Protein AF-0000000079569689 (afdb_homodimer)

Organism: NCBI:txid1891644

Secondary structure (DSSP, 8-state):
--HHHHHHHHHHHHHHHHHHHTT--HHHHHHHHHHHHHHHSTT--EEEEEEEETTEEEEEEESSHHHHHHHHHHHHHT-SHHHHHHHH-SEEEES-TTTT-SSHHHHHHHHHH----EEEEEEEEEETTEEEEEEEEESSTT---HHHHHHHHHHHHHHHHHHHHHHHHHHHHHHHHHHHHHHHHHHHHHHHHHHH---HHHHHHHHHHHHHHHT--HHHHHHHHHHHHHHHHH-/--HHHHHHHHHHHHHHHHHHHTT--HHHHHHHHHHHHHHHSTT--EEEEEEEETTEEEEEEESSHHHHHHHHHHHHHT-SHHHHHHHH-S-EEES-TTTT-SSHHHHHHHHHH----EEEEEEEEEETTEEEEEEEEESSTT---HHHHHHHHHHHHHHHHHHHHHHHHHHHHHHHHHHHHHHHHHHHHHHHHHHH---HHHHHHHHHHHHHHHT--HHHHHHHHHHHHHHHHH-

Solvent-accessible surface area (backbone atoms only — not comparable to full-atom values): 22863 Å² total; per-residue (Å²): 143,50,80,66,53,51,48,50,47,18,50,50,46,40,51,51,41,49,40,57,69,66,65,48,59,66,64,61,51,44,43,47,52,28,51,46,47,33,73,64,18,56,52,34,68,28,14,24,34,39,36,36,47,91,92,40,77,47,73,75,27,57,64,38,70,65,31,47,49,50,53,51,47,27,64,72,72,68,40,42,35,35,61,42,6,55,72,66,58,53,80,27,72,36,50,30,39,89,77,67,31,86,39,54,77,47,33,54,54,41,56,73,74,45,69,54,24,16,41,33,5,32,43,23,58,38,49,98,72,32,40,20,14,42,35,38,29,9,59,44,63,62,35,65,45,75,65,20,51,30,42,45,39,40,52,35,27,49,49,17,34,50,42,28,27,54,50,29,47,52,50,34,55,52,41,56,54,42,32,58,38,30,24,36,35,15,22,25,34,16,34,39,22,60,74,69,67,39,52,72,66,54,26,47,50,50,47,49,49,50,13,61,76,65,73,44,55,53,44,57,52,17,44,49,50,45,50,54,50,53,51,57,68,74,94,140,51,79,66,53,51,48,51,47,20,51,50,46,38,52,51,41,49,40,57,69,67,63,49,59,66,65,61,51,44,43,48,52,28,50,47,47,32,72,63,18,55,51,34,70,29,14,23,34,39,36,37,47,91,92,40,78,46,75,75,27,56,63,38,70,66,32,45,50,50,53,52,47,27,64,72,73,68,40,40,36,35,60,42,6,54,72,66,58,53,78,27,72,35,50,30,37,89,78,67,33,86,38,54,78,45,34,56,53,42,56,73,74,44,69,55,24,15,41,32,6,32,43,24,58,39,49,97,74,33,39,21,13,42,34,38,29,9,59,44,64,62,35,64,44,76,66,21,50,31,41,45,39,41,53,35,27,47,50,15,35,51,41,28,27,52,49,28,48,53,49,34,55,51,41,56,54,42,33,58,38,31,24,36,35,15,21,26,34,16,30,38,22,61,73,68,67,38,52,73,67,56,27,46,48,49,48,48,49,50,14,61,75,66,72,45,55,53,46,58,50,17,45,50,50,45,51,52,50,54,51,58,67,76,95

Radius of gyration: 28.04 Å; Cα contacts (8 Å, |Δi|>4): 877; chains: 2; bounding box: 70×81×57 Å

InterPro domains:
  IPR003018 GAF domain [PF13185] (26-163)
  IPR005561 ANTAR domain [PF03861] (175-226)
  IPR005561 ANTAR domain [PS50921] (165-226)
  IPR005561 ANTAR domain [SM01012] (171-226)
  IPR011006 CheY-like superfamily [SSF52172] (155-226)
  IPR012074 GAF-ANTAR transcription anti-termination regulator, putative [PIRSF036625] (8-229)
  IPR029016 GAF-like domain superfamily [G3DSA:3.30.450.40] (3-174)
  IPR036388 Winged helix-like DNA-binding domain superfamily [G3DSA:1.10.10.10] (175-232)

pLDDT: mean 89.81, std 10.0, range [35.75, 98.75]

Nearest PDB structures (foldseek):
  8bor-assembly2_D  TM=6.725E-01  e=3.401E-05  Deinococcus radiodurans R1 = ATCC 13939 = DSM 20539
  5i5l-assembly1_A-2  TM=7.130E-01  e=7.392E-05  Agrobacterium fabrum str. C58
  8bor-assembly1_B  TM=6.581E-01  e=6.963E-05  Deinococcus radiodurans R1 = ATCC 13939 = DSM 20539
  9euy-assembly1_B  TM=5.609E-01  e=4.867E-05  Pseudomonas aeruginosa
  8uqi-assembly1_B  TM=5.911E-01  e=4.829E-03  Stigmatella aurantiaca

Sequence (470 aa):
MSETSEQNRSEILEQLAKEIYADGEPQSIYDSIVRHAVRLVDGCDHASIMLKASGRYMTIAATSDVALLIDTLERQVGEGPCVDAIEDEGVQSDPDINKHATWPGLAKLVREQTDVRGMMGIRLLVDNRKIGALNLFANEADAFSEDSIDQAAIIASFASMAMMTLSARDQATTMERGLDSNRQIGKAIGLLMAAHKFSEDEAFDLLKRTSQNLNMKLAHVARKVVEGQQDQFQSMSETSEQNRSEILEQLAKEIYADGEPQSIYDSIVRHAVRLVDGCDHASIMLKASGRYMTIAATSDVALLIDTLERQVGEGPCVDAIEDEGVQSDPDINKHATWPGLAKLVREQTDVRGMMGIRLLVDNRKIGALNLFANEADAFSEDSIDQAAIIASFASMAMMTLSARDQATTMERGLDSNRQIGKAIGLLMAAHKFSEDEAFDLLKRTSQNLNMKLAHVARKVVEGQQDQFQS

Structure (mmCIF, N/CA/C/O backbone):
data_AF-0000000079569689-model_v1
#
loop_
_entity.id
_entity.type
_entity.pdbx_description
1 polymer 'ANTAR domain-containing protein'
#
loop_
_atom_site.group_PDB
_atom_site.id
_atom_site.type_symbol
_atom_site.label_atom_id
_atom_site.label_alt_id
_atom_site.label_comp_id
_atom_site.label_asym_id
_atom_site.label_entity_id
_atom_site.label_seq_id
_atom_site.pdbx_PDB_ins_code
_atom_site.Cartn_x
_atom_site.Cartn_y
_atom_site.Cartn_z
_atom_site.occupancy
_atom_site.B_iso_or_equiv
_atom_site.auth_seq_id
_atom_site.auth_comp_id
_atom_site.auth_asym_id
_atom_site.auth_atom_id
_atom_site.pdbx_PDB_model_num
ATOM 1 N N . MET A 1 1 ? -2.205 -26.078 -15.727 1 35.75 1 MET A N 1
ATOM 2 C CA . MET A 1 1 ? -2.732 -24.906 -15.031 1 35.75 1 MET A CA 1
ATOM 3 C C . MET A 1 1 ? -1.651 -23.844 -14.852 1 35.75 1 MET A C 1
ATOM 5 O O . MET A 1 1 ? -0.835 -23.922 -13.938 1 35.75 1 MET A O 1
ATOM 9 N N . SER A 1 2 ? -1.067 -23.312 -15.992 1 45.53 2 SER A N 1
ATOM 10 C CA . SER A 1 2 ? 0.076 -23.125 -16.875 1 45.53 2 SER A CA 1
ATOM 11 C C . SER A 1 2 ? 0.795 -21.812 -16.578 1 45.53 2 SER A C 1
ATOM 13 O O . SER A 1 2 ? 0.242 -20.938 -15.922 1 45.53 2 SER A O 1
ATOM 15 N N . GLU A 1 3 ? 2.098 -21.797 -16.938 1 49 3 GLU A N 1
ATOM 16 C CA . GLU A 1 3 ? 3.068 -20.719 -17.125 1 49 3 GLU A CA 1
ATOM 17 C C . GLU A 1 3 ? 2.375 -19.391 -17.438 1 49 3 GLU A C 1
ATOM 19 O O . GLU A 1 3 ? 2.779 -18.344 -16.938 1 49 3 GLU A O 1
ATOM 24 N N . THR A 1 4 ? 1.188 -19.531 -18.141 1 50.28 4 THR A N 1
ATOM 25 C CA . THR A 1 4 ? 0.415 -18.391 -18.609 1 50.28 4 THR A CA 1
ATOM 26 C C . THR A 1 4 ? -0.295 -17.703 -17.453 1 50.28 4 THR A C 1
ATOM 28 O O . THR A 1 4 ? -0.404 -16.469 -17.438 1 50.28 4 THR A O 1
ATOM 31 N N . SER A 1 5 ? -0.396 -18.594 -16.359 1 65.31 5 SER A N 1
ATOM 32 C CA . SER A 1 5 ? -1.23 -18.078 -15.266 1 65.31 5 SER A CA 1
ATOM 33 C C . SER A 1 5 ? -0.43 -17.203 -14.32 1 65.31 5 SER A C 1
ATOM 35 O O . SER A 1 5 ? -0.895 -16.125 -13.922 1 65.31 5 SER A O 1
ATOM 37 N N . GLU A 1 6 ? 0.816 -17.578 -14.273 1 68.69 6 GLU A N 1
ATOM 38 C CA . GLU A 1 6 ? 1.646 -16.781 -13.367 1 68.69 6 GLU A CA 1
ATOM 39 C C . GLU A 1 6 ? 2.02 -15.438 -13.984 1 68.69 6 GLU A C 1
ATOM 41 O O . GLU A 1 6 ? 2.053 -14.422 -13.297 1 68.69 6 GLU A O 1
ATOM 46 N N . GLN A 1 7 ? 2.256 -15.508 -15.305 1 71 7 GLN A N 1
ATOM 47 C CA . GLN A 1 7 ? 2.594 -14.281 -16.016 1 71 7 GLN A CA 1
ATOM 48 C C . GLN A 1 7 ? 1.442 -13.281 -15.977 1 71 7 GLN A C 1
ATOM 50 O O . GLN A 1 7 ? 1.662 -12.086 -15.781 1 71 7 GLN A O 1
ATOM 55 N N . ASN A 1 8 ? 0.363 -13.859 -16.078 1 77.88 8 ASN A N 1
ATOM 56 C CA . ASN A 1 8 ? -0.813 -13 -16.031 1 77.88 8 ASN A CA 1
ATOM 57 C C . ASN A 1 8 ? -0.984 -12.352 -14.664 1 77.88 8 ASN A C 1
ATOM 59 O O . ASN A 1 8 ? -1.303 -11.164 -14.57 1 77.88 8 ASN A O 1
ATOM 63 N N . ARG A 1 9 ? -0.578 -13.109 -13.711 1 80.75 9 ARG A N 1
ATOM 64 C CA . ARG A 1 9 ? -0.759 -12.617 -12.352 1 80.75 9 ARG A CA 1
ATOM 65 C C . ARG A 1 9 ? 0.208 -11.469 -12.055 1 80.75 9 ARG A C 1
ATOM 67 O O . ARG A 1 9 ? -0.187 -10.445 -11.5 1 80.75 9 ARG A O 1
ATOM 74 N N . SER A 1 10 ? 1.437 -11.672 -12.43 1 86.06 10 SER A N 1
ATOM 75 C CA . SER A 1 10 ? 2.445 -10.648 -12.172 1 86.06 10 SER A CA 1
ATOM 76 C C . SER A 1 10 ? 2.133 -9.359 -12.922 1 86.06 10 SER A C 1
ATOM 78 O O . SER A 1 10 ? 2.248 -8.266 -12.359 1 86.06 10 SER A O 1
ATOM 80 N N . GLU A 1 11 ? 1.621 -9.492 -14.094 1 86.06 11 GLU A N 1
ATOM 81 C CA . GLU A 1 11 ? 1.292 -8.32 -14.906 1 86.06 11 GLU A CA 1
ATOM 82 C C . GLU A 1 11 ? 0.134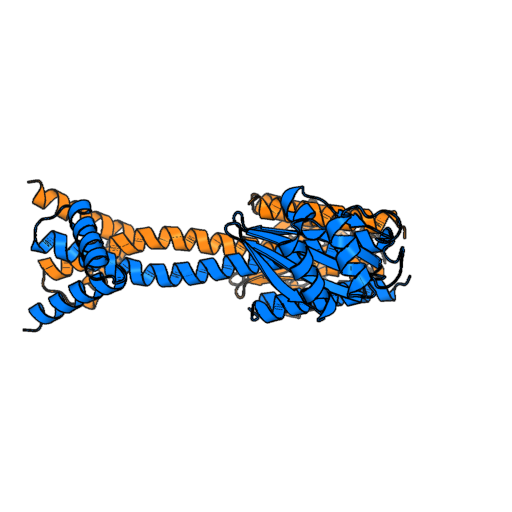 -7.535 -14.297 1 86.06 11 GLU A C 1
ATOM 84 O O . GLU A 1 11 ? 0.155 -6.305 -14.281 1 86.06 11 GLU A O 1
ATOM 89 N N . ILE A 1 12 ? -0.759 -8.211 -13.836 1 84.06 12 ILE A N 1
ATOM 90 C CA . ILE A 1 12 ? -1.949 -7.59 -13.266 1 84.06 12 ILE A CA 1
ATOM 91 C C . ILE A 1 12 ? -1.579 -6.844 -11.984 1 84.06 12 ILE A C 1
ATOM 93 O O . ILE A 1 12 ? -1.983 -5.695 -11.789 1 84.06 12 ILE A O 1
ATOM 97 N N . LEU A 1 13 ? -0.829 -7.504 -11.188 1 86.5 13 LEU A N 1
ATOM 98 C CA . LEU A 1 13 ? -0.442 -6.871 -9.93 1 86.5 13 LEU A CA 1
ATOM 99 C C . LEU A 1 13 ? 0.428 -5.645 -10.18 1 86.5 13 LEU A C 1
ATOM 101 O O . LEU A 1 13 ? 0.281 -4.625 -9.508 1 86.5 13 LEU A O 1
ATOM 105 N N . GLU A 1 14 ? 1.25 -5.762 -11.164 1 86.75 14 GLU A N 1
ATOM 106 C CA . GLU A 1 14 ? 2.076 -4.621 -11.555 1 86.75 14 GLU A CA 1
ATOM 107 C C . GLU A 1 14 ? 1.217 -3.451 -12.023 1 86.75 14 GLU A C 1
ATOM 109 O O . GLU A 1 14 ? 1.472 -2.301 -11.664 1 86.75 14 GLU A O 1
ATOM 114 N N . GLN A 1 15 ? 0.242 -3.787 -12.789 1 86.12 15 GLN A N 1
ATOM 115 C CA . GLN A 1 15 ? -0.64 -2.752 -13.32 1 86.12 15 GLN A CA 1
ATOM 116 C C . GLN A 1 15 ? -1.428 -2.076 -12.203 1 86.12 15 GLN A C 1
ATOM 118 O O . GLN A 1 15 ? -1.595 -0.854 -12.203 1 86.12 15 GLN A O 1
ATOM 123 N N . LEU A 1 16 ? -1.854 -2.803 -11.312 1 83.81 16 LEU A N 1
ATOM 124 C CA . LEU A 1 16 ? -2.609 -2.262 -10.188 1 83.81 16 LEU A CA 1
ATOM 125 C C . LEU A 1 16 ? -1.731 -1.358 -9.328 1 83.81 16 LEU A C 1
ATOM 127 O O . LEU A 1 16 ? -2.16 -0.276 -8.914 1 83.81 16 LEU A O 1
ATOM 131 N N . ALA A 1 17 ? -0.534 -1.782 -9.062 1 87.44 17 ALA A N 1
ATOM 132 C CA . ALA A 1 17 ? 0.414 -0.968 -8.312 1 87.44 17 ALA A CA 1
ATOM 133 C C . ALA A 1 17 ? 0.665 0.368 -9 1 87.44 17 ALA A C 1
ATOM 135 O O . ALA A 1 17 ? 0.715 1.413 -8.352 1 87.44 17 ALA A O 1
ATOM 136 N N . LYS A 1 18 ? 0.73 0.272 -10.297 1 87.19 18 LYS A N 1
ATOM 137 C CA . LYS A 1 18 ? 0.968 1.483 -11.078 1 87.19 18 LYS A CA 1
ATOM 138 C C . LYS A 1 18 ? -0.217 2.439 -10.984 1 87.19 18 LYS A C 1
ATOM 140 O O . LYS A 1 18 ? -0.035 3.658 -10.938 1 87.19 18 LYS A O 1
ATOM 145 N N . GLU A 1 19 ? -1.365 1.937 -10.953 1 85.81 19 GLU A N 1
ATOM 146 C CA . GLU A 1 19 ? -2.559 2.768 -10.828 1 85.81 19 GLU A CA 1
ATOM 147 C C . GLU A 1 19 ? -2.607 3.463 -9.469 1 85.81 19 GLU A C 1
ATOM 149 O O . GLU A 1 19 ? -2.963 4.641 -9.383 1 85.81 19 GLU A O 1
ATOM 154 N N . ILE A 1 20 ? -2.244 2.766 -8.523 1 83.56 20 ILE A N 1
ATOM 155 C CA . ILE A 1 20 ? -2.242 3.312 -7.168 1 83.56 20 ILE A CA 1
ATOM 156 C C . ILE A 1 20 ? -1.154 4.375 -7.043 1 83.56 20 ILE A C 1
ATOM 158 O O . ILE A 1 20 ? -1.383 5.441 -6.465 1 83.56 20 ILE A O 1
ATOM 162 N N . TYR A 1 21 ? -0.049 4.078 -7.641 1 80.44 21 TYR A N 1
ATOM 163 C CA . TYR A 1 21 ? 1.075 5.008 -7.633 1 80.44 21 TYR A CA 1
ATOM 164 C C . TYR A 1 21 ? 0.703 6.32 -8.32 1 80.44 21 TYR A C 1
ATOM 166 O O . TYR A 1 21 ? 1.081 7.398 -7.855 1 80.44 21 TYR A O 1
ATOM 174 N N . ALA A 1 22 ? -0.097 6.18 -9.297 1 81.62 22 ALA A N 1
ATOM 175 C CA . ALA A 1 22 ? -0.479 7.348 -10.086 1 81.62 22 ALA A CA 1
ATOM 176 C C . ALA A 1 22 ? -1.655 8.078 -9.445 1 81.62 22 ALA A C 1
ATOM 178 O O . ALA A 1 22 ? -2.273 8.945 -10.07 1 81.62 22 ALA A O 1
ATOM 179 N N . ASP A 1 23 ? -1.914 7.719 -8.219 1 78.88 23 ASP A N 1
ATOM 180 C CA . ASP A 1 23 ? -2.994 8.359 -7.473 1 78.88 23 ASP A CA 1
ATOM 181 C C . ASP A 1 23 ? -4.324 8.227 -8.211 1 78.88 23 ASP A C 1
ATOM 183 O O . ASP A 1 23 ? -5.062 9.211 -8.344 1 78.88 23 ASP A O 1
ATOM 187 N N . GLY A 1 24 ? -4.516 7.133 -8.617 1 79.44 24 GLY A N 1
ATOM 188 C CA . GLY A 1 24 ? -5.785 6.852 -9.266 1 79.44 24 GLY A CA 1
ATOM 189 C C . GLY A 1 24 ? -6.98 7.027 -8.352 1 79.44 24 GLY A C 1
ATOM 190 O O . GLY A 1 24 ? -6.836 7.023 -7.125 1 79.44 24 GLY A O 1
ATOM 191 N N . GLU A 1 25 ? -8.125 7.289 -8.938 1 88.31 25 GLU A N 1
ATOM 192 C CA . GLU A 1 25 ? -9.375 7.395 -8.188 1 88.31 25 GLU A CA 1
ATOM 193 C C . GLU A 1 25 ? -9.648 6.121 -7.395 1 88.31 25 GLU A C 1
ATOM 195 O O . GLU A 1 25 ? -9.625 5.02 -7.949 1 88.31 25 GLU A O 1
ATOM 200 N N . PRO A 1 26 ? -9.883 6.203 -6.137 1 90.5 26 PRO A N 1
ATOM 201 C CA . PRO A 1 26 ? -10.07 5.027 -5.285 1 90.5 26 PRO A CA 1
ATOM 202 C C . PRO A 1 26 ? -11.102 4.051 -5.844 1 90.5 26 PRO A C 1
ATOM 204 O O . PRO A 1 26 ? -10.859 2.842 -5.879 1 90.5 26 PRO A O 1
ATOM 207 N N . GLN A 1 27 ? -12.211 4.625 -6.352 1 93.56 27 GLN A N 1
ATOM 208 C CA . GLN A 1 27 ? -13.266 3.754 -6.863 1 93.56 27 GLN A CA 1
ATOM 209 C C . GLN A 1 27 ? -12.766 2.92 -8.039 1 93.56 27 GLN A C 1
ATOM 211 O O . GLN A 1 27 ? -13.109 1.74 -8.156 1 93.56 27 GLN A O 1
ATOM 216 N N . SER A 1 28 ? -12 3.512 -8.883 1 93.69 28 SER A N 1
ATOM 217 C CA . SER A 1 28 ? -11.445 2.799 -10.023 1 93.69 28 SER A CA 1
ATOM 218 C C . SER A 1 28 ? -10.523 1.666 -9.578 1 93.69 28 SER A C 1
ATOM 220 O O . SER A 1 28 ? -10.484 0.606 -10.203 1 93.69 28 SER A O 1
ATOM 222 N N . ILE A 1 29 ? -9.812 1.864 -8.547 1 92.81 29 ILE A N 1
ATOM 223 C CA . ILE A 1 29 ? -8.891 0.868 -8.008 1 92.81 29 ILE A CA 1
ATOM 224 C C . ILE A 1 29 ? -9.68 -0.298 -7.414 1 92.81 29 ILE A C 1
ATOM 226 O O . ILE A 1 29 ? -9.367 -1.463 -7.672 1 92.81 29 ILE A O 1
ATOM 230 N N . TYR A 1 30 ? -10.742 -0.003 -6.676 1 95.12 30 TYR A N 1
ATOM 231 C CA . TYR A 1 30 ? -11.578 -1.053 -6.109 1 95.12 30 TYR A CA 1
ATOM 232 C C . TYR A 1 30 ? -12.188 -1.918 -7.207 1 95.12 30 TYR A C 1
ATOM 234 O O . TYR A 1 30 ? -12.18 -3.148 -7.113 1 95.12 30 TYR A O 1
ATOM 242 N N . ASP A 1 31 ? -12.648 -1.22 -8.211 1 96.38 31 ASP A N 1
ATOM 243 C CA . ASP A 1 31 ? -13.242 -1.925 -9.344 1 96.38 31 ASP A CA 1
ATOM 244 C C . ASP A 1 31 ? -12.219 -2.822 -10.031 1 96.38 31 ASP A C 1
ATOM 246 O O . ASP A 1 31 ? -12.539 -3.936 -10.453 1 96.38 31 ASP A O 1
ATOM 250 N N . SER A 1 32 ? -11.039 -2.289 -10.156 1 94.25 32 SER A N 1
ATOM 251 C CA . SER A 1 32 ? -9.977 -3.057 -10.797 1 94.25 32 SER A CA 1
ATOM 252 C C . SER A 1 32 ? -9.625 -4.301 -9.992 1 94.25 32 SER A C 1
ATOM 254 O O . SER A 1 32 ? -9.406 -5.375 -10.555 1 94.25 32 SER A O 1
ATOM 256 N N . ILE A 1 33 ? -9.602 -4.211 -8.703 1 95 33 ILE A N 1
ATOM 257 C CA . ILE A 1 33 ? -9.25 -5.328 -7.824 1 95 33 ILE A CA 1
ATOM 258 C C . ILE A 1 33 ? -10.242 -6.473 -8.031 1 95 33 ILE A C 1
ATOM 260 O O . ILE A 1 33 ? -9.836 -7.621 -8.234 1 95 33 ILE A O 1
ATOM 264 N N . VAL A 1 34 ? -11.547 -6.199 -8.023 1 97.62 34 VAL A N 1
ATOM 265 C CA . VAL A 1 34 ? -12.539 -7.266 -8.117 1 97.62 34 VAL A CA 1
ATOM 266 C C . VAL A 1 34 ? -12.547 -7.844 -9.531 1 97.62 34 VAL A C 1
ATOM 268 O O . VAL A 1 34 ? -12.719 -9.047 -9.719 1 97.62 34 VAL A O 1
ATOM 271 N N . ARG A 1 35 ? -12.344 -7.023 -10.547 1 96.44 35 ARG A N 1
ATOM 272 C CA . ARG A 1 35 ? -12.266 -7.523 -11.914 1 96.44 35 ARG A CA 1
ATOM 273 C C . ARG A 1 35 ? -11.094 -8.484 -12.078 1 96.44 35 ARG A C 1
ATOM 275 O O . ARG A 1 35 ? -11.234 -9.539 -12.695 1 96.44 35 ARG A O 1
ATOM 282 N N . HIS A 1 36 ? -10.016 -8.148 -11.516 1 93.5 36 HIS A N 1
ATOM 283 C CA . HIS A 1 36 ? -8.836 -9 -11.617 1 93.5 36 HIS A CA 1
ATOM 284 C C . HIS A 1 36 ? -8.984 -10.258 -10.773 1 93.5 36 HIS A C 1
ATOM 286 O O . HIS A 1 36 ? -8.492 -11.328 -11.141 1 93.5 36 HIS A O 1
ATOM 292 N N . ALA A 1 37 ? -9.672 -10.125 -9.609 1 95.75 37 ALA A N 1
ATOM 293 C CA . ALA A 1 37 ? -9.938 -11.312 -8.805 1 95.75 37 ALA A CA 1
ATOM 294 C C . ALA A 1 37 ? -10.664 -12.375 -9.625 1 95.75 37 ALA A C 1
ATOM 296 O O . ALA A 1 37 ? -10.297 -13.555 -9.594 1 95.75 37 ALA A O 1
ATOM 297 N N . VAL A 1 38 ? -11.609 -11.984 -10.453 1 96.69 38 VAL A N 1
ATOM 298 C CA . VAL A 1 38 ? -12.375 -12.914 -11.273 1 96.69 38 VAL A CA 1
ATOM 299 C C . VAL A 1 38 ? -11.469 -13.539 -12.336 1 96.69 38 VAL A C 1
ATOM 301 O O . VAL A 1 38 ? -11.594 -14.727 -12.648 1 96.69 38 VAL A O 1
ATOM 304 N N . ARG A 1 39 ? -10.602 -12.805 -12.789 1 92.31 39 ARG A N 1
ATOM 305 C CA . ARG A 1 39 ? -9.727 -13.266 -13.867 1 92.31 39 ARG A CA 1
ATOM 306 C C . ARG A 1 39 ? -8.633 -14.18 -13.336 1 92.31 39 ARG A C 1
ATOM 308 O O . ARG A 1 39 ? -8.227 -15.133 -14.008 1 92.31 39 ARG A O 1
ATOM 315 N N . LEU A 1 40 ? -8.234 -13.992 -12.148 1 90.81 40 LEU A N 1
ATOM 316 C CA . LEU A 1 40 ? -7 -14.617 -11.688 1 90.81 40 LEU A CA 1
ATOM 317 C C . LEU A 1 40 ? -7.301 -15.797 -10.766 1 90.81 40 LEU A C 1
ATOM 319 O O . LEU A 1 40 ? -6.441 -16.656 -10.547 1 90.81 40 LEU A O 1
ATOM 323 N N . VAL A 1 41 ? -8.406 -15.781 -10.156 1 94.5 41 VAL A N 1
ATOM 324 C CA . VAL A 1 41 ? -8.758 -16.891 -9.273 1 94.5 41 VAL A CA 1
ATOM 325 C C . VAL A 1 41 ? -9.547 -17.938 -10.055 1 94.5 41 VAL A C 1
ATOM 327 O O . VAL A 1 41 ? -10.672 -17.688 -10.492 1 94.5 41 VAL A O 1
ATOM 330 N N . ASP A 1 42 ? -8.945 -19.094 -10.133 1 94.75 42 ASP A N 1
ATOM 331 C CA . ASP A 1 42 ? -9.586 -20.172 -10.883 1 94.75 42 ASP A CA 1
ATOM 332 C C . ASP A 1 42 ? -10.945 -20.516 -10.281 1 94.75 42 ASP A C 1
ATOM 334 O O . ASP A 1 42 ? -11.062 -20.719 -9.07 1 94.75 42 ASP A O 1
ATOM 338 N N . GLY A 1 43 ? -11.938 -20.547 -11.148 1 96.88 43 GLY A N 1
ATOM 339 C CA . GLY A 1 43 ? -13.258 -20.984 -10.727 1 96.88 43 GLY A CA 1
ATOM 340 C C . GLY A 1 43 ? -14.148 -19.828 -10.297 1 96.88 43 GLY A C 1
ATOM 341 O O . GLY A 1 43 ? -15.344 -20.016 -10.062 1 96.88 43 GLY A O 1
ATOM 342 N N . CYS A 1 44 ? -13.594 -18.656 -10.219 1 97.75 44 CYS A N 1
ATOM 343 C CA . CYS A 1 44 ? -14.344 -17.5 -9.742 1 97.75 44 CYS A CA 1
ATOM 344 C C . CYS A 1 44 ? -15.18 -16.891 -10.867 1 97.75 44 CYS A C 1
ATOM 346 O O . CYS A 1 44 ? -14.648 -16.547 -11.922 1 97.75 44 CYS A O 1
ATOM 348 N N . ASP A 1 45 ? -16.453 -16.703 -10.617 1 98.56 45 ASP A N 1
ATOM 349 C CA . ASP A 1 45 ? -17.344 -16.125 -11.617 1 98.56 45 ASP A CA 1
ATOM 350 C C . ASP A 1 45 ? -17.734 -14.688 -11.25 1 98.56 45 ASP A C 1
ATOM 352 O O . ASP A 1 45 ? -18 -13.867 -12.125 1 98.56 45 ASP A O 1
ATOM 356 N N . HIS A 1 46 ? -17.844 -14.383 -9.984 1 98.62 46 HIS A N 1
ATOM 357 C CA . HIS A 1 46 ? -18.25 -13.078 -9.469 1 98.62 46 HIS A CA 1
ATOM 358 C C . HIS A 1 46 ? -17.422 -12.688 -8.25 1 98.62 46 HIS A C 1
ATOM 360 O O . HIS A 1 46 ? -16.969 -13.562 -7.5 1 98.62 46 HIS A O 1
ATOM 366 N N . ALA A 1 47 ? -17.219 -11.391 -8.055 1 98.75 47 ALA A N 1
ATOM 367 C CA . ALA A 1 47 ? -16.453 -10.914 -6.91 1 98.75 47 ALA A CA 1
ATOM 368 C C . ALA A 1 47 ? -16.969 -9.57 -6.426 1 98.75 47 ALA A C 1
ATOM 370 O O . ALA A 1 47 ? -17.547 -8.805 -7.199 1 98.75 47 ALA A O 1
ATOM 371 N N . SER A 1 48 ? -16.828 -9.297 -5.223 1 98.62 48 SER A N 1
ATOM 372 C CA . SER A 1 48 ? -17.156 -8 -4.629 1 98.62 48 SER A CA 1
ATOM 373 C C . SER A 1 48 ? -16.234 -7.691 -3.449 1 98.62 48 SER A C 1
ATOM 375 O O . SER A 1 48 ? -15.516 -8.562 -2.969 1 98.62 48 SER A O 1
ATOM 377 N N . ILE A 1 49 ? -16.156 -6.504 -3.064 1 97.81 49 ILE A N 1
ATOM 378 C CA . ILE A 1 49 ? -15.508 -6.066 -1.831 1 97.81 49 ILE A CA 1
ATOM 379 C C . ILE A 1 49 ? -16.547 -5.469 -0.888 1 97.81 49 ILE A C 1
ATOM 381 O O . ILE A 1 49 ? -17.25 -4.52 -1.248 1 97.81 49 ILE A O 1
ATOM 385 N N . MET A 1 50 ? -16.672 -6 0.276 1 96.62 50 MET A N 1
ATOM 386 C CA . MET A 1 50 ? -17.531 -5.48 1.339 1 96.62 50 MET A CA 1
ATOM 387 C C . MET A 1 50 ? -16.703 -4.875 2.463 1 96.62 50 MET A C 1
ATOM 389 O O . MET A 1 50 ? -15.727 -5.477 2.916 1 96.62 50 MET A O 1
ATOM 393 N N . LEU A 1 51 ? -17.031 -3.693 2.846 1 94 51 LEU A N 1
ATOM 394 C CA . LEU A 1 51 ? -16.344 -2.969 3.9 1 94 51 LEU A CA 1
ATOM 395 C C . LEU A 1 51 ? -17.203 -2.852 5.148 1 94 51 LEU A C 1
ATOM 397 O O . LEU A 1 51 ? -18.438 -2.746 5.051 1 94 51 LEU A O 1
ATOM 401 N N . LYS A 1 52 ? -16.562 -2.965 6.281 1 92.94 52 LYS A N 1
ATOM 402 C CA . LYS A 1 52 ? -17.203 -2.631 7.543 1 92.94 52 LYS A CA 1
ATOM 403 C C . LYS A 1 52 ? -16.578 -1.393 8.172 1 92.94 52 LYS A C 1
ATOM 405 O O . LYS A 1 52 ? -15.375 -1.375 8.453 1 92.94 52 LYS A O 1
ATOM 410 N N . ALA A 1 53 ? -17.297 -0.371 8.25 1 87.5 53 ALA A N 1
ATOM 411 C CA . ALA A 1 53 ? -16.859 0.877 8.867 1 87.5 53 ALA A CA 1
ATOM 412 C C . ALA A 1 53 ? -17.891 1.385 9.875 1 87.5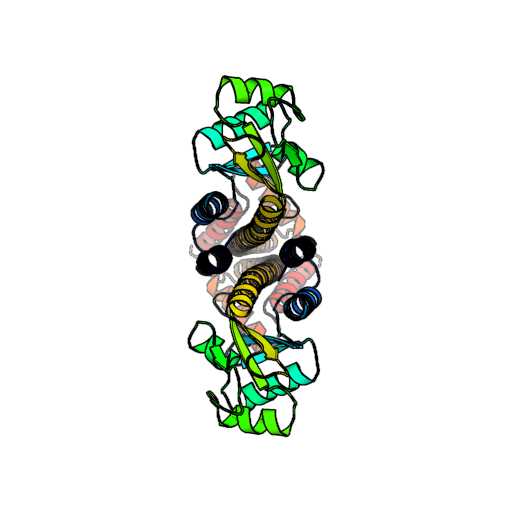 53 ALA A C 1
ATOM 414 O O . ALA A 1 53 ? -19.078 1.491 9.555 1 87.5 53 ALA A O 1
ATOM 415 N N . SER A 1 54 ? -17.438 1.713 11.055 1 86.31 54 SER A N 1
ATOM 416 C CA . SER A 1 54 ? -18.297 2.219 12.117 1 86.31 54 SER A CA 1
ATOM 417 C C . SER A 1 54 ? -19.547 1.343 12.289 1 86.31 54 SER A C 1
ATOM 419 O O . SER A 1 54 ? -20.656 1.849 12.352 1 86.31 54 SER A O 1
ATOM 421 N N . GLY A 1 55 ? -19.391 0.072 12.234 1 84.69 55 GLY A N 1
ATOM 422 C CA . GLY A 1 55 ? -20.438 -0.896 12.5 1 84.69 55 GLY A CA 1
ATOM 423 C C . GLY A 1 55 ? -21.359 -1.118 11.312 1 84.69 55 GLY A C 1
ATOM 424 O O . GLY A 1 55 ? -22.312 -1.898 11.391 1 84.69 55 GLY A O 1
ATOM 425 N N . ARG A 1 56 ? -21.125 -0.446 10.273 1 90.69 56 ARG A N 1
ATOM 426 C CA . ARG A 1 56 ? -21.953 -0.581 9.086 1 90.69 56 ARG A CA 1
ATOM 427 C C . ARG A 1 56 ? -21.203 -1.281 7.961 1 90.69 56 ARG A C 1
ATOM 429 O O . ARG A 1 56 ? -20.031 -1.016 7.738 1 90.69 56 ARG A O 1
ATOM 436 N N . TYR A 1 57 ? -21.969 -2.203 7.215 1 92.62 57 TYR A N 1
ATOM 437 C CA . TYR A 1 57 ? -21.438 -2.896 6.055 1 92.62 57 TYR A CA 1
ATOM 438 C C . TYR A 1 57 ? -21.812 -2.184 4.762 1 92.62 57 TYR A C 1
ATOM 440 O O . TYR A 1 57 ? -22.953 -1.708 4.621 1 92.62 57 TYR A O 1
ATOM 448 N N . MET A 1 58 ? -20.953 -2.088 3.904 1 94 58 MET A N 1
ATOM 449 C CA . MET A 1 58 ? -21.234 -1.529 2.586 1 94 58 MET A CA 1
ATOM 450 C C . MET A 1 58 ? -20.422 -2.242 1.505 1 94 58 MET A C 1
ATOM 452 O O . MET A 1 58 ? -19.281 -2.625 1.732 1 94 58 MET A O 1
ATOM 456 N N . THR A 1 59 ? -21.016 -2.393 0.386 1 96.69 59 THR A N 1
ATOM 457 C CA . THR A 1 59 ? -20.312 -2.898 -0.787 1 96.69 59 THR A CA 1
ATOM 458 C C . THR A 1 59 ? -19.688 -1.752 -1.577 1 96.69 59 THR A C 1
ATOM 460 O O . THR A 1 59 ? -20.391 -0.866 -2.062 1 96.69 59 THR A O 1
ATOM 463 N N . ILE A 1 60 ? -18.391 -1.854 -1.774 1 95.69 60 ILE A N 1
ATOM 464 C CA . ILE A 1 60 ? -17.766 -0.696 -2.4 1 95.69 60 ILE A CA 1
ATOM 465 C C . ILE A 1 60 ? -17.375 -1.035 -3.836 1 95.69 60 ILE A C 1
ATOM 467 O O . ILE A 1 60 ? -17.047 -0.145 -4.625 1 95.69 60 ILE A O 1
ATOM 471 N N . ALA A 1 61 ? -17.391 -2.262 -4.227 1 97.75 61 ALA A N 1
ATOM 472 C CA . ALA A 1 61 ? -17.109 -2.711 -5.586 1 97.75 61 ALA A CA 1
ATOM 473 C C . ALA A 1 61 ? -17.75 -4.074 -5.855 1 97.75 61 ALA A C 1
ATOM 475 O O . ALA A 1 61 ? -17.797 -4.926 -4.961 1 97.75 61 ALA A O 1
ATOM 476 N N . ALA A 1 62 ? -18.203 -4.297 -7.016 1 98.44 62 ALA A N 1
ATOM 477 C CA . ALA A 1 62 ? -18.781 -5.57 -7.445 1 98.44 62 ALA A CA 1
ATOM 478 C C . ALA A 1 62 ? -18.625 -5.754 -8.953 1 98.44 62 ALA A C 1
ATOM 480 O O . ALA A 1 62 ? -18.734 -4.793 -9.719 1 98.44 62 ALA A O 1
ATOM 481 N N . THR A 1 63 ? -18.422 -6.988 -9.32 1 98.38 63 THR A N 1
ATOM 482 C CA . THR A 1 63 ? -18.203 -7.254 -10.734 1 98.38 63 THR A CA 1
ATOM 483 C C . THR A 1 63 ? -19.531 -7.508 -11.445 1 98.38 63 THR A C 1
ATOM 485 O O . THR A 1 63 ? -19.594 -7.488 -12.68 1 98.38 63 THR A O 1
ATOM 488 N N . SER A 1 64 ? -20.578 -7.805 -10.727 1 98.06 64 SER A N 1
ATOM 489 C CA . SER A 1 64 ? -21.859 -8.211 -11.305 1 98.06 64 SER A CA 1
ATOM 490 C C . SER A 1 64 ? -23.016 -7.918 -10.359 1 98.06 64 SER A C 1
ATOM 492 O O . SER A 1 64 ? -22.797 -7.691 -9.164 1 98.06 64 SER A O 1
ATOM 494 N N . ASP A 1 65 ? -24.172 -7.973 -10.922 1 97.88 65 ASP A N 1
ATOM 495 C CA . ASP A 1 65 ? -25.375 -7.836 -10.109 1 97.88 65 ASP A CA 1
ATOM 496 C C . ASP A 1 65 ? -25.531 -9.008 -9.148 1 97.88 65 ASP A C 1
ATOM 498 O O . ASP A 1 65 ? -26.062 -8.852 -8.055 1 97.88 65 ASP A O 1
ATOM 502 N N . VAL A 1 66 ? -25.062 -10.094 -9.539 1 98.44 66 VAL A N 1
ATOM 503 C CA . VAL A 1 66 ? -25.125 -11.289 -8.703 1 98.44 66 VAL A CA 1
ATOM 504 C C . VAL A 1 66 ? -24.297 -11.078 -7.438 1 98.44 66 VAL A C 1
ATOM 506 O O . VAL A 1 66 ? -24.766 -11.352 -6.332 1 98.44 66 VAL A O 1
ATOM 509 N N . ALA A 1 67 ? -23.078 -10.586 -7.602 1 98.44 67 ALA A N 1
ATOM 510 C CA . ALA A 1 67 ? -22.219 -10.312 -6.457 1 98.44 67 ALA A CA 1
ATOM 511 C C . ALA A 1 67 ? -22.844 -9.281 -5.527 1 98.44 67 ALA A C 1
ATOM 513 O O . ALA A 1 67 ? -22.828 -9.445 -4.305 1 98.44 67 ALA A O 1
ATOM 514 N N . LEU A 1 68 ? -23.422 -8.258 -6.148 1 98 68 LEU A N 1
ATOM 515 C CA . LEU A 1 68 ? -24.094 -7.215 -5.371 1 98 68 LEU A CA 1
ATOM 516 C C . LEU A 1 68 ? -25.266 -7.789 -4.586 1 98 68 LEU A C 1
ATOM 518 O O . LEU A 1 68 ? -25.453 -7.453 -3.418 1 98 68 LEU A O 1
ATOM 522 N N . LEU A 1 69 ? -26.016 -8.562 -5.234 1 98.44 69 LEU A N 1
ATOM 523 C CA . LEU A 1 69 ? -27.172 -9.18 -4.609 1 98.44 69 LEU A CA 1
ATOM 524 C C . LEU A 1 69 ? -26.75 -10.055 -3.43 1 98.44 69 LEU A C 1
ATOM 526 O O . LEU A 1 69 ? -27.328 -9.945 -2.344 1 98.44 69 LEU A O 1
ATOM 530 N N . ILE A 1 70 ? -25.75 -10.82 -3.578 1 98.31 70 ILE A N 1
ATOM 531 C CA . ILE A 1 70 ? -25.328 -11.734 -2.518 1 98.31 70 ILE A CA 1
ATOM 532 C C . ILE A 1 70 ? -24.781 -10.93 -1.338 1 98.31 70 ILE A C 1
ATOM 534 O O . ILE A 1 70 ? -25.031 -11.266 -0.179 1 98.31 70 ILE A O 1
ATOM 538 N N . ASP A 1 71 ? -24 -9.875 -1.624 1 97.5 71 ASP A N 1
ATOM 539 C CA . ASP A 1 71 ? -23.562 -8.984 -0.556 1 97.5 71 ASP A CA 1
ATOM 540 C C . ASP A 1 71 ? -24.75 -8.461 0.252 1 97.5 71 ASP A C 1
ATOM 542 O O . ASP A 1 71 ? -24.703 -8.43 1.483 1 97.5 71 ASP A O 1
ATOM 546 N N . THR A 1 72 ? -25.75 -8.047 -0.483 1 97.25 72 THR A N 1
ATOM 547 C CA . THR A 1 72 ? -26.953 -7.516 0.155 1 97.25 72 THR A CA 1
ATOM 548 C C . THR A 1 72 ? -27.625 -8.578 1.025 1 97.25 72 THR A C 1
ATOM 550 O O . THR A 1 72 ? -28 -8.305 2.162 1 97.25 72 THR A O 1
ATOM 553 N N . LEU A 1 73 ? -27.703 -9.758 0.552 1 97.75 73 LEU A N 1
ATOM 554 C CA . LEU A 1 73 ? -28.312 -10.859 1.294 1 97.75 73 LEU A CA 1
ATOM 555 C C . LEU A 1 73 ? -27.484 -11.188 2.537 1 97.75 73 LEU A C 1
ATOM 557 O O . LEU A 1 73 ? -28.047 -11.438 3.607 1 97.75 73 LEU A O 1
ATOM 561 N N . GLU A 1 74 ? -26.109 -11.211 2.418 1 96.62 74 GLU A N 1
ATOM 562 C CA . GLU A 1 74 ? -25.234 -11.43 3.564 1 96.62 74 GLU A CA 1
ATOM 563 C C . GLU A 1 74 ? -25.5 -10.414 4.668 1 96.62 74 GLU A C 1
ATOM 565 O O . GLU A 1 74 ? -25.594 -10.773 5.844 1 96.62 74 GLU A O 1
ATOM 570 N N . ARG A 1 75 ? -25.656 -9.188 4.27 1 94.38 75 ARG A N 1
ATOM 571 C CA . ARG A 1 75 ? -25.891 -8.117 5.227 1 94.38 75 ARG A CA 1
ATOM 572 C C . ARG A 1 75 ? -27.25 -8.258 5.895 1 94.38 75 ARG A C 1
ATOM 574 O O . ARG A 1 75 ? -27.391 -8.031 7.102 1 94.38 75 ARG A O 1
ATOM 581 N N . GLN A 1 76 ? -28.188 -8.594 5.133 1 94.19 76 GLN A N 1
ATOM 582 C CA . GLN A 1 76 ? -29.547 -8.719 5.625 1 94.19 76 GLN A CA 1
ATOM 583 C C . GLN A 1 76 ? -29.672 -9.859 6.633 1 94.19 76 GLN A C 1
ATOM 585 O O . GLN A 1 76 ? -30.297 -9.703 7.684 1 94.19 76 GLN A O 1
ATOM 590 N N . VAL A 1 77 ? -29.047 -10.984 6.359 1 95.25 77 VAL A N 1
ATOM 591 C CA . VAL A 1 77 ? -29.203 -12.164 7.199 1 95.25 77 VAL A CA 1
ATOM 592 C C . VAL A 1 77 ? -28.141 -12.164 8.297 1 95.25 77 VAL A C 1
ATOM 594 O O . VAL A 1 77 ? -28.266 -12.883 9.297 1 95.25 77 VAL A O 1
ATOM 597 N N . GLY A 1 78 ? -27.031 -11.508 8.055 1 92.44 78 GLY A N 1
ATOM 598 C CA . GLY A 1 78 ? -26 -11.344 9.07 1 92.44 78 GLY A CA 1
ATOM 599 C C . GLY A 1 78 ? -25.031 -12.508 9.117 1 92.44 78 GLY A C 1
ATOM 600 O O . GLY A 1 78 ? -24.375 -12.734 10.141 1 92.44 78 GLY A O 1
ATOM 601 N N . GLU A 1 79 ? -25.031 -13.234 8.109 1 93.31 79 GLU A N 1
ATOM 602 C CA . GLU A 1 79 ? -24.078 -14.344 8.008 1 93.31 79 GLU A CA 1
ATOM 603 C C . GLU A 1 79 ? -23.578 -14.508 6.578 1 93.31 79 GLU A C 1
ATOM 605 O O . GLU A 1 79 ? -24.188 -14.008 5.637 1 93.31 79 GLU A O 1
ATOM 610 N N . GLY A 1 80 ? -22.469 -15.281 6.48 1 95.69 80 GLY A N 1
ATOM 611 C CA . GLY A 1 80 ? -21.844 -15.531 5.188 1 95.69 80 GLY A CA 1
ATOM 612 C C . GLY A 1 80 ? -20.328 -15.461 5.223 1 95.69 80 GLY A C 1
ATOM 613 O O . GLY A 1 80 ? -19.75 -15.164 6.262 1 95.69 80 GLY A O 1
ATOM 614 N N . PRO A 1 81 ? -19.797 -15.789 4.109 1 94.5 81 PRO A N 1
ATOM 615 C CA . PRO A 1 81 ? -18.344 -15.883 4.078 1 94.5 81 PRO A CA 1
ATOM 616 C C . PRO A 1 81 ? -17.656 -14.562 4.418 1 94.5 81 PRO A C 1
ATOM 618 O O . PRO A 1 81 ? -16.703 -14.539 5.203 1 94.5 81 PRO A O 1
ATOM 621 N N . CYS A 1 82 ? -18.141 -13.469 3.896 1 91.94 82 CYS A N 1
ATOM 622 C CA . CYS A 1 82 ? -17.438 -12.203 4.094 1 91.94 82 CYS A CA 1
ATOM 623 C C . CYS A 1 82 ? -17.734 -11.617 5.469 1 91.94 82 CYS A C 1
ATOM 625 O O . CYS A 1 82 ? -16.859 -11.055 6.121 1 91.94 82 CYS A O 1
ATOM 627 N N . VAL A 1 83 ? -19.016 -11.688 5.895 1 92.44 83 VAL A N 1
ATOM 628 C CA . VAL A 1 83 ? -19.359 -11.242 7.242 1 92.44 83 VAL A CA 1
ATOM 629 C C . VAL A 1 83 ? -18.5 -11.992 8.266 1 92.44 83 VAL A C 1
ATOM 631 O O . VAL A 1 83 ? -17.906 -11.383 9.156 1 92.44 83 VAL A O 1
ATOM 634 N N . ASP A 1 84 ? -18.375 -13.258 8.047 1 93.25 84 ASP A N 1
ATOM 635 C CA . ASP A 1 84 ? -17.594 -14.078 8.969 1 93.25 84 ASP A CA 1
ATOM 636 C C . ASP A 1 84 ? -16.094 -13.773 8.852 1 93.25 84 ASP A C 1
ATOM 638 O O . ASP A 1 84 ? -15.375 -13.781 9.852 1 93.25 84 ASP A O 1
ATOM 642 N N . ALA A 1 85 ? -15.641 -13.555 7.633 1 92.62 85 ALA A N 1
ATOM 643 C CA . ALA A 1 85 ? -14.234 -13.211 7.434 1 92.62 85 ALA A CA 1
ATOM 644 C C . ALA A 1 85 ? -13.883 -11.906 8.141 1 92.62 85 ALA A C 1
ATOM 646 O O . ALA A 1 85 ? -12.781 -11.773 8.688 1 92.62 85 ALA A O 1
ATOM 647 N N . ILE A 1 86 ? -14.75 -10.977 8.07 1 90.38 86 ILE A N 1
ATOM 648 C CA . ILE A 1 86 ? -14.539 -9.68 8.711 1 90.38 86 ILE A CA 1
ATOM 649 C C . ILE A 1 86 ? -14.516 -9.852 10.227 1 90.38 86 ILE A C 1
ATOM 651 O O . ILE A 1 86 ? -13.664 -9.273 10.906 1 90.38 86 ILE A O 1
ATOM 655 N N . GLU A 1 87 ? -15.367 -10.758 10.75 1 85.56 87 GLU A N 1
ATOM 656 C CA . GLU A 1 87 ? -15.539 -10.898 12.188 1 85.56 87 GLU A CA 1
ATOM 657 C C . GLU A 1 87 ? -14.508 -11.867 12.773 1 85.56 87 GLU A C 1
ATOM 659 O O . GLU A 1 87 ? -14.016 -11.656 13.883 1 85.56 87 GLU A O 1
ATOM 664 N N . ASP A 1 88 ? -14.234 -13.039 12.18 1 79.44 88 ASP A N 1
ATOM 665 C CA . ASP A 1 88 ? -13.469 -14.133 12.773 1 79.44 88 ASP A CA 1
ATOM 666 C C . ASP A 1 88 ? -12.109 -14.281 12.094 1 79.44 88 ASP A C 1
ATOM 668 O O . ASP A 1 88 ? -11.266 -15.047 12.547 1 79.44 88 ASP A O 1
ATOM 672 N N . GLU A 1 89 ? -11.617 -13.602 11.359 1 74.31 89 GLU A N 1
ATOM 673 C CA . GLU A 1 89 ? -10.367 -13.688 10.609 1 74.31 89 GLU A CA 1
ATOM 674 C C . GLU A 1 89 ? -10.273 -14.992 9.828 1 74.31 89 GLU A C 1
ATOM 676 O O . GLU A 1 89 ? -10.977 -15.953 10.141 1 74.31 89 GLU A O 1
ATOM 681 N N . GLY A 1 90 ? -9.539 -15.055 8.758 1 78.56 90 GLY A N 1
ATOM 682 C CA . GLY A 1 90 ? -9.266 -16.234 7.961 1 78.56 90 GLY A CA 1
ATOM 683 C C . GLY A 1 90 ? -10.141 -16.328 6.727 1 78.56 90 GLY A C 1
ATOM 684 O O . GLY A 1 90 ? -11.031 -15.508 6.52 1 78.56 90 GLY A O 1
ATOM 685 N N . VAL A 1 91 ? -9.875 -17.375 5.977 1 90.56 91 VAL A N 1
ATOM 686 C CA . VAL A 1 91 ? -10.633 -17.672 4.766 1 90.56 91 VAL A CA 1
ATOM 687 C C . VAL A 1 91 ? -11.898 -18.438 5.129 1 90.56 91 VAL A C 1
ATOM 689 O O . VAL A 1 91 ? -11.844 -19.422 5.875 1 90.56 91 VAL A O 1
ATOM 692 N N . GLN A 1 92 ? -13.023 -17.953 4.723 1 94.75 92 GLN A N 1
ATOM 693 C CA . GLN A 1 92 ? -14.32 -18.609 4.871 1 94.75 92 GLN A CA 1
ATOM 694 C C . GLN A 1 92 ? -14.836 -19.109 3.531 1 94.75 92 GLN A C 1
ATOM 696 O O . GLN A 1 92 ? -14.883 -18.375 2.553 1 94.75 92 GLN A O 1
ATOM 701 N N . SER A 1 93 ? -15.203 -20.406 3.506 1 95.44 93 SER A N 1
ATOM 702 C CA . SER A 1 93 ? -15.625 -20.906 2.199 1 95.44 93 SER A CA 1
ATOM 703 C C . SER A 1 93 ? -16.703 -21.969 2.336 1 95.44 93 SER A C 1
ATOM 705 O O . SER A 1 93 ? -16.844 -22.594 3.395 1 95.44 93 SER A O 1
ATOM 707 N N . ASP A 1 94 ? -17.5 -22.109 1.465 1 96.81 94 ASP A N 1
ATOM 708 C CA . ASP A 1 94 ? -18.453 -23.188 1.204 1 96.81 94 ASP A CA 1
ATOM 709 C C . ASP A 1 94 ? -18.375 -23.641 -0.252 1 96.81 94 ASP A C 1
ATOM 711 O O . ASP A 1 94 ? -18.812 -22.922 -1.154 1 96.81 94 ASP A O 1
ATOM 715 N N . PRO A 1 95 ? -17.812 -24.844 -0.496 1 96.38 95 PRO A N 1
ATOM 716 C CA . PRO A 1 95 ? -17.578 -25.281 -1.872 1 96.38 95 PRO A CA 1
ATOM 717 C C . PRO A 1 95 ? -18.875 -25.625 -2.609 1 96.38 95 PRO A C 1
ATOM 719 O O . PRO A 1 95 ? -18.906 -25.641 -3.842 1 96.38 95 PRO A O 1
ATOM 722 N N . ASP A 1 96 ? -19.875 -25.938 -1.852 1 97.81 96 ASP A N 1
ATOM 723 C CA . ASP A 1 96 ? -21.172 -26.25 -2.416 1 97.81 96 ASP A CA 1
ATOM 724 C C . ASP A 1 96 ? -22.297 -25.969 -1.413 1 97.81 96 ASP A C 1
ATOM 726 O O . ASP A 1 96 ? -22.625 -26.812 -0.583 1 97.81 96 ASP A O 1
ATOM 730 N N . ILE A 1 97 ? -22.953 -24.828 -1.686 1 96.44 97 ILE A N 1
ATOM 731 C CA . ILE A 1 97 ? -23.922 -24.359 -0.704 1 96.44 97 ILE A CA 1
ATOM 732 C C . ILE A 1 97 ? -25.141 -25.297 -0.691 1 96.44 97 ILE A C 1
ATOM 734 O O . ILE A 1 97 ? -25.953 -25.234 0.224 1 96.44 97 ILE A O 1
ATOM 738 N N . ASN A 1 98 ? -25.312 -26.141 -1.635 1 94.81 98 ASN A N 1
ATOM 739 C CA . ASN A 1 98 ? -26.422 -27.094 -1.661 1 94.81 98 ASN A CA 1
ATOM 740 C C . ASN A 1 98 ? -26.125 -28.312 -0.799 1 94.81 98 ASN A C 1
ATOM 742 O O . ASN A 1 98 ? -27.047 -29.047 -0.425 1 94.81 98 ASN A O 1
ATOM 746 N N . LYS A 1 99 ? -24.844 -28.516 -0.528 1 93.31 99 LYS A N 1
ATOM 747 C CA . LYS A 1 99 ? -24.453 -29.703 0.211 1 93.31 99 LYS A CA 1
ATOM 748 C C . LYS A 1 99 ? -24.094 -29.375 1.655 1 93.31 99 LYS A C 1
ATOM 750 O O . LYS A 1 99 ? -24.453 -30.109 2.578 1 93.31 99 LYS A O 1
ATOM 755 N N . HIS A 1 100 ? -23.344 -28.328 1.984 1 85.56 100 HIS A N 1
ATOM 756 C CA . HIS A 1 100 ? -22.766 -28.047 3.289 1 85.56 100 HIS A CA 1
ATOM 757 C C . HIS A 1 100 ? -23.578 -27.016 4.055 1 85.56 100 HIS A C 1
ATOM 759 O O . HIS A 1 100 ? -23.797 -27.156 5.262 1 85.56 100 HIS A O 1
ATOM 765 N N . ALA A 1 101 ? -24.031 -26.047 3.383 1 84.69 101 ALA A N 1
ATOM 766 C CA . ALA A 1 101 ? -24.812 -24.922 3.922 1 84.69 101 ALA A CA 1
ATOM 767 C C . ALA A 1 101 ? -24.172 -24.375 5.195 1 84.69 101 ALA A C 1
ATOM 769 O O . ALA A 1 101 ? -24.828 -24.266 6.23 1 84.69 101 ALA A O 1
ATOM 770 N N . THR A 1 102 ? -22.922 -24.078 5.152 1 93.31 102 THR A N 1
ATOM 771 C CA . THR A 1 102 ? -22.188 -23.469 6.254 1 93.31 102 THR A CA 1
ATOM 772 C C . THR A 1 102 ? -22.953 -22.281 6.836 1 93.31 102 THR A C 1
ATOM 774 O O . THR A 1 102 ? -22.891 -22.031 8.039 1 93.31 102 THR A O 1
ATOM 777 N N . TRP A 1 103 ? -23.625 -21.609 5.93 1 96.56 103 TRP A N 1
ATOM 778 C CA . TRP A 1 103 ? -24.531 -20.516 6.262 1 96.56 103 TRP A CA 1
ATOM 779 C C . TRP A 1 103 ? -25.938 -20.797 5.727 1 96.56 103 TRP A C 1
ATOM 781 O O . TRP A 1 103 ? -26.328 -20.25 4.684 1 96.56 103 TRP A O 1
ATOM 791 N N . PRO A 1 104 ? -26.75 -21.516 6.484 1 95.88 104 PRO A N 1
ATOM 792 C CA . PRO A 1 104 ? -28 -22.047 5.957 1 95.88 104 PRO A CA 1
ATOM 793 C C . PRO A 1 104 ? -28.969 -20.938 5.539 1 95.88 104 PRO A C 1
ATOM 795 O O . PRO A 1 104 ? -29.672 -21.078 4.531 1 95.88 104 PRO A O 1
ATOM 798 N N . GLY A 1 105 ? -29.094 -19.844 6.355 1 96.06 105 GLY A N 1
ATOM 799 C CA . GLY A 1 105 ? -29.969 -18.75 5.988 1 96.06 105 GLY A CA 1
ATOM 800 C C . GLY A 1 105 ? -29.594 -18.078 4.684 1 96.06 105 GLY A C 1
ATOM 801 O O . GLY A 1 105 ? -30.453 -17.797 3.842 1 96.06 105 GLY A O 1
ATOM 802 N N . LEU A 1 106 ? -28.359 -17.891 4.465 1 97.44 106 LEU A N 1
ATOM 803 C CA . LEU A 1 106 ? -27.875 -17.281 3.236 1 97.44 106 LEU A CA 1
ATOM 804 C C . LEU A 1 106 ? -28 -18.25 2.062 1 97.44 106 LEU A C 1
ATOM 806 O O . LEU A 1 106 ? -28.406 -17.844 0.971 1 97.44 106 LEU A O 1
ATOM 810 N N . ALA A 1 107 ? -27.609 -19.469 2.314 1 97.38 107 ALA A N 1
ATOM 811 C CA . ALA A 1 107 ? -27.609 -20.484 1.263 1 97.38 107 ALA A CA 1
ATOM 812 C C . ALA A 1 107 ? -29 -20.609 0.642 1 97.38 107 ALA A C 1
ATOM 814 O O . ALA A 1 107 ? -29.141 -20.734 -0.579 1 97.38 107 ALA A O 1
ATOM 815 N N . LYS A 1 108 ? -29.969 -20.641 1.443 1 96.88 108 LYS A N 1
ATOM 816 C CA . LYS A 1 108 ? -31.344 -20.766 0.959 1 96.88 108 LYS A CA 1
ATOM 817 C C . LYS A 1 108 ? -31.688 -19.641 -0.01 1 96.88 108 LYS A C 1
ATOM 819 O O . LYS A 1 108 ? -32.188 -19.891 -1.113 1 96.88 108 LYS A O 1
ATOM 824 N N . LEU A 1 109 ? -31.391 -18.422 0.378 1 97.44 109 LEU A N 1
ATOM 825 C CA . LEU A 1 109 ? -31.719 -17.25 -0.427 1 97.44 109 LEU A CA 1
ATOM 826 C C . LEU A 1 109 ? -30.906 -17.219 -1.715 1 97.44 109 LEU A C 1
ATOM 828 O O . LEU A 1 109 ? -31.422 -16.891 -2.781 1 97.44 109 LEU A O 1
ATOM 832 N N . VAL A 1 110 ? -29.641 -17.578 -1.655 1 97.88 110 VAL A N 1
ATOM 833 C CA . VAL A 1 110 ? -28.75 -17.562 -2.812 1 97.88 110 VAL A CA 1
ATOM 834 C C . VAL A 1 110 ? -29.203 -18.594 -3.83 1 97.88 110 VAL A C 1
ATOM 836 O O . VAL A 1 110 ? -29.25 -18.328 -5.031 1 97.88 110 VAL A O 1
ATOM 839 N N . ARG A 1 111 ? -29.625 -19.734 -3.373 1 96.19 111 ARG A N 1
ATOM 840 C CA . ARG A 1 111 ? -30.094 -20.797 -4.25 1 96.19 111 ARG A CA 1
ATOM 841 C C . ARG A 1 111 ? -31.359 -20.375 -5 1 96.19 111 ARG A C 1
ATOM 843 O O . ARG A 1 111 ? -31.547 -20.75 -6.156 1 96.19 111 ARG A O 1
ATOM 850 N N . GLU A 1 112 ? -32.094 -19.688 -4.328 1 97.12 112 GLU A N 1
ATOM 851 C CA . GLU A 1 112 ? -33.375 -19.266 -4.891 1 97.12 112 GLU A CA 1
ATOM 852 C C . GLU A 1 112 ? -33.219 -18.156 -5.914 1 97.12 112 GLU A C 1
ATOM 854 O O . GLU A 1 112 ? -34 -18.047 -6.859 1 97.12 112 GLU A O 1
ATOM 859 N N . GLN A 1 113 ? -32.188 -17.406 -5.715 1 97.94 113 GLN A N 1
ATOM 860 C CA . GLN A 1 113 ? -32.156 -16.141 -6.449 1 97.94 113 GLN A CA 1
ATOM 861 C C . GLN A 1 113 ? -31 -16.094 -7.434 1 97.94 113 GLN A C 1
ATOM 863 O O . GLN A 1 113 ? -30.922 -15.195 -8.266 1 97.94 113 GLN A O 1
ATOM 868 N N . THR A 1 114 ? -30.094 -17.047 -7.312 1 98.06 114 THR A N 1
ATOM 869 C CA . THR A 1 114 ? -28.922 -17.031 -8.18 1 98.06 114 THR A CA 1
ATOM 870 C C . THR A 1 114 ? -28.516 -18.453 -8.57 1 98.06 114 THR A C 1
ATOM 872 O O . THR A 1 114 ? -29.078 -19.422 -8.086 1 98.06 114 THR A O 1
ATOM 875 N N . ASP A 1 115 ? -27.453 -18.516 -9.43 1 97.25 115 ASP A N 1
ATOM 876 C CA . ASP A 1 115 ? -26.922 -19.812 -9.836 1 97.25 115 ASP A CA 1
ATOM 877 C C . ASP A 1 115 ? -25.641 -20.141 -9.07 1 97.25 115 ASP A C 1
ATOM 879 O O . ASP A 1 115 ? -24.984 -21.141 -9.367 1 97.25 115 ASP A O 1
ATOM 883 N N . VAL A 1 116 ? -25.281 -19.391 -8.125 1 98.25 116 VAL A N 1
ATOM 884 C CA . VAL A 1 116 ? -24.031 -19.547 -7.406 1 98.25 116 VAL A CA 1
ATOM 885 C C . VAL A 1 116 ? -24.094 -20.781 -6.516 1 98.25 116 VAL A C 1
ATOM 887 O O . VAL A 1 116 ? -25.078 -21.016 -5.828 1 98.25 116 VAL A O 1
ATOM 890 N N . ARG A 1 117 ? -23.016 -21.531 -6.516 1 97.94 117 ARG A N 1
ATOM 891 C CA . ARG A 1 117 ? -22.953 -22.766 -5.73 1 97.94 117 ARG A CA 1
ATOM 892 C C . ARG A 1 117 ? -21.781 -22.719 -4.75 1 97.94 117 ARG A C 1
ATOM 894 O O . ARG A 1 117 ? -21.812 -23.359 -3.701 1 97.94 117 ARG A O 1
ATOM 901 N N . GLY A 1 118 ? -20.688 -22.109 -5.105 1 97.56 118 GLY A N 1
ATOM 902 C CA . GLY A 1 118 ? -19.531 -21.953 -4.246 1 97.56 118 GLY A CA 1
ATOM 903 C C . GLY A 1 118 ? -19.281 -20.531 -3.816 1 97.56 118 GLY A C 1
ATOM 904 O O . GLY A 1 118 ? -19.5 -19.594 -4.598 1 97.56 118 GLY A O 1
ATOM 905 N N . MET A 1 119 ? -18.875 -20.344 -2.604 1 97.62 119 MET A N 1
ATOM 906 C CA . MET A 1 119 ? -18.594 -19 -2.074 1 97.62 119 MET A CA 1
ATOM 907 C C . MET A 1 119 ? -17.328 -19 -1.231 1 97.62 119 MET A C 1
ATOM 909 O O . MET A 1 119 ? -17.031 -20 -0.557 1 97.62 119 MET A O 1
ATOM 913 N N . MET A 1 120 ? -16.656 -17.906 -1.241 1 97.25 120 MET A N 1
ATOM 914 C CA . MET A 1 120 ? -15.438 -17.719 -0.445 1 97.25 120 MET A CA 1
ATOM 915 C C . MET A 1 120 ? -15.273 -16.266 -0.025 1 97.25 120 MET A C 1
ATOM 917 O O . MET A 1 120 ? -15.539 -15.352 -0.812 1 97.25 120 MET A O 1
ATOM 921 N N . GLY A 1 121 ? -15 -16.047 1.182 1 96.94 121 GLY A N 1
ATOM 922 C CA . GLY A 1 121 ? -14.688 -14.734 1.729 1 96.94 121 GLY A CA 1
ATOM 923 C C . GLY A 1 121 ? -13.305 -14.664 2.355 1 96.94 121 GLY A C 1
ATOM 924 O O . GLY A 1 121 ? -12.898 -15.578 3.076 1 96.94 121 GLY A O 1
ATOM 925 N N . ILE A 1 122 ? -12.602 -13.625 2.027 1 95.88 122 ILE A N 1
ATOM 926 C CA . ILE A 1 122 ? -11.266 -13.422 2.576 1 95.88 122 ILE A CA 1
ATOM 927 C C . ILE A 1 122 ? -11.172 -12.023 3.195 1 95.88 122 ILE A C 1
ATOM 929 O O . ILE A 1 122 ? -11.531 -11.031 2.561 1 95.88 122 ILE A O 1
ATOM 933 N N . ARG A 1 123 ? -10.617 -12.016 4.379 1 94.31 123 ARG A N 1
ATOM 934 C CA . ARG A 1 123 ? -10.531 -10.75 5.098 1 94.31 123 ARG A CA 1
ATOM 935 C C . ARG A 1 123 ? -9.547 -9.805 4.426 1 94.31 123 ARG A C 1
ATOM 937 O O . ARG A 1 123 ? -8.477 -10.227 3.973 1 94.31 123 ARG A O 1
ATOM 944 N N . LEU A 1 124 ? -9.906 -8.586 4.301 1 93.94 124 LEU A N 1
ATOM 945 C CA . LEU A 1 124 ? -9.031 -7.496 3.879 1 93.94 124 LEU A CA 1
ATOM 946 C C . LEU A 1 124 ? -8.711 -6.574 5.047 1 93.94 124 LEU A C 1
ATOM 948 O O . LEU A 1 124 ? -9.602 -6.16 5.785 1 93.94 124 LEU A O 1
ATOM 952 N N . LEU A 1 125 ? -7.469 -6.297 5.188 1 88.94 125 LEU A N 1
ATOM 953 C CA . LEU A 1 125 ? -7.035 -5.324 6.184 1 88.94 125 LEU A CA 1
ATOM 954 C C . LEU A 1 125 ? -6.969 -3.922 5.59 1 88.94 125 LEU A C 1
ATOM 956 O O . LEU A 1 125 ? -6.27 -3.697 4.602 1 88.94 125 LEU A O 1
ATOM 960 N N . VAL A 1 126 ? -7.645 -2.932 6.043 1 84.94 126 VAL A N 1
ATOM 961 C CA . VAL A 1 126 ? -7.742 -1.59 5.48 1 84.94 126 VAL A CA 1
ATOM 962 C C . VAL A 1 126 ? -7.055 -0.588 6.402 1 84.94 126 VAL A C 1
ATOM 964 O O . VAL A 1 126 ? -6.094 0.078 6.004 1 84.94 126 VAL A O 1
ATOM 967 N N . ASP A 1 127 ? -7.5 -0.245 7.453 1 77.44 127 ASP A N 1
ATOM 968 C CA . ASP A 1 127 ? -6.91 0.557 8.523 1 77.44 127 ASP A CA 1
ATOM 969 C C . ASP A 1 127 ? -7.477 0.166 9.883 1 77.44 127 ASP A C 1
ATOM 971 O O . ASP A 1 127 ? -8.312 -0.732 9.977 1 77.44 127 ASP A O 1
ATOM 975 N N . ASN A 1 128 ? -6.844 0.646 10.82 1 70.12 128 ASN A N 1
ATOM 976 C CA . ASN A 1 128 ? -7.168 0.25 12.188 1 70.12 128 ASN A CA 1
ATOM 977 C C . ASN A 1 128 ? -8.656 0.406 12.484 1 70.12 128 ASN A C 1
ATOM 979 O O . ASN A 1 128 ? -9.195 -0.28 13.352 1 70.12 128 ASN A O 1
ATOM 983 N N . ARG A 1 129 ? -9.352 1.107 11.734 1 70.88 129 ARG A N 1
ATOM 984 C CA . ARG A 1 129 ? -10.75 1.376 12.023 1 70.88 129 ARG A CA 1
ATOM 985 C C . ARG A 1 129 ? -11.664 0.695 11.008 1 70.88 129 ARG A C 1
ATOM 987 O O . ARG A 1 129 ? -12.875 0.611 11.211 1 70.88 129 ARG A O 1
ATOM 994 N N . LYS A 1 130 ? -11.102 0.27 9.953 1 79.25 130 LYS A N 1
ATOM 995 C CA . LYS A 1 130 ? -11.891 -0.336 8.883 1 79.25 130 LYS A CA 1
ATOM 996 C C . LYS A 1 130 ? -11.344 -1.711 8.508 1 79.25 130 LYS A C 1
ATOM 998 O O . LYS A 1 130 ? -10.125 -1.91 8.461 1 79.25 130 LYS A O 1
ATOM 1003 N N . ILE A 1 131 ? -12.336 -2.635 8.391 1 87.88 131 ILE A N 1
ATOM 1004 C CA . ILE A 1 131 ? -12.008 -3.973 7.906 1 87.88 131 ILE A CA 1
ATOM 1005 C C . ILE A 1 131 ? -12.938 -4.34 6.75 1 87.88 131 ILE A C 1
ATOM 1007 O O . ILE A 1 131 ? -14.07 -3.855 6.68 1 87.88 131 ILE A O 1
ATOM 1011 N N . GLY A 1 132 ? -12.445 -5.023 5.801 1 94.19 132 GLY A N 1
ATOM 1012 C CA . GLY A 1 132 ? -13.25 -5.473 4.68 1 94.19 132 GLY A CA 1
ATOM 1013 C C . GLY A 1 132 ? -13.07 -6.945 4.367 1 94.19 132 GLY A C 1
ATOM 1014 O O . GLY A 1 132 ? -12.375 -7.66 5.098 1 94.19 132 GLY A O 1
ATOM 1015 N N . ALA A 1 133 ? -13.703 -7.34 3.336 1 96.5 133 ALA A N 1
ATOM 1016 C CA . ALA A 1 133 ? -13.555 -8.703 2.834 1 96.5 133 ALA A CA 1
ATOM 1017 C C . ALA A 1 133 ? -13.727 -8.75 1.319 1 96.5 133 ALA A C 1
ATOM 1019 O O . ALA A 1 133 ? -14.531 -8.008 0.756 1 96.5 133 ALA A O 1
ATOM 1020 N N . LEU A 1 134 ? -12.93 -9.594 0.706 1 97.38 134 LEU A N 1
ATOM 1021 C CA . LEU A 1 134 ? -13.086 -9.969 -0.696 1 97.38 134 LEU A CA 1
ATOM 1022 C C . LEU A 1 134 ? -14 -11.18 -0.838 1 97.38 134 LEU A C 1
ATOM 1024 O O . LEU A 1 134 ? -13.719 -12.242 -0.288 1 97.38 134 LEU A O 1
ATOM 1028 N N . ASN A 1 135 ? -15.094 -11 -1.543 1 97.69 135 ASN A N 1
ATOM 1029 C CA . ASN A 1 135 ? -16.047 -12.078 -1.807 1 97.69 135 ASN A CA 1
ATOM 1030 C C . ASN A 1 135 ? -15.836 -12.68 -3.191 1 97.69 135 ASN A C 1
ATOM 1032 O O . ASN A 1 135 ? -15.828 -11.969 -4.191 1 97.69 135 ASN A O 1
ATOM 1036 N N . LEU A 1 136 ? -15.758 -13.977 -3.211 1 98.5 136 LEU A N 1
ATOM 1037 C CA . LEU A 1 136 ? -15.641 -14.703 -4.469 1 98.5 136 LEU A CA 1
ATOM 1038 C C . LEU A 1 136 ? -16.75 -15.742 -4.605 1 98.5 136 LEU A C 1
ATOM 1040 O O . LEU A 1 136 ? -17.016 -16.5 -3.666 1 98.5 136 LEU A O 1
ATOM 1044 N N . PHE A 1 137 ? -17.375 -15.727 -5.773 1 98.56 137 PHE A N 1
ATOM 1045 C CA . PHE A 1 137 ? -18.5 -16.625 -5.996 1 98.56 137 PHE A CA 1
ATOM 1046 C C . PHE A 1 137 ? -18.297 -17.453 -7.254 1 98.56 137 PHE A C 1
ATOM 1048 O O . PHE A 1 137 ? -17.812 -16.953 -8.266 1 98.56 137 PHE A O 1
ATOM 1055 N N . ALA A 1 138 ? -18.703 -18.688 -7.145 1 98.62 138 ALA A N 1
ATOM 1056 C CA . ALA A 1 138 ? -18.625 -19.625 -8.273 1 98.62 138 ALA A CA 1
ATOM 1057 C C . ALA A 1 138 ? -19.984 -20.188 -8.609 1 98.62 138 ALA A C 1
ATOM 1059 O O . ALA A 1 138 ? -20.75 -20.578 -7.715 1 98.62 138 ALA A O 1
ATOM 1060 N N . ASN A 1 139 ? -20.297 -20.219 -9.883 1 98.25 139 ASN A N 1
ATOM 1061 C CA . ASN A 1 139 ? -21.547 -20.812 -10.336 1 98.25 139 ASN A CA 1
ATOM 1062 C C . ASN A 1 139 ? -21.516 -22.344 -10.273 1 98.25 139 ASN A C 1
ATOM 1064 O O . ASN A 1 139 ? -22.547 -22.984 -10.18 1 98.25 139 ASN A O 1
ATOM 1068 N N . GLU A 1 140 ? -20.344 -22.891 -10.289 1 97.81 140 GLU A N 1
ATOM 1069 C CA . GLU A 1 140 ? -20.188 -24.328 -10.25 1 97.81 140 GLU A CA 1
ATOM 1070 C C . GLU A 1 140 ? -19.781 -24.812 -8.859 1 97.81 140 GLU A C 1
ATOM 1072 O O . GLU A 1 140 ? -19 -24.141 -8.18 1 97.81 140 GLU A O 1
ATOM 1077 N N . ALA A 1 141 ? -20.266 -26 -8.5 1 96.88 141 ALA A N 1
ATOM 1078 C CA . ALA A 1 141 ? -19.859 -26.625 -7.242 1 96.88 141 ALA A CA 1
ATOM 1079 C C . ALA A 1 141 ? -18.391 -27.062 -7.285 1 96.88 141 ALA A C 1
ATOM 1081 O O . ALA A 1 141 ? -17.906 -27.531 -8.32 1 96.88 141 ALA A O 1
ATOM 1082 N N . ASP A 1 142 ? -17.719 -26.859 -6.152 1 97.06 142 ASP A N 1
ATOM 1083 C CA . ASP A 1 142 ? -16.344 -27.312 -5.969 1 97.06 142 ASP A CA 1
ATOM 1084 C C . ASP A 1 142 ? -15.406 -26.672 -6.992 1 97.06 142 ASP A C 1
ATOM 1086 O O . ASP A 1 142 ? -14.477 -27.312 -7.48 1 97.06 142 ASP A O 1
ATOM 1090 N N . ALA A 1 143 ? -15.781 -25.453 -7.328 1 96.94 143 ALA A N 1
ATOM 1091 C CA . ALA A 1 143 ? -15 -24.734 -8.336 1 96.94 143 ALA A CA 1
ATOM 1092 C C . ALA A 1 143 ? -13.695 -24.219 -7.746 1 96.94 143 ALA A C 1
ATOM 1094 O O . ALA A 1 143 ? -12.719 -24.016 -8.477 1 96.94 143 ALA A O 1
ATOM 1095 N N . PHE A 1 144 ? -13.664 -23.969 -6.445 1 95.44 144 PHE A N 1
ATOM 1096 C CA . PHE A 1 144 ? -12.469 -23.422 -5.809 1 95.44 144 PHE A CA 1
ATOM 1097 C C . PHE A 1 144 ? -11.578 -24.547 -5.285 1 95.44 144 PHE A C 1
ATOM 1099 O O . PHE A 1 144 ? -11.922 -25.219 -4.312 1 95.44 144 PHE A O 1
ATOM 1106 N N . SER A 1 145 ? -10.477 -24.672 -5.965 1 93.69 145 SER A N 1
ATOM 1107 C CA . SER A 1 145 ? -9.453 -25.625 -5.543 1 93.69 145 SER A CA 1
ATOM 1108 C C . SER A 1 145 ? -8.523 -25.016 -4.504 1 93.69 145 SER A C 1
ATOM 1110 O O . SER A 1 145 ? -8.688 -23.844 -4.117 1 93.69 145 SER A O 1
ATOM 1112 N N . GLU A 1 146 ? -7.613 -25.844 -4.008 1 90.69 146 GLU A N 1
ATOM 1113 C CA . GLU A 1 146 ? -6.582 -25.312 -3.113 1 90.69 146 GLU A CA 1
ATOM 1114 C C . GLU A 1 146 ? -5.77 -24.219 -3.789 1 90.69 146 GLU A C 1
ATOM 1116 O O . GLU A 1 146 ? -5.379 -23.234 -3.145 1 90.69 146 GLU A O 1
ATOM 1121 N N . ASP A 1 147 ? -5.578 -24.406 -5.047 1 88.69 147 ASP A N 1
ATOM 1122 C CA . ASP A 1 147 ? -4.863 -23.391 -5.809 1 88.69 147 ASP A CA 1
ATOM 1123 C C . ASP A 1 147 ? -5.664 -22.094 -5.871 1 88.69 147 ASP A C 1
ATOM 1125 O O . ASP A 1 147 ? -5.094 -21 -5.797 1 88.69 147 ASP A O 1
ATOM 1129 N N . SER A 1 148 ? -6.957 -22.25 -5.996 1 93.19 148 SER A N 1
ATOM 1130 C CA . SER A 1 148 ? -7.836 -21.078 -6.027 1 93.19 148 SER A CA 1
ATOM 1131 C C . SER A 1 148 ? -7.738 -20.281 -4.734 1 93.19 148 SER A C 1
ATOM 1133 O O . SER A 1 148 ? -7.734 -19.047 -4.762 1 93.19 148 SER A O 1
ATOM 1135 N N . ILE A 1 149 ? -7.625 -21.016 -3.717 1 92 149 ILE A N 1
ATOM 1136 C CA . ILE A 1 149 ? -7.562 -20.391 -2.402 1 92 149 ILE A CA 1
ATOM 1137 C C . ILE A 1 149 ? -6.262 -19.594 -2.27 1 92 149 ILE A C 1
ATOM 1139 O O . ILE A 1 149 ? -6.262 -18.469 -1.789 1 92 149 ILE A O 1
ATOM 1143 N N . ASP A 1 150 ? -5.211 -20.188 -2.674 1 88.75 150 ASP A N 1
ATOM 1144 C CA . ASP A 1 150 ? -3.92 -19.516 -2.633 1 88.75 150 ASP A CA 1
ATOM 1145 C C . ASP A 1 150 ? -3.922 -18.281 -3.521 1 88.75 150 ASP A C 1
ATOM 1147 O O . ASP A 1 150 ? -3.375 -17.234 -3.146 1 88.75 150 ASP A O 1
ATOM 1151 N N . GLN A 1 151 ? -4.48 -18.422 -4.688 1 90.06 151 GLN A N 1
ATOM 1152 C CA . GLN A 1 151 ? -4.602 -17.297 -5.598 1 90.06 151 GLN A CA 1
ATOM 1153 C C . GLN A 1 151 ? -5.391 -16.156 -4.953 1 90.06 151 GLN A C 1
ATOM 1155 O O . GLN A 1 151 ? -4.977 -14.992 -5.016 1 90.06 151 GLN A O 1
ATOM 1160 N N . ALA A 1 152 ? -6.477 -16.484 -4.336 1 93.69 152 ALA A N 1
ATOM 1161 C CA . ALA A 1 152 ? -7.344 -15.508 -3.689 1 93.69 152 ALA A CA 1
ATOM 1162 C C . ALA A 1 152 ? -6.625 -14.812 -2.539 1 93.69 152 ALA A C 1
ATOM 1164 O O . ALA A 1 152 ? -6.793 -13.609 -2.332 1 93.69 152 ALA A O 1
ATOM 1165 N N . ALA A 1 153 ? -5.832 -15.57 -1.879 1 91.19 153 ALA A N 1
ATOM 1166 C CA . ALA A 1 153 ? -5.082 -15.016 -0.753 1 91.19 153 ALA A CA 1
ATOM 1167 C C . ALA A 1 153 ? -4.062 -13.984 -1.225 1 91.19 153 ALA A C 1
ATOM 1169 O O . ALA A 1 153 ? -3.859 -12.961 -0.57 1 91.19 153 ALA A O 1
ATOM 1170 N N . ILE A 1 154 ? -3.438 -14.242 -2.303 1 89.06 154 ILE A N 1
ATOM 1171 C CA . ILE A 1 154 ? -2.469 -13.312 -2.869 1 89.06 154 ILE A CA 1
ATOM 1172 C C . ILE A 1 154 ? -3.17 -12.016 -3.256 1 89.06 154 ILE A C 1
ATOM 1174 O O . ILE A 1 154 ? -2.719 -10.922 -2.889 1 89.06 154 ILE A O 1
ATOM 1178 N N . ILE A 1 155 ? -4.281 -12.125 -3.926 1 91.5 155 ILE A N 1
ATOM 1179 C CA . ILE A 1 155 ? -5.027 -10.953 -4.367 1 91.5 155 ILE A CA 1
ATOM 1180 C C . ILE A 1 155 ? -5.535 -10.172 -3.156 1 91.5 155 ILE A C 1
ATOM 1182 O O . ILE A 1 155 ? -5.492 -8.938 -3.143 1 91.5 155 ILE A O 1
ATOM 1186 N N . ALA A 1 156 ? -5.992 -10.906 -2.201 1 93.69 156 ALA A N 1
ATOM 1187 C CA . ALA A 1 156 ? -6.504 -10.266 -0.991 1 93.69 156 ALA A CA 1
ATOM 1188 C C . ALA A 1 156 ? -5.402 -9.492 -0.272 1 93.69 156 ALA A C 1
ATOM 1190 O O . ALA A 1 156 ? -5.641 -8.391 0.234 1 93.69 156 ALA A O 1
ATOM 1191 N N . SER A 1 157 ? -4.211 -10.086 -0.187 1 90.75 157 SER A N 1
ATOM 1192 C CA . SER A 1 157 ? -3.086 -9.406 0.447 1 90.75 157 SER A CA 1
ATOM 1193 C C . SER A 1 157 ? -2.717 -8.133 -0.301 1 90.75 157 SER A C 1
ATOM 1195 O O . SER A 1 157 ? -2.48 -7.094 0.316 1 90.75 157 SER A O 1
ATOM 1197 N N . PHE A 1 158 ? -2.717 -8.242 -1.513 1 89 158 PHE A N 1
ATOM 1198 C CA . PHE A 1 158 ? -2.439 -7.074 -2.338 1 89 158 PHE A CA 1
ATOM 1199 C C . PHE A 1 158 ? -3.527 -6.023 -2.164 1 89 158 PHE A C 1
ATOM 1201 O O . PHE A 1 158 ? -3.232 -4.836 -2.01 1 89 158 PHE A O 1
ATOM 1208 N N . ALA A 1 159 ? -4.785 -6.418 -2.26 1 93.12 159 ALA A N 1
ATOM 1209 C CA . ALA A 1 159 ? -5.922 -5.516 -2.078 1 93.12 159 ALA A CA 1
ATOM 1210 C C . ALA A 1 159 ? -5.859 -4.824 -0.721 1 93.12 159 ALA A C 1
ATOM 1212 O O . ALA A 1 159 ? -6.148 -3.629 -0.613 1 93.12 159 ALA A O 1
ATOM 1213 N N . SER A 1 160 ? -5.5 -5.582 0.305 1 92.75 160 SER A N 1
ATOM 1214 C CA . SER A 1 160 ? -5.34 -5.004 1.636 1 92.75 160 SER A CA 1
ATOM 1215 C C . SER A 1 160 ? -4.32 -3.869 1.629 1 92.75 160 SER A C 1
ATOM 1217 O O . SER A 1 160 ? -4.594 -2.779 2.137 1 92.75 160 SER A O 1
ATOM 1219 N N . MET A 1 161 ? -3.24 -4.094 0.987 1 88.94 161 MET A N 1
ATOM 1220 C CA . MET A 1 161 ? -2.191 -3.08 0.904 1 88.94 161 MET A CA 1
ATOM 1221 C C . MET A 1 161 ? -2.672 -1.863 0.12 1 88.94 161 MET A C 1
ATOM 1223 O O . MET A 1 161 ? -2.414 -0.725 0.513 1 88.94 161 MET A O 1
ATOM 1227 N N . ALA A 1 162 ? -3.293 -2.15 -0.966 1 89.69 162 ALA A N 1
ATOM 1228 C CA . ALA A 1 162 ? -3.838 -1.072 -1.788 1 89.69 162 ALA A CA 1
ATOM 1229 C C . ALA A 1 162 ? -4.797 -0.2 -0.982 1 89.69 162 ALA A C 1
ATOM 1231 O O . ALA A 1 162 ? -4.715 1.03 -1.029 1 89.69 162 ALA A O 1
ATOM 1232 N N . MET A 1 163 ? -5.617 -0.785 -0.269 1 90.75 163 MET A N 1
ATOM 1233 C CA . MET A 1 163 ? -6.641 -0.07 0.492 1 90.75 163 MET A CA 1
ATOM 1234 C C . MET A 1 163 ? -6.016 0.707 1.646 1 90.75 163 MET A C 1
ATOM 1236 O O . MET A 1 163 ? -6.469 1.801 1.981 1 90.75 163 MET A O 1
ATOM 1240 N N . MET A 1 164 ? -4.984 0.138 2.232 1 88.31 164 MET A N 1
ATOM 1241 C CA . MET A 1 164 ? -4.25 0.854 3.273 1 88.31 164 MET A CA 1
ATOM 1242 C C . MET A 1 164 ? -3.6 2.113 2.709 1 88.31 164 MET A C 1
ATOM 1244 O O . MET A 1 164 ? -3.602 3.162 3.357 1 88.31 164 MET A O 1
ATOM 1248 N N . THR A 1 165 ? -3.061 1.999 1.563 1 85.44 165 THR A N 1
ATOM 1249 C CA . THR A 1 165 ? -2.412 3.123 0.897 1 85.44 165 THR A CA 1
ATOM 1250 C C . THR A 1 165 ? -3.422 4.227 0.59 1 85.44 165 THR A C 1
ATOM 1252 O O . THR A 1 165 ? -3.164 5.402 0.852 1 85.44 165 THR A O 1
ATOM 1255 N N . LEU A 1 166 ? -4.551 3.793 0.047 1 85.81 166 LEU A N 1
ATOM 1256 C CA . LEU A 1 166 ? -5.602 4.746 -0.298 1 85.81 166 LEU A CA 1
ATOM 1257 C C . LEU A 1 166 ? -6.121 5.457 0.948 1 85.81 166 LEU A C 1
ATOM 1259 O O . LEU A 1 166 ? -6.355 6.668 0.927 1 85.81 166 LEU A O 1
ATOM 1263 N N . SER A 1 167 ? -6.277 4.715 1.979 1 85.38 167 SER A N 1
ATOM 1264 C CA . SER A 1 167 ? -6.742 5.277 3.242 1 85.38 167 SER A CA 1
ATOM 1265 C C . SER A 1 167 ? -5.738 6.277 3.805 1 85.38 167 SER A C 1
ATOM 1267 O O . SER A 1 167 ? -6.121 7.344 4.289 1 85.38 167 SER A O 1
ATOM 1269 N N . ALA A 1 168 ? -4.52 5.945 3.756 1 80.75 168 ALA A N 1
ATOM 1270 C CA . ALA A 1 168 ? -3.465 6.82 4.262 1 80.75 168 ALA A CA 1
ATOM 1271 C C . ALA A 1 168 ? -3.412 8.125 3.469 1 80.75 168 ALA A C 1
ATOM 1273 O O . ALA A 1 168 ? -3.213 9.203 4.043 1 80.75 168 ALA A O 1
ATOM 1274 N N . ARG A 1 169 ? -3.562 8.016 2.26 1 79.5 169 ARG A N 1
ATOM 1275 C CA . ARG A 1 169 ? -3.553 9.195 1.403 1 79.5 169 ARG A CA 1
ATOM 1276 C C . ARG A 1 169 ? -4.742 10.109 1.709 1 79.5 169 ARG A C 1
ATOM 1278 O O . ARG A 1 169 ? -4.609 11.336 1.705 1 79.5 169 ARG A O 1
ATOM 1285 N N . ASP A 1 170 ? -5.852 9.484 1.877 1 80.81 170 ASP A N 1
ATOM 1286 C CA . ASP A 1 170 ? -7.043 10.25 2.242 1 80.81 170 ASP A CA 1
ATOM 1287 C C . ASP A 1 170 ? -6.836 10.984 3.562 1 80.81 170 ASP A C 1
ATOM 1289 O O . ASP A 1 170 ? -7.254 12.141 3.707 1 80.81 170 ASP A O 1
ATOM 1293 N N . GLN A 1 171 ? -6.211 10.398 4.465 1 78.19 171 GLN A N 1
ATOM 1294 C CA . GLN A 1 171 ? -5.922 11.016 5.754 1 78.19 171 GLN A CA 1
ATOM 1295 C C . GLN A 1 171 ? -4.957 12.188 5.598 1 78.19 171 GLN A C 1
ATOM 1297 O O . GLN A 1 171 ? -5.121 13.219 6.242 1 78.19 171 GLN A O 1
ATOM 1302 N N . ALA A 1 172 ? -4.023 12.023 4.781 1 75.38 172 ALA A N 1
ATOM 1303 C CA . ALA A 1 172 ? -3.049 13.086 4.535 1 75.38 172 ALA A CA 1
ATOM 1304 C C . ALA A 1 172 ? -3.723 14.312 3.938 1 75.38 172 ALA A C 1
ATOM 1306 O O . ALA A 1 172 ? -3.434 15.445 4.34 1 75.38 172 ALA A O 1
ATOM 1307 N N . THR A 1 173 ? -4.602 14.078 3.057 1 76.25 173 THR A N 1
ATOM 1308 C CA . THR A 1 173 ? -5.328 15.172 2.418 1 76.25 173 THR A CA 1
ATOM 1309 C C . THR A 1 173 ? -6.207 15.898 3.43 1 76.25 173 THR A C 1
ATOM 1311 O O . THR A 1 173 ? -6.293 17.125 3.414 1 76.25 173 THR A O 1
ATOM 1314 N N . THR A 1 174 ? -6.781 15.109 4.25 1 77.62 174 THR A N 1
ATOM 1315 C CA . THR A 1 174 ? -7.637 15.68 5.285 1 77.62 174 THR A CA 1
ATOM 1316 C C . THR A 1 174 ? -6.812 16.5 6.273 1 77.62 174 THR A C 1
ATOM 1318 O O . THR A 1 174 ? -7.227 17.578 6.688 1 77.62 174 THR A O 1
ATOM 1321 N N . MET A 1 175 ? -5.719 16.047 6.527 1 77.69 175 MET A N 1
ATOM 1322 C CA . MET A 1 175 ? -4.852 16.719 7.477 1 77.69 175 MET A CA 1
ATOM 1323 C C . MET A 1 175 ? -4.297 18.016 6.883 1 77.69 175 MET A C 1
ATOM 1325 O O . MET A 1 175 ? -4.164 19.016 7.582 1 77.69 175 MET A O 1
ATOM 1329 N N . GLU A 1 176 ? -3.967 18.016 5.695 1 76.19 176 GLU A N 1
ATOM 1330 C CA . GLU A 1 176 ? -3.527 19.234 5.031 1 76.19 176 GLU A CA 1
ATOM 1331 C C . GLU A 1 176 ? -4.602 20.312 5.094 1 76.19 176 GLU A C 1
ATOM 1333 O O . GLU A 1 176 ? -4.305 21.484 5.352 1 76.19 176 GLU A O 1
ATOM 1338 N N . ARG A 1 177 ? -5.836 20.047 4.945 1 76.88 177 ARG A N 1
ATOM 1339 C CA . ARG A 1 177 ? -6.961 20.969 5.094 1 76.88 177 ARG A CA 1
ATOM 1340 C C . ARG A 1 177 ? -7.109 21.422 6.543 1 76.88 177 ARG A C 1
ATOM 1342 O O . ARG A 1 177 ? -7.449 22.578 6.805 1 76.88 177 ARG A O 1
ATOM 1349 N N . GLY A 1 178 ? -6.734 20.438 7.277 1 81.25 178 GLY A N 1
ATOM 1350 C CA . GLY A 1 178 ? -6.781 20.734 8.703 1 81.25 178 GLY A CA 1
ATOM 1351 C C . GLY A 1 178 ? -5.758 21.766 9.133 1 81.25 178 GLY A C 1
ATOM 1352 O O . GLY A 1 178 ? -6.035 22.594 10 1 81.25 178 GLY A O 1
ATOM 1353 N N . LEU A 1 179 ? -4.617 21.75 8.43 1 83.12 179 LEU A N 1
ATOM 1354 C CA . LEU A 1 179 ? -3.564 22.703 8.75 1 83.12 179 LEU A CA 1
ATOM 1355 C C . LEU A 1 179 ? -4.035 24.125 8.492 1 83.12 179 LEU A C 1
ATOM 1357 O O . LEU A 1 179 ? -3.824 25.016 9.32 1 83.12 179 LEU A O 1
ATOM 1361 N N . ASP A 1 180 ? -4.699 24.375 7.43 1 83.94 180 ASP A N 1
ATOM 1362 C CA . ASP A 1 180 ? -5.199 25.703 7.105 1 83.94 180 ASP A CA 1
ATOM 1363 C C . ASP A 1 180 ? -6.25 26.156 8.117 1 83.94 180 ASP A C 1
ATOM 1365 O O . ASP A 1 180 ? -6.223 27.297 8.578 1 83.94 180 ASP A O 1
ATOM 1369 N N . SER A 1 181 ? -7.133 25.234 8.367 1 87.5 181 SER A N 1
ATOM 1370 C CA . SER A 1 181 ? -8.18 25.516 9.344 1 87.5 181 SER A CA 1
ATOM 1371 C C . SER A 1 181 ? -7.582 25.766 10.727 1 87.5 181 SER A C 1
ATOM 1373 O O . SER A 1 181 ? -8.016 26.688 11.43 1 87.5 181 SER A O 1
ATOM 1375 N N . ASN A 1 182 ? -6.578 25.031 11 1 90.12 182 ASN A N 1
ATOM 1376 C CA . ASN A 1 182 ? -5.934 25.141 12.305 1 90.12 182 ASN A CA 1
ATOM 1377 C C . ASN A 1 182 ? -5.203 26.469 12.469 1 90.12 182 ASN A C 1
ATOM 1379 O O . ASN A 1 182 ? -5.184 27.047 13.555 1 90.12 182 ASN A O 1
ATOM 1383 N N . ARG A 1 183 ? -4.645 26.969 11.438 1 91.62 183 ARG A N 1
ATOM 1384 C CA . ARG A 1 183 ? -3.994 28.281 11.461 1 91.62 183 ARG A CA 1
ATOM 1385 C C . ARG A 1 183 ? -5.008 29.391 11.711 1 91.62 183 ARG A C 1
ATOM 1387 O O . ARG A 1 183 ? -4.746 30.312 12.484 1 91.62 183 ARG A O 1
ATOM 1394 N N . GLN A 1 184 ? -6.09 29.297 11.055 1 92.5 184 GLN A N 1
ATOM 1395 C CA . GLN A 1 184 ? -7.145 30.297 11.219 1 92.5 184 GLN A CA 1
ATOM 1396 C C . GLN A 1 184 ? -7.695 30.281 12.641 1 92.5 184 GLN A C 1
ATOM 1398 O O . GLN A 1 184 ? -7.957 31.344 13.219 1 92.5 184 GLN A O 1
ATOM 1403 N N . ILE A 1 185 ? -7.855 29.141 13.133 1 94.56 185 ILE A N 1
ATOM 1404 C CA . ILE A 1 185 ? -8.328 29 14.508 1 94.56 185 ILE A CA 1
ATOM 1405 C C . ILE A 1 185 ? -7.309 29.594 15.469 1 94.56 185 ILE A C 1
ATOM 1407 O O . ILE A 1 185 ? -7.676 30.328 16.391 1 94.56 185 ILE A O 1
ATOM 1411 N N . GLY A 1 186 ? -6.086 29.312 15.266 1 94.75 186 GLY A N 1
ATOM 1412 C CA . GLY A 1 186 ? -5.027 29.891 16.078 1 94.75 186 GLY A CA 1
ATOM 1413 C C . GLY A 1 186 ? -5.027 31.406 16.062 1 94.75 186 GLY A C 1
ATOM 1414 O O . GLY A 1 186 ? -4.926 32.031 17.109 1 94.75 186 GLY A O 1
ATOM 1415 N N . LYS A 1 187 ? -5.164 31.922 14.891 1 95.5 187 LYS A N 1
ATOM 1416 C CA . LYS A 1 187 ? -5.203 33.375 14.758 1 95.5 187 LYS A CA 1
ATOM 1417 C C . LYS A 1 187 ? -6.352 33.969 15.562 1 95.5 187 LYS A C 1
ATOM 1419 O O . LYS A 1 187 ? -6.172 34.969 16.266 1 95.5 187 LYS A O 1
ATOM 1424 N N . ALA A 1 188 ? -7.441 33.312 15.438 1 95.06 188 ALA A N 1
ATOM 1425 C CA . ALA A 1 188 ? -8.609 33.781 16.172 1 95.06 188 ALA A CA 1
ATOM 1426 C C . ALA A 1 188 ? -8.383 33.719 17.688 1 95.06 188 ALA A C 1
ATOM 1428 O O . ALA A 1 188 ? -8.742 34.625 18.406 1 95.06 188 ALA A O 1
ATOM 1429 N N . ILE A 1 189 ? -7.812 32.656 18.125 1 95.44 189 ILE A N 1
ATOM 1430 C CA . ILE A 1 189 ? -7.5 32.5 19.547 1 95.44 189 ILE A CA 1
ATOM 1431 C C . ILE A 1 189 ? -6.555 33.625 20 1 95.44 189 ILE A C 1
ATOM 1433 O O . ILE A 1 189 ? -6.801 34.25 21.016 1 95.44 189 ILE A O 1
ATOM 1437 N N . GLY A 1 190 ? -5.52 33.781 19.234 1 93.75 190 GLY A N 1
ATOM 1438 C CA . GLY A 1 190 ? -4.582 34.875 19.562 1 93.75 190 GLY A CA 1
ATOM 1439 C C . GLY A 1 190 ? -5.238 36.219 19.641 1 93.75 190 GLY A C 1
ATOM 1440 O O . GLY A 1 190 ? -4.953 37 20.562 1 93.75 190 GLY A O 1
ATOM 1441 N N . LEU A 1 191 ? -6.078 36.5 18.703 1 93.81 191 LEU A N 1
ATOM 1442 C CA . LEU A 1 191 ? -6.789 37.781 18.672 1 93.81 191 LEU A CA 1
ATOM 1443 C C . LEU A 1 191 ? -7.688 37.906 19.891 1 93.81 191 LEU A C 1
ATOM 1445 O O . LEU A 1 191 ? -7.734 39 20.5 1 93.81 191 LEU A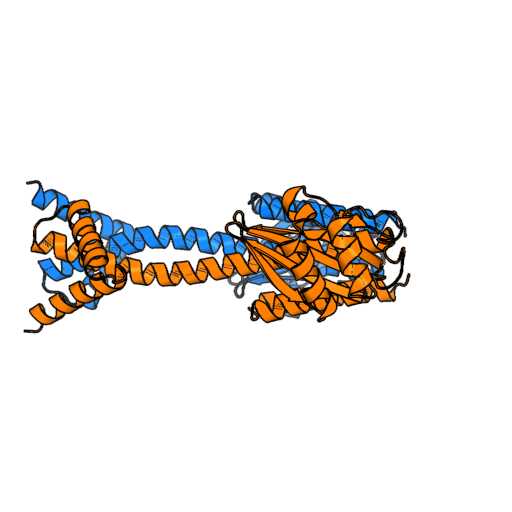 O 1
ATOM 1449 N N . LEU A 1 192 ? -8.344 36.844 20.266 1 93.12 192 LEU A N 1
ATOM 1450 C CA . LEU A 1 192 ? -9.25 36.875 21.422 1 93.12 192 LEU A CA 1
ATOM 1451 C C . LEU A 1 192 ? -8.469 37.031 22.719 1 93.12 192 LEU A C 1
ATOM 1453 O O . LEU A 1 192 ? -8.914 37.719 23.641 1 93.12 192 LEU A O 1
ATOM 1457 N N . MET A 1 193 ? -7.391 36.375 22.766 1 93.12 193 MET A N 1
ATOM 1458 C CA . MET A 1 193 ? -6.527 36.469 23.938 1 93.12 193 MET A CA 1
ATOM 1459 C C . MET A 1 193 ? -6.09 37.938 24.141 1 93.12 193 MET A C 1
ATOM 1461 O O . MET A 1 193 ? -6.121 38.438 25.266 1 93.12 193 MET A O 1
ATOM 1465 N N . ALA A 1 194 ? -5.742 38.531 23.062 1 90 194 ALA A N 1
ATOM 1466 C CA . ALA A 1 194 ? -5.25 39.906 23.141 1 90 194 ALA A CA 1
ATOM 1467 C C . ALA A 1 194 ? -6.387 40.875 23.406 1 90 194 ALA A C 1
ATOM 1469 O O . ALA A 1 194 ? -6.227 41.844 24.172 1 90 194 ALA A O 1
ATOM 1470 N N . ALA A 1 195 ? -7.461 40.625 22.828 1 87.75 195 ALA A N 1
ATOM 1471 C CA . ALA A 1 195 ? -8.57 41.594 22.891 1 87.75 195 ALA A CA 1
ATOM 1472 C C . ALA A 1 195 ? -9.266 41.531 24.25 1 87.75 195 ALA A C 1
ATOM 1474 O O . ALA A 1 195 ? -9.734 42.531 24.75 1 87.75 195 ALA A O 1
ATOM 1475 N N . HIS A 1 196 ? -9.367 40.312 24.828 1 89.19 196 HIS A N 1
ATOM 1476 C CA . HIS A 1 196 ? -10.203 40.125 26.016 1 89.19 196 HIS A CA 1
ATOM 1477 C C . HIS A 1 196 ? -9.383 39.656 27.188 1 89.19 196 HIS A C 1
ATOM 1479 O O . HIS A 1 196 ? -9.93 39.375 28.266 1 89.19 196 HIS A O 1
ATOM 1485 N N . LYS A 1 197 ? -8.117 39.438 27 1 89.31 197 LYS A N 1
ATOM 1486 C CA . LYS A 1 197 ? -7.207 38.906 28.016 1 89.31 197 LYS A CA 1
ATOM 1487 C C . LYS A 1 197 ? -7.629 37.531 28.484 1 89.31 197 LYS A C 1
ATOM 1489 O O . LYS A 1 197 ? -7.715 37.25 29.672 1 89.31 197 LYS A O 1
ATOM 1494 N N . PHE A 1 198 ? -8.031 36.75 27.594 1 90.75 198 PHE A N 1
ATOM 1495 C CA . PHE A 1 198 ? -8.414 35.344 27.812 1 90.75 198 PHE A CA 1
ATOM 1496 C C . PHE A 1 198 ? -7.188 34.438 27.859 1 90.75 198 PHE A C 1
ATOM 1498 O O . PHE A 1 198 ? -6.176 34.75 27.219 1 90.75 198 PHE A O 1
ATOM 1505 N N . SER A 1 199 ? -7.277 33.406 28.672 1 90.56 199 SER A N 1
ATOM 1506 C CA . SER A 1 199 ? -6.348 32.281 28.469 1 90.56 199 SER A CA 1
ATOM 1507 C C . SER A 1 199 ? -6.617 31.562 27.156 1 90.56 199 SER A C 1
ATOM 1509 O O . SER A 1 199 ? -7.66 31.781 26.531 1 90.56 199 SER A O 1
ATOM 1511 N N . GLU A 1 200 ? -5.707 30.828 26.766 1 91.94 200 GLU A N 1
ATOM 1512 C CA . GLU A 1 200 ? -5.879 30.031 25.547 1 91.94 200 GLU A CA 1
ATOM 1513 C C . GLU A 1 200 ? -7.133 29.172 25.625 1 91.94 200 GLU A C 1
ATOM 1515 O O . GLU A 1 200 ? -7.91 29.109 24.672 1 91.94 200 GLU A O 1
ATOM 1520 N N . ASP A 1 201 ? -7.316 28.609 26.734 1 92 201 ASP A N 1
ATOM 1521 C CA . ASP A 1 201 ? -8.453 27.703 26.922 1 92 201 ASP A CA 1
ATOM 1522 C C . ASP A 1 201 ? -9.773 28.469 26.875 1 92 201 ASP A C 1
ATOM 1524 O O . ASP A 1 201 ? -10.75 27.984 26.297 1 92 201 ASP A O 1
ATOM 1528 N N . GLU A 1 202 ? -9.797 29.625 27.469 1 93.5 202 GLU A N 1
ATOM 1529 C CA . GLU A 1 202 ? -11 30.469 27.469 1 93.5 202 GLU A CA 1
ATOM 1530 C C . GLU A 1 202 ? -11.359 30.906 26.047 1 93.5 202 GLU A C 1
ATOM 1532 O O . GLU A 1 202 ? -12.531 30.906 25.672 1 93.5 202 GLU A O 1
ATOM 1537 N N . ALA A 1 203 ? -10.344 31.281 25.375 1 94.62 203 ALA A N 1
ATOM 1538 C CA . ALA A 1 203 ? -10.539 31.719 24 1 94.62 203 ALA A CA 1
ATOM 1539 C C . ALA A 1 203 ? -11.086 30.594 23.125 1 94.62 203 ALA A C 1
ATOM 1541 O O . ALA A 1 203 ? -12.023 30.797 22.359 1 94.62 203 ALA A O 1
ATOM 1542 N N . PHE A 1 204 ? -10.539 29.484 23.266 1 94.5 204 PHE A N 1
ATOM 1543 C CA . PHE A 1 204 ? -10.969 28.328 22.484 1 94.5 204 PHE A CA 1
ATOM 1544 C C . PHE A 1 204 ? -12.398 27.938 22.844 1 94.5 204 PHE A C 1
ATOM 1546 O O . PHE A 1 204 ? -13.188 27.594 21.969 1 94.5 204 PHE A O 1
ATOM 1553 N N . ASP A 1 205 ? -12.641 27.938 24.078 1 9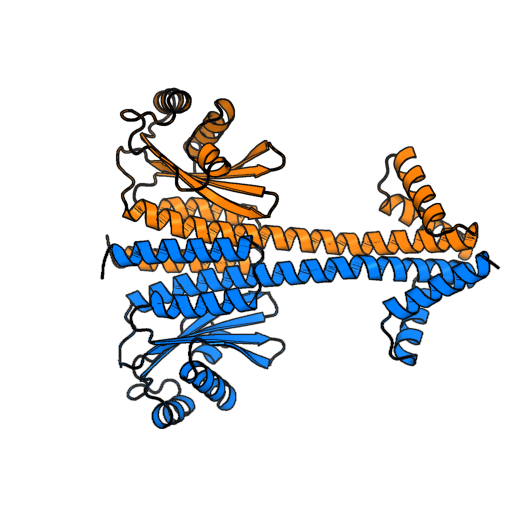4.94 205 ASP A N 1
ATOM 1554 C CA . ASP A 1 205 ? -13.969 27.594 24.547 1 94.94 205 ASP A CA 1
ATOM 1555 C C . ASP A 1 205 ? -15.023 28.531 23.969 1 94.94 205 ASP A C 1
ATOM 1557 O O . ASP A 1 205 ? -16.141 28.094 23.641 1 94.94 205 ASP A O 1
ATOM 1561 N N . LEU A 1 206 ? -14.664 29.781 23.953 1 95.12 206 LEU A N 1
ATOM 1562 C CA . LEU A 1 206 ? -15.586 30.75 23.375 1 95.12 206 LEU A CA 1
ATOM 1563 C C . LEU A 1 206 ? -15.859 30.453 21.906 1 95.12 206 LEU A C 1
ATOM 1565 O O . LEU A 1 206 ? -17 30.5 21.469 1 95.12 206 LEU A O 1
ATOM 1569 N N . LEU A 1 207 ? -14.836 30.156 21.156 1 95.19 207 LEU A N 1
ATOM 1570 C CA . LEU A 1 207 ? -14.992 29.812 19.75 1 95.19 207 LEU A CA 1
ATOM 1571 C C . LEU A 1 207 ? -15.867 28.578 19.578 1 95.19 207 LEU A C 1
ATOM 1573 O O . LEU A 1 207 ? -16.719 28.531 18.703 1 95.19 207 LEU A O 1
ATOM 1577 N N . LYS A 1 208 ? -15.633 27.609 20.391 1 95.38 208 LYS A N 1
ATOM 1578 C CA . LYS A 1 208 ? -16.375 26.359 20.328 1 95.38 208 LYS A CA 1
ATOM 1579 C C . LYS A 1 208 ? -17.859 26.594 20.625 1 95.38 208 LYS A C 1
ATOM 1581 O O . LYS A 1 208 ? -18.719 26.062 19.922 1 95.38 208 LYS A O 1
ATOM 1586 N N . ARG A 1 209 ? -18.094 27.375 21.656 1 95.5 209 ARG A N 1
ATOM 1587 C CA . ARG A 1 209 ? -19.469 27.688 22.016 1 95.5 209 ARG A CA 1
ATOM 1588 C C . ARG A 1 209 ? -20.156 28.453 20.891 1 95.5 209 ARG A C 1
ATOM 1590 O O . ARG A 1 209 ? -21.328 28.203 20.594 1 95.5 209 ARG A O 1
ATOM 1597 N N . THR A 1 210 ? -19.516 29.328 20.375 1 95 210 THR A N 1
ATOM 1598 C CA . THR A 1 210 ? -20.062 30.109 19.266 1 95 210 THR A CA 1
ATOM 1599 C C . THR A 1 210 ? -20.375 29.203 18.078 1 95 210 THR A C 1
ATOM 1601 O O . THR A 1 210 ? -21.406 29.359 17.438 1 95 210 THR A O 1
ATOM 1604 N N . SER A 1 211 ? -19.438 28.344 17.812 1 94.88 211 SER A N 1
ATOM 1605 C CA . SER A 1 211 ? -19.609 27.375 16.719 1 94.88 211 SER A CA 1
ATOM 1606 C C . SER A 1 211 ? -20.859 26.531 16.938 1 94.88 211 SER A C 1
ATOM 1608 O O . SER A 1 211 ? -21.641 26.297 16.016 1 94.88 211 SER A O 1
ATOM 1610 N N . GLN A 1 212 ? -20.953 26.094 18.094 1 94.5 212 GLN A N 1
ATOM 1611 C CA . GLN A 1 212 ? -22.094 25.25 18.438 1 94.5 212 GLN A CA 1
ATOM 1612 C C . GLN A 1 212 ? -23.406 26.047 18.359 1 94.5 212 GLN A C 1
ATOM 1614 O O . GLN A 1 212 ? -24.406 25.547 17.828 1 94.5 212 GLN A O 1
ATOM 1619 N N . ASN A 1 213 ? -23.438 27.25 18.906 1 94.5 213 ASN A N 1
ATOM 1620 C CA . ASN A 1 213 ? -24.625 28.078 18.938 1 94.5 213 ASN A CA 1
ATOM 1621 C C . ASN A 1 213 ? -25.078 28.469 17.547 1 94.5 213 ASN A C 1
ATOM 1623 O O . ASN A 1 213 ? -26.281 28.562 17.281 1 94.5 213 ASN A O 1
ATOM 1627 N N . LEU A 1 214 ? -24.141 28.594 16.672 1 94.62 214 LEU A N 1
ATOM 1628 C CA . LEU A 1 214 ? -24.453 29.047 15.32 1 94.62 214 LEU A CA 1
ATOM 1629 C C . LEU A 1 214 ? -24.531 27.875 14.352 1 94.62 214 LEU A C 1
ATOM 1631 O O . LEU A 1 214 ? -24.844 28.062 13.164 1 94.62 214 LEU A O 1
ATOM 1635 N N . ASN A 1 215 ? -24.234 26.719 14.828 1 93.38 215 ASN A N 1
ATOM 1636 C CA . ASN A 1 215 ? -24.219 25.516 14.008 1 93.38 215 ASN A CA 1
ATOM 1637 C C . ASN A 1 215 ? -23.297 25.672 12.805 1 93.38 215 ASN A C 1
ATOM 1639 O O . ASN A 1 215 ? -23.703 25.422 11.672 1 93.38 215 ASN A O 1
ATOM 1643 N N . MET A 1 216 ? -22.156 26.328 13.047 1 93.56 216 MET A N 1
ATOM 1644 C CA . MET A 1 216 ? -21.109 26.5 12.047 1 93.56 216 MET A CA 1
ATOM 1645 C C . MET A 1 216 ? -19.844 25.766 12.445 1 93.56 216 MET A C 1
ATOM 1647 O O . MET A 1 216 ? -19.594 25.547 13.633 1 93.56 216 MET A O 1
ATOM 1651 N N . LYS A 1 217 ? -19.047 25.5 11.422 1 91.62 217 LYS A N 1
ATOM 1652 C CA . LYS A 1 217 ? -17.75 24.891 11.711 1 91.62 217 LYS A CA 1
ATOM 1653 C C . LYS A 1 217 ? -16.828 25.859 12.445 1 91.62 217 LYS A C 1
ATOM 1655 O O . LYS A 1 217 ? -16.844 27.062 12.172 1 91.62 217 LYS A O 1
ATOM 1660 N N . LEU A 1 218 ? -16.078 25.359 13.336 1 92.81 218 LEU A N 1
ATOM 1661 C CA . LEU A 1 218 ? -15.164 26.141 14.164 1 92.81 218 LEU A CA 1
ATOM 1662 C C . LEU A 1 218 ? -14.258 27.016 13.297 1 92.81 218 LEU A C 1
ATOM 1664 O O . LEU A 1 218 ? -14.039 28.188 13.609 1 92.81 218 LEU A O 1
ATOM 1668 N N . ALA A 1 219 ? -13.797 26.391 12.188 1 92.88 219 ALA A N 1
ATOM 1669 C CA . ALA A 1 219 ? -12.898 27.125 11.289 1 92.88 219 ALA A CA 1
ATOM 1670 C C . ALA A 1 219 ? -13.602 28.312 10.656 1 92.88 219 ALA A C 1
ATOM 1672 O O . ALA A 1 219 ? -12.984 29.344 10.414 1 92.88 219 ALA A O 1
ATOM 1673 N N . HIS A 1 220 ? -14.812 28.172 10.398 1 93.5 220 HIS A N 1
ATOM 1674 C CA . HIS A 1 220 ? -15.594 29.25 9.82 1 93.5 220 HIS A CA 1
ATOM 1675 C C . HIS A 1 220 ? -15.766 30.391 10.82 1 93.5 220 HIS A C 1
ATOM 1677 O O . HIS A 1 220 ? -15.617 31.562 10.469 1 93.5 220 HIS A O 1
ATOM 1683 N N . VAL A 1 221 ? -16.109 30.062 12.031 1 94.81 221 VAL A N 1
ATOM 1684 C CA . VAL A 1 221 ? -16.219 31.062 13.102 1 94.81 221 VAL A CA 1
ATOM 1685 C C . VAL A 1 221 ? -14.898 31.781 13.289 1 94.81 221 VAL A C 1
ATOM 1687 O O . VAL A 1 221 ? -14.859 33 13.43 1 94.81 221 VAL A O 1
ATOM 1690 N N . ALA A 1 222 ? -13.875 31 13.266 1 95.44 222 ALA A N 1
ATOM 1691 C CA . ALA A 1 222 ? -12.539 31.578 13.422 1 95.44 222 ALA A CA 1
ATOM 1692 C C . ALA A 1 222 ? -12.234 32.562 12.312 1 95.44 222 ALA A C 1
ATOM 1694 O O . ALA A 1 222 ? -11.695 33.656 12.562 1 95.44 222 ALA A O 1
ATOM 1695 N N . ARG A 1 223 ? -12.539 32.188 11.117 1 93.75 223 ARG A N 1
ATOM 1696 C CA . ARG A 1 223 ? -12.312 33.062 9.969 1 93.75 223 ARG A CA 1
ATOM 1697 C C . ARG A 1 223 ? -13.062 34.406 10.125 1 93.75 223 ARG A C 1
ATOM 1699 O O . ARG A 1 223 ? -12.539 35.469 9.789 1 93.75 223 ARG A O 1
ATOM 1706 N N . LYS A 1 224 ? -14.203 34.281 10.609 1 93 224 LYS A N 1
ATOM 1707 C CA . LYS A 1 224 ? -15 35.5 10.82 1 93 224 LYS A CA 1
ATOM 1708 C C . LYS A 1 224 ? -14.367 36.406 11.867 1 93 224 LYS A C 1
ATOM 1710 O O . LYS A 1 224 ? -14.406 37.625 11.75 1 93 224 LYS A O 1
ATOM 1715 N N . VAL A 1 225 ? -13.891 35.844 12.844 1 92 225 VAL A N 1
ATOM 1716 C CA . VAL A 1 225 ? -13.219 36.594 13.891 1 92 225 VAL A CA 1
ATOM 1717 C C . VAL A 1 225 ? -12.008 37.312 13.312 1 92 225 VAL A C 1
ATOM 1719 O O . VAL A 1 225 ? -11.789 38.5 13.586 1 92 225 VAL A O 1
ATOM 1722 N N . VAL A 1 226 ? -11.297 36.625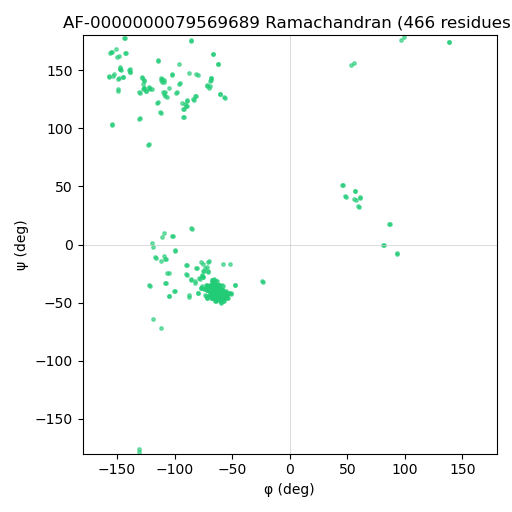 12.516 1 92.81 226 VAL A N 1
ATOM 1723 C CA . VAL A 1 226 ? -10.086 37.188 11.93 1 92.81 226 VAL A CA 1
ATOM 1724 C C . VAL A 1 226 ? -10.453 38.281 10.938 1 92.81 226 VAL A C 1
ATOM 1726 O O . VAL A 1 226 ? -9.828 39.344 10.93 1 92.81 226 VAL A O 1
ATOM 1729 N N . GLU A 1 227 ? -11.406 38 10.188 1 90.38 227 GLU A N 1
ATOM 1730 C CA . GLU A 1 227 ? -11.867 39 9.219 1 90.38 227 GLU A CA 1
ATOM 1731 C C . GLU A 1 227 ? -12.406 40.25 9.906 1 90.38 227 GLU A C 1
ATOM 1733 O O . GLU A 1 227 ? -12.203 41.344 9.43 1 90.38 227 GLU A O 1
ATOM 1738 N N . GLY A 1 228 ? -13.125 40 10.93 1 85.38 228 GLY A N 1
ATOM 1739 C CA . GLY A 1 228 ? -13.656 41.125 11.688 1 85.38 228 GLY A CA 1
ATOM 1740 C C . GLY A 1 228 ? -12.578 42.031 12.242 1 85.38 228 GLY A C 1
ATOM 1741 O O . GLY A 1 228 ? -12.742 43.25 12.273 1 85.38 228 GLY A O 1
ATOM 1742 N N . GLN A 1 229 ? -11.562 41.5 12.656 1 80.5 229 GLN A N 1
ATOM 1743 C CA . GLN A 1 229 ? -10.453 42.281 13.195 1 80.5 229 GLN A CA 1
ATOM 1744 C C . GLN A 1 229 ? -9.719 43.031 12.086 1 80.5 229 GLN A C 1
ATOM 1746 O O . GLN A 1 229 ? -9.273 44.156 12.289 1 80.5 229 GLN A O 1
ATOM 1751 N N . GLN A 1 230 ? -9.531 42.438 10.961 1 76.75 230 GLN A N 1
ATOM 1752 C CA . GLN A 1 230 ? -8.867 43.094 9.844 1 76.75 230 GLN A CA 1
ATOM 1753 C C . GLN A 1 230 ? -9.641 44.312 9.391 1 76.75 230 GLN A C 1
ATOM 1755 O O . GLN A 1 230 ? -9.039 45.344 9.016 1 76.75 230 GLN A O 1
ATOM 1760 N N . ASP A 1 231 ? -10.859 44.156 9.477 1 73.31 231 ASP A N 1
ATOM 1761 C CA . ASP A 1 231 ? -11.711 45.281 9.109 1 73.31 231 ASP A CA 1
ATOM 1762 C C . ASP A 1 231 ? -11.578 46.438 10.109 1 73.31 231 ASP A C 1
ATOM 1764 O O . ASP A 1 231 ? -11.648 47.594 9.727 1 73.31 231 ASP A O 1
ATOM 1768 N N . GLN A 1 232 ? -11.453 46.125 11.32 1 66.31 232 GLN A N 1
ATOM 1769 C CA . GLN A 1 232 ? -11.312 47.125 12.367 1 66.31 232 GLN A CA 1
ATOM 1770 C C . GLN A 1 232 ? -9.984 47.875 12.25 1 66.31 232 GLN A C 1
ATOM 1772 O O . GLN A 1 232 ? -9.898 49.062 12.555 1 66.31 232 GLN A O 1
ATOM 1777 N N . PHE A 1 233 ? -9 47.25 11.758 1 61.91 233 PHE A N 1
ATOM 1778 C CA . PHE A 1 233 ? -7.707 47.875 11.609 1 61.91 233 PHE A CA 1
ATOM 1779 C C . PHE A 1 233 ? -7.664 48.719 10.344 1 61.91 233 PHE A C 1
ATOM 1781 O O . PHE A 1 233 ? -6.891 49.688 10.25 1 61.91 233 PHE A O 1
ATOM 1788 N N . GLN A 1 234 ? -8.359 48.312 9.297 1 55.06 234 GLN A N 1
ATOM 1789 C CA . GLN A 1 234 ? -8.414 49.094 8.062 1 55.06 234 GLN A CA 1
ATOM 1790 C C . GLN A 1 234 ? -9.344 50.312 8.219 1 55.06 234 GLN A C 1
ATOM 1792 O O . GLN A 1 234 ? -9.305 51.219 7.406 1 55.06 234 GLN A O 1
ATOM 1797 N N . SER A 1 235 ? -10.18 50.312 9.227 1 49.75 235 SER A N 1
ATOM 1798 C CA . SER A 1 235 ? -10.992 51.5 9.453 1 49.75 235 SER A CA 1
ATOM 1799 C C . SER A 1 235 ? -10.305 52.438 10.422 1 49.75 235 SER A C 1
ATOM 1801 O O . SER A 1 235 ? -9.594 52.031 11.328 1 49.75 235 SER A O 1
ATOM 1803 N N . MET B 1 1 ? 7.621 -27.625 -10.039 1 36.44 1 MET B N 1
ATOM 1804 C CA . MET B 1 1 ? 7.773 -26.297 -9.445 1 36.44 1 MET B CA 1
ATOM 1805 C C . MET B 1 1 ? 6.531 -25.906 -8.656 1 36.44 1 MET B C 1
ATOM 1807 O O . MET B 1 1 ? 5.523 -25.5 -9.234 1 36.44 1 MET B O 1
ATOM 1811 N N . SER B 1 2 ? 6.199 -26.609 -7.5 1 46.41 2 SER B N 1
ATOM 1812 C CA . SER B 1 2 ? 5.191 -27.406 -6.809 1 46.41 2 SER B CA 1
ATOM 1813 C C . SER B 1 2 ? 4.215 -26.516 -6.043 1 46.41 2 SER B C 1
ATOM 1815 O O . SER B 1 2 ? 4.504 -25.359 -5.777 1 46.41 2 SER B O 1
ATOM 1817 N N . GLU B 1 3 ? 2.955 -27.016 -5.969 1 49.59 3 GLU B N 1
ATOM 1818 C CA . GLU B 1 3 ? 1.819 -26.672 -5.117 1 49.59 3 GLU B CA 1
ATOM 1819 C C . GLU B 1 3 ? 2.279 -26 -3.83 1 49.59 3 GLU B C 1
ATOM 1821 O O . GLU B 1 3 ? 1.658 -25.031 -3.377 1 49.59 3 GLU B O 1
ATOM 1826 N N . THR B 1 4 ? 3.5 -26.438 -3.367 1 50.84 4 THR B N 1
ATOM 1827 C CA . THR B 1 4 ? 4.098 -25.984 -2.115 1 50.84 4 THR B CA 1
ATOM 1828 C C . THR B 1 4 ? 4.582 -24.547 -2.238 1 50.84 4 THR B C 1
ATOM 1830 O O . THR B 1 4 ? 4.453 -23.766 -1.298 1 50.84 4 THR B O 1
ATOM 1833 N N . SER B 1 5 ? 4.734 -24.203 -3.619 1 66.44 5 SER B N 1
ATOM 1834 C CA . SER B 1 5 ? 5.383 -22.906 -3.836 1 66.44 5 SER B CA 1
ATOM 1835 C C . SER B 1 5 ? 4.371 -21.766 -3.805 1 66.44 5 SER B C 1
ATOM 1837 O O . SER B 1 5 ? 4.613 -20.734 -3.182 1 66.44 5 SER B O 1
ATOM 1839 N N . GLU B 1 6 ? 3.201 -22.172 -4.234 1 69.44 6 GLU B N 1
ATOM 1840 C CA . GLU B 1 6 ? 2.182 -21.125 -4.262 1 69.44 6 GLU B CA 1
ATOM 1841 C C . GLU B 1 6 ? 1.639 -20.844 -2.865 1 69.44 6 GLU B C 1
ATOM 1843 O O . GLU B 1 6 ? 1.383 -19.688 -2.512 1 69.44 6 GLU B O 1
ATOM 1848 N N . GLN B 1 7 ? 1.516 -21.953 -2.107 1 71.62 7 GLN B N 1
ATOM 1849 C CA . GLN B 1 7 ? 1.036 -21.812 -0.736 1 71.62 7 GLN B CA 1
ATOM 1850 C C . GLN B 1 7 ? 1.998 -20.969 0.103 1 71.62 7 GLN B C 1
ATOM 1852 O O . GLN B 1 7 ? 1.568 -20.125 0.889 1 71.62 7 GLN B O 1
ATOM 1857 N N . ASN B 1 8 ? 3.178 -21.219 -0.191 1 77.88 8 ASN B N 1
ATOM 1858 C CA . ASN B 1 8 ? 4.188 -20.469 0.544 1 77.88 8 ASN B CA 1
ATOM 1859 C C . ASN B 1 8 ? 4.137 -18.984 0.199 1 77.88 8 ASN B C 1
ATOM 1861 O O . ASN B 1 8 ? 4.238 -18.125 1.085 1 77.88 8 ASN B O 1
ATOM 1865 N N . ARG B 1 9 ? 3.791 -18.797 -1.006 1 81.44 9 ARG B N 1
ATOM 1866 C CA . ARG B 1 9 ? 3.775 -17.406 -1.456 1 81.44 9 ARG B CA 1
ATOM 1867 C C . ARG B 1 9 ? 2.609 -16.641 -0.834 1 81.44 9 ARG B C 1
ATOM 1869 O O . ARG B 1 9 ? 2.783 -15.516 -0.352 1 81.44 9 ARG B O 1
ATOM 1876 N N . SER B 1 10 ? 1.453 -17.25 -0.866 1 86 10 SER B N 1
ATOM 1877 C CA . SER B 1 10 ? 0.271 -16.594 -0.323 1 86 10 SER B CA 1
ATOM 1878 C C . SER B 1 10 ? 0.421 -16.328 1.173 1 86 10 SER B C 1
ATOM 1880 O O . SER B 1 10 ? 0.079 -15.25 1.658 1 86 10 SER B O 1
ATOM 1882 N N . GLU B 1 11 ? 1.045 -17.234 1.852 1 86.38 11 GLU B N 1
ATOM 1883 C CA . GLU B 1 11 ? 1.233 -17.094 3.293 1 86.38 11 GLU B CA 1
ATOM 1884 C C . GLU B 1 11 ? 2.191 -15.953 3.615 1 86.38 11 GLU B C 1
ATOM 1886 O O . GLU B 1 11 ? 1.961 -15.195 4.555 1 86.38 11 GLU B O 1
ATOM 1891 N N . ILE B 1 12 ? 3.148 -15.859 2.883 1 84.38 12 ILE B N 1
ATOM 1892 C CA . ILE B 1 12 ? 4.168 -14.844 3.111 1 84.38 12 ILE B CA 1
ATOM 1893 C C . ILE B 1 12 ? 3.582 -13.453 2.852 1 84.38 12 ILE B C 1
ATOM 1895 O O . ILE B 1 12 ? 3.771 -12.531 3.648 1 84.38 12 ILE B O 1
ATOM 1899 N N . LEU B 1 13 ? 2.896 -13.359 1.771 1 86.69 13 LEU B N 1
ATOM 1900 C CA . LEU B 1 13 ? 2.311 -12.062 1.44 1 86.69 13 LEU B CA 1
ATOM 1901 C C . LEU B 1 13 ? 1.267 -11.664 2.477 1 86.69 13 LEU B C 1
ATOM 1903 O O . LEU B 1 13 ? 1.181 -10.492 2.854 1 86.69 13 LEU B O 1
ATOM 1907 N N . GLU B 1 14 ? 0.553 -12.633 2.93 1 86.94 14 GLU B N 1
ATOM 1908 C CA . GLU B 1 14 ? -0.422 -12.383 3.986 1 86.94 14 GLU B CA 1
ATOM 1909 C C . GLU B 1 14 ? 0.26 -11.891 5.262 1 86.94 14 GLU B C 1
ATOM 1911 O O . GLU B 1 14 ? -0.214 -10.945 5.902 1 86.94 14 GLU B O 1
ATOM 1916 N N . GLN B 1 15 ? 1.335 -12.516 5.566 1 86.38 15 GLN B N 1
ATOM 1917 C CA . GLN B 1 15 ? 2.066 -12.148 6.773 1 86.38 15 GLN B CA 1
ATOM 1918 C C . GLN B 1 15 ? 2.639 -10.742 6.664 1 86.38 15 GLN B C 1
ATOM 1920 O O . GLN B 1 15 ? 2.598 -9.969 7.625 1 86.38 15 GLN B O 1
ATOM 1925 N N . LEU B 1 16 ? 3.113 -10.414 5.582 1 84.25 16 LEU B N 1
ATOM 1926 C CA . LEU B 1 16 ? 3.676 -9.086 5.363 1 84.25 16 LEU B CA 1
ATOM 1927 C C . LEU B 1 16 ? 2.592 -8.016 5.449 1 84.25 16 LEU B C 1
ATOM 1929 O O . LEU B 1 16 ? 2.799 -6.965 6.066 1 84.25 16 LEU B O 1
ATOM 1933 N N . ALA B 1 17 ? 1.465 -8.266 4.852 1 87.88 17 ALA B N 1
ATOM 1934 C CA . ALA B 1 17 ? 0.336 -7.344 4.926 1 87.88 17 ALA B CA 1
ATOM 1935 C C . ALA B 1 17 ? -0.085 -7.109 6.371 1 87.88 17 ALA B C 1
ATOM 1937 O O . ALA B 1 17 ? -0.363 -5.973 6.766 1 87.88 17 ALA B O 1
ATOM 1938 N N . LYS B 1 18 ? -0.039 -8.188 7.105 1 87.38 18 LYS B N 1
ATOM 1939 C CA . LYS B 1 18 ? -0.42 -8.094 8.516 1 87.38 18 LYS B CA 1
ATOM 1940 C C . LYS B 1 18 ? 0.575 -7.246 9.297 1 87.38 18 LYS B C 1
ATOM 1942 O O . LYS B 1 18 ? 0.187 -6.5 10.195 1 87.38 18 LYS B O 1
ATOM 1947 N N . GLU B 1 19 ? 1.795 -7.34 8.992 1 86.06 19 GLU B N 1
ATOM 1948 C CA . GLU B 1 19 ? 2.818 -6.543 9.656 1 86.06 19 GLU B CA 1
ATOM 1949 C C . GLU B 1 19 ? 2.643 -5.055 9.352 1 86.06 19 GLU B C 1
ATOM 1951 O O . GLU B 1 19 ? 2.783 -4.215 10.242 1 86.06 19 GLU B O 1
ATOM 1956 N N . ILE B 1 20 ? 2.332 -4.797 8.195 1 83.88 20 ILE B N 1
ATOM 1957 C CA . ILE B 1 20 ? 2.133 -3.414 7.773 1 83.88 20 ILE B CA 1
ATOM 1958 C C . ILE B 1 20 ? 0.874 -2.852 8.43 1 83.88 20 ILE B C 1
ATOM 1960 O O . ILE B 1 20 ? 0.873 -1.716 8.914 1 83.88 20 ILE B O 1
ATOM 1964 N N . TYR B 1 21 ? -0.12 -3.682 8.469 1 80.69 21 TYR B N 1
ATOM 1965 C CA . TYR B 1 21 ? -1.384 -3.299 9.086 1 80.69 21 TYR B CA 1
ATOM 1966 C C . TYR B 1 21 ? -1.19 -2.971 10.562 1 80.69 21 TYR B C 1
ATOM 1968 O O . TYR B 1 21 ? -1.784 -2.02 11.07 1 80.69 21 TYR B O 1
ATOM 1976 N N . ALA B 1 22 ? -0.303 -3.686 11.133 1 82.62 22 ALA B N 1
ATOM 1977 C CA . ALA B 1 22 ? -0.068 -3.525 12.562 1 82.62 22 ALA B CA 1
ATOM 1978 C C . ALA B 1 22 ? 0.917 -2.393 12.836 1 82.62 22 ALA B C 1
ATOM 1980 O O . ALA B 1 22 ? 1.424 -2.256 13.953 1 82.62 22 ALA B O 1
ATOM 1981 N N . ASP B 1 23 ? 1.14 -1.607 11.812 1 79.38 23 ASP B N 1
ATOM 1982 C CA . ASP B 1 23 ? 2.031 -0.458 11.93 1 79.38 23 ASP B CA 1
ATOM 1983 C C . ASP B 1 23 ? 3.42 -0.886 12.398 1 79.38 23 ASP B C 1
ATOM 1985 O O . ASP B 1 23 ? 3.992 -0.271 13.305 1 79.38 23 ASP B O 1
ATOM 1989 N N . GLY B 1 24 ? 3.824 -1.833 11.82 1 79.44 24 GLY B N 1
ATOM 1990 C CA . GLY B 1 24 ? 5.172 -2.297 12.109 1 79.44 24 GLY B CA 1
ATOM 1991 C C . GLY B 1 24 ? 6.238 -1.273 11.766 1 79.44 24 GLY B C 1
ATOM 1992 O O . GLY B 1 24 ? 5.996 -0.351 10.984 1 79.44 24 GLY B O 1
ATOM 1993 N N . GLU B 1 25 ? 7.375 -1.371 12.43 1 88.25 25 GLU B N 1
ATOM 1994 C CA . GLU B 1 25 ? 8.523 -0.518 12.148 1 88.25 25 GLU B CA 1
ATOM 1995 C C . GLU B 1 25 ? 8.945 -0.627 10.68 1 88.25 25 GLU B C 1
ATOM 1997 O O . GLU B 1 25 ? 9.148 -1.729 10.172 1 88.25 25 GLU B O 1
ATOM 2002 N N . PRO B 1 26 ? 9.047 0.45 9.984 1 90.06 26 PRO B N 1
ATOM 2003 C CA . PRO B 1 26 ? 9.359 0.429 8.555 1 90.06 26 PRO B CA 1
ATOM 2004 C C . PRO B 1 26 ? 10.586 -0.42 8.227 1 90.06 26 PRO B C 1
ATOM 2006 O O . PRO B 1 26 ? 10.555 -1.22 7.289 1 90.06 26 PRO B O 1
ATOM 2009 N N . GLN B 1 27 ? 11.617 -0.278 9.078 1 93.44 27 GLN B N 1
ATOM 2010 C CA . GLN B 1 27 ? 12.844 -1.022 8.805 1 93.44 27 GLN B CA 1
ATOM 2011 C C . GLN B 1 27 ? 12.594 -2.527 8.859 1 93.44 27 GLN B C 1
ATOM 2013 O O . GLN B 1 27 ? 13.141 -3.281 8.055 1 93.44 27 GLN B O 1
ATOM 2018 N N . SER B 1 28 ? 11.82 -2.953 9.789 1 93.69 28 SER B N 1
ATOM 2019 C CA . SER B 1 28 ? 11.492 -4.371 9.906 1 93.69 28 SER B CA 1
ATOM 2020 C C . SER B 1 28 ? 10.742 -4.867 8.68 1 93.69 28 SER B C 1
ATOM 2022 O O . SER B 1 28 ? 10.93 -6.008 8.25 1 93.69 28 SER B O 1
ATOM 2024 N N . ILE B 1 29 ? 9.922 -4.066 8.117 1 92.69 29 ILE B N 1
ATOM 2025 C CA . ILE B 1 29 ? 9.141 -4.414 6.938 1 92.69 29 ILE B CA 1
ATOM 2026 C C . ILE B 1 29 ? 10.062 -4.531 5.727 1 92.69 29 ILE B C 1
ATOM 2028 O O . ILE B 1 29 ? 9.969 -5.492 4.957 1 92.69 29 ILE B O 1
ATOM 2032 N N . TYR B 1 30 ? 10.977 -3.609 5.586 1 95 30 TYR B N 1
ATOM 2033 C CA . TYR B 1 30 ? 11.93 -3.668 4.484 1 95 30 TYR B CA 1
ATOM 2034 C C . TYR B 1 30 ? 12.758 -4.941 4.551 1 95 30 TYR B C 1
ATOM 2036 O O . TYR B 1 30 ? 12.945 -5.621 3.541 1 95 30 TYR B O 1
ATOM 2044 N N . ASP B 1 31 ? 13.188 -5.211 5.75 1 96.38 31 ASP B N 1
ATOM 2045 C CA . ASP B 1 31 ? 13.984 -6.414 5.957 1 96.38 31 ASP B CA 1
ATOM 2046 C C . ASP B 1 31 ? 13.188 -7.668 5.613 1 96.38 31 ASP B C 1
ATOM 2048 O O . ASP B 1 31 ? 13.727 -8.617 5.039 1 96.38 31 ASP B O 1
ATOM 2052 N N . SER B 1 32 ? 11.945 -7.652 6.02 1 94.25 32 SER B N 1
ATOM 2053 C CA . SER B 1 32 ? 11.086 -8.797 5.738 1 94.25 32 SER B CA 1
ATOM 2054 C C . SER B 1 32 ? 10.891 -8.984 4.238 1 94.25 32 SER B C 1
ATOM 2056 O O . SER B 1 32 ? 10.898 -10.117 3.744 1 94.25 32 SER B O 1
ATOM 2058 N N . ILE B 1 33 ? 10.734 -7.926 3.488 1 95 33 ILE B N 1
ATOM 2059 C CA . ILE B 1 33 ? 10.516 -7.984 2.049 1 95 33 ILE B CA 1
ATOM 2060 C C . ILE B 1 33 ? 11.695 -8.672 1.368 1 95 33 ILE B C 1
ATOM 2062 O O . ILE B 1 33 ? 11.508 -9.602 0.573 1 95 33 ILE B O 1
ATOM 2066 N N . VAL B 1 34 ? 12.914 -8.297 1.686 1 97.69 34 VAL B N 1
ATOM 2067 C CA . VAL B 1 34 ? 14.078 -8.852 0.999 1 97.69 34 VAL B CA 1
ATOM 2068 C C . VAL B 1 34 ? 14.289 -10.305 1.438 1 97.69 34 VAL B C 1
ATOM 2070 O O . VAL B 1 34 ? 14.68 -11.148 0.633 1 97.69 34 VAL B O 1
ATOM 2073 N N . ARG B 1 35 ? 14.055 -10.617 2.686 1 96.44 35 ARG B N 1
ATOM 2074 C CA . ARG B 1 35 ? 14.164 -11.992 3.146 1 96.44 35 ARG B CA 1
ATOM 2075 C C . ARG B 1 35 ? 13.188 -12.898 2.406 1 96.44 35 ARG B C 1
ATOM 2077 O O . ARG B 1 35 ? 13.547 -14 1.987 1 96.44 35 ARG B O 1
ATOM 2084 N N . HIS B 1 36 ? 12.016 -12.438 2.232 1 93.56 36 HIS B N 1
ATOM 2085 C CA . HIS B 1 36 ? 11.008 -13.234 1.538 1 93.56 36 HIS B CA 1
ATOM 2086 C C . HIS B 1 36 ? 11.312 -13.32 0.045 1 93.56 36 HIS B C 1
ATOM 2088 O O . HIS B 1 36 ? 11.031 -14.336 -0.59 1 93.56 36 HIS B O 1
ATOM 2094 N N . ALA B 1 37 ? 11.859 -12.227 -0.519 1 95.75 37 ALA B N 1
ATOM 2095 C CA . ALA B 1 37 ? 12.266 -12.289 -1.92 1 95.75 37 ALA B CA 1
ATOM 2096 C C . ALA B 1 37 ? 13.227 -13.453 -2.166 1 95.75 37 ALA B C 1
ATOM 2098 O O . ALA B 1 37 ? 13.062 -14.203 -3.133 1 95.75 37 ALA B O 1
ATOM 2099 N N . VAL B 1 38 ? 14.164 -13.695 -1.267 1 96.69 38 VAL B N 1
ATOM 2100 C CA . VAL B 1 38 ? 15.141 -14.773 -1.4 1 96.69 38 VAL B CA 1
ATOM 2101 C C . VAL B 1 38 ? 14.438 -16.125 -1.295 1 96.69 38 VAL B C 1
ATOM 2103 O O . VAL B 1 38 ? 14.789 -17.062 -2.004 1 96.69 38 VAL B O 1
ATOM 2106 N N . ARG B 1 39 ? 13.477 -16.172 -0.517 1 92.44 39 ARG B N 1
ATOM 2107 C CA . ARG B 1 39 ? 12.773 -17.438 -0.267 1 92.44 39 ARG B CA 1
ATOM 2108 C C . ARG B 1 39 ? 11.812 -17.75 -1.403 1 92.44 39 ARG B C 1
ATOM 2110 O O . ARG B 1 39 ? 11.625 -18.922 -1.752 1 92.44 39 ARG B O 1
ATOM 2117 N N . LEU B 1 40 ? 11.312 -16.781 -2.051 1 90.75 40 LEU B N 1
ATOM 2118 C CA . LEU B 1 40 ? 10.172 -17.016 -2.932 1 90.75 40 LEU B CA 1
ATOM 2119 C C . LEU B 1 40 ? 10.602 -16.969 -4.395 1 90.75 40 LEU B C 1
ATOM 2121 O O . LEU B 1 40 ? 9.883 -17.453 -5.27 1 90.75 40 LEU B O 1
ATOM 2125 N N . VAL B 1 41 ? 11.625 -16.312 -4.664 1 94.56 41 VAL B N 1
ATOM 2126 C CA . VAL B 1 41 ? 12.086 -16.25 -6.043 1 94.56 41 VAL B CA 1
ATOM 2127 C C . VAL B 1 41 ? 13.102 -17.359 -6.305 1 94.56 41 VAL B C 1
ATOM 2129 O O . VAL B 1 41 ? 14.195 -17.344 -5.738 1 94.56 41 VAL B O 1
ATOM 2132 N N . ASP B 1 42 ? 12.719 -18.219 -7.191 1 94.69 42 ASP B N 1
ATOM 2133 C CA . ASP B 1 42 ? 13.594 -19.359 -7.504 1 94.69 42 ASP B CA 1
ATOM 2134 C C . ASP B 1 42 ? 14.938 -18.875 -8.039 1 94.69 42 ASP B C 1
ATOM 2136 O O . ASP B 1 42 ? 14.992 -18.031 -8.945 1 94.69 42 ASP B O 1
ATOM 2140 N N . GLY B 1 43 ? 15.977 -19.406 -7.43 1 96.88 43 GLY B N 1
ATOM 2141 C CA . GLY B 1 43 ? 17.312 -19.109 -7.914 1 96.88 43 GLY B CA 1
ATOM 2142 C C . GLY B 1 43 ? 17.969 -17.938 -7.219 1 96.88 43 GLY B C 1
ATOM 2143 O O . GLY B 1 43 ? 19.156 -17.672 -7.406 1 96.88 43 GLY B O 1
ATOM 2144 N N . CYS B 1 44 ? 17.219 -17.25 -6.418 1 97.75 44 CYS B N 1
ATOM 2145 C CA . CYS B 1 44 ? 17.719 -16.047 -5.758 1 97.75 44 CYS B CA 1
ATOM 2146 C C . CYS B 1 44 ? 18.531 -16.406 -4.512 1 97.75 44 CYS B C 1
ATOM 2148 O O . CYS B 1 44 ? 18.031 -17.109 -3.629 1 97.75 44 CYS B O 1
ATOM 2150 N N . ASP B 1 45 ? 19.719 -15.891 -4.41 1 98.56 45 ASP B N 1
ATOM 2151 C CA . ASP B 1 45 ? 20.578 -16.172 -3.256 1 98.56 45 ASP B CA 1
ATOM 2152 C C . ASP B 1 45 ? 20.688 -14.938 -2.352 1 98.56 45 ASP B C 1
ATOM 2154 O O . ASP B 1 45 ? 20.875 -15.07 -1.141 1 98.56 45 ASP B O 1
ATOM 2158 N N . HIS B 1 46 ? 20.656 -13.758 -2.891 1 98.62 46 HIS B N 1
ATOM 2159 C CA . HIS B 1 46 ? 20.781 -12.492 -2.17 1 98.62 46 HIS B CA 1
ATOM 2160 C C . HIS B 1 46 ? 19.797 -11.453 -2.709 1 98.62 46 HIS B C 1
ATOM 2162 O O . HIS B 1 46 ? 19.453 -11.477 -3.891 1 98.62 46 HIS B O 1
ATOM 2168 N N . ALA B 1 47 ? 19.375 -10.547 -1.841 1 98.75 47 ALA B N 1
ATOM 2169 C CA . ALA B 1 47 ? 18.453 -9.492 -2.26 1 98.75 47 ALA B CA 1
ATOM 2170 C C . ALA B 1 47 ? 18.703 -8.203 -1.479 1 98.75 47 ALA B C 1
ATOM 2172 O O . ALA B 1 47 ? 19.203 -8.242 -0.352 1 98.75 47 ALA B O 1
ATOM 2173 N N . SER B 1 48 ? 18.406 -7.129 -2.041 1 98.62 48 SER B N 1
ATOM 2174 C CA . SER B 1 48 ? 18.469 -5.824 -1.39 1 98.62 48 SER B CA 1
ATOM 2175 C C . SER B 1 48 ? 17.422 -4.871 -1.968 1 98.62 48 SER B C 1
ATOM 2177 O O . SER B 1 48 ? 16.828 -5.152 -3.012 1 98.62 48 SER B O 1
ATOM 2179 N N . ILE B 1 49 ? 17.109 -3.857 -1.294 1 97.69 49 ILE B N 1
ATOM 2180 C CA . ILE B 1 49 ? 16.312 -2.744 -1.785 1 97.69 49 ILE B CA 1
ATOM 2181 C C . ILE B 1 49 ? 17.156 -1.474 -1.826 1 97.69 49 ILE B C 1
ATOM 2183 O O . ILE B 1 49 ? 17.703 -1.057 -0.806 1 97.69 49 ILE B O 1
ATOM 2187 N N . MET B 1 50 ? 17.266 -0.869 -2.951 1 96.38 50 MET B N 1
ATOM 2188 C CA . MET B 1 50 ? 17.938 0.413 -3.146 1 96.38 50 MET B CA 1
ATOM 2189 C C . MET B 1 50 ? 16.938 1.514 -3.457 1 96.38 50 MET B C 1
ATOM 2191 O O . MET B 1 50 ? 16.031 1.327 -4.285 1 96.38 50 MET B O 1
ATOM 2195 N N . LEU B 1 51 ? 17.047 2.6 -2.77 1 93.56 51 LEU B N 1
ATOM 2196 C CA . LEU B 1 51 ? 16.156 3.744 -2.943 1 93.56 51 LEU B CA 1
ATOM 2197 C C . LEU B 1 51 ? 16.906 4.926 -3.547 1 93.56 51 LEU B C 1
ATOM 2199 O O . LEU B 1 51 ? 18.094 5.105 -3.291 1 93.56 51 LEU B O 1
ATOM 2203 N N . LYS B 1 52 ? 16.203 5.645 -4.398 1 92.38 52 LYS B N 1
ATOM 2204 C CA . LYS B 1 52 ? 16.703 6.93 -4.875 1 92.38 52 LYS B CA 1
ATOM 2205 C C . LYS B 1 52 ? 15.844 8.078 -4.371 1 92.38 52 LYS B C 1
ATOM 2207 O O . LYS B 1 52 ? 14.641 8.125 -4.641 1 92.38 52 LYS B O 1
ATOM 2212 N N . ALA B 1 53 ? 16.391 8.891 -3.566 1 86.81 53 ALA B N 1
ATOM 2213 C CA . ALA B 1 53 ? 15.719 10.07 -3.031 1 86.81 53 ALA B CA 1
ATOM 2214 C C . ALA B 1 53 ? 16.578 11.312 -3.18 1 86.81 53 ALA B C 1
ATOM 2216 O O . ALA B 1 53 ? 17.75 11.312 -2.785 1 86.81 53 ALA B O 1
ATOM 2217 N N . SER B 1 54 ? 16.016 12.359 -3.691 1 85.81 54 SER B N 1
ATOM 2218 C CA . SER B 1 54 ? 16.719 13.625 -3.885 1 85.81 54 SER B CA 1
ATOM 2219 C C . SER B 1 54 ? 18.062 13.414 -4.574 1 85.81 54 SER B C 1
ATOM 2221 O O . SER B 1 54 ? 19.094 13.938 -4.125 1 85.81 54 SER B O 1
ATOM 2223 N N . GLY B 1 55 ? 18.125 12.578 -5.531 1 84.19 55 GLY B N 1
ATOM 2224 C CA . GLY B 1 55 ? 19.312 12.352 -6.363 1 84.19 55 GLY B CA 1
ATOM 2225 C C . GLY B 1 55 ? 20.328 11.43 -5.719 1 84.19 55 GLY B C 1
ATOM 2226 O O . GLY B 1 55 ? 21.375 11.148 -6.301 1 84.19 55 GLY B O 1
ATOM 2227 N N . ARG B 1 56 ? 20.031 10.992 -4.559 1 90.56 56 ARG B N 1
ATOM 2228 C CA . ARG B 1 56 ? 20.969 10.117 -3.855 1 90.56 56 ARG B CA 1
ATOM 2229 C C . ARG B 1 56 ? 20.422 8.703 -3.748 1 90.56 56 ARG B C 1
ATOM 2231 O O . ARG B 1 56 ? 19.219 8.516 -3.514 1 90.56 56 ARG B O 1
ATOM 2238 N N . TYR B 1 57 ? 21.359 7.668 -3.945 1 92.56 57 TYR B N 1
ATOM 2239 C CA . TYR B 1 57 ? 21.016 6.262 -3.789 1 92.56 57 TYR B CA 1
ATOM 2240 C C . TYR B 1 57 ? 21.359 5.762 -2.393 1 92.56 57 TYR B C 1
ATOM 2242 O O . TYR B 1 57 ? 22.406 6.121 -1.84 1 92.56 57 TYR B O 1
ATOM 2250 N N . MET B 1 58 ? 20.547 5.012 -1.849 1 93.94 58 MET B N 1
ATOM 2251 C CA . MET B 1 58 ? 20.828 4.383 -0.56 1 93.94 58 MET B CA 1
ATOM 2252 C C . MET B 1 58 ? 20.234 2.979 -0.501 1 93.94 58 MET B C 1
ATOM 2254 O O . MET B 1 58 ? 19.156 2.734 -1.04 1 93.94 58 MET B O 1
ATOM 2258 N N . THR B 1 59 ? 20.938 2.115 0.137 1 96.62 59 THR B N 1
ATOM 2259 C CA . THR B 1 59 ? 20.406 0.781 0.419 1 96.62 59 THR B CA 1
ATOM 2260 C C . THR B 1 59 ? 19.656 0.765 1.744 1 96.62 59 THR B C 1
ATOM 2262 O O . THR B 1 59 ? 20.234 1.042 2.799 1 96.62 59 THR B O 1
ATOM 2265 N N . ILE B 1 60 ? 18.406 0.349 1.684 1 95.44 60 ILE B N 1
ATOM 2266 C CA . ILE B 1 60 ? 17.641 0.466 2.916 1 95.44 60 ILE B CA 1
ATOM 2267 C C . ILE B 1 60 ? 17.422 -0.919 3.523 1 95.44 60 ILE B C 1
ATOM 2269 O O . ILE B 1 60 ? 17.016 -1.039 4.68 1 95.44 60 ILE B O 1
ATOM 2273 N N . ALA B 1 61 ? 17.688 -1.971 2.818 1 97.69 61 ALA B N 1
ATOM 2274 C CA . ALA B 1 61 ? 17.609 -3.344 3.307 1 97.69 61 ALA B CA 1
ATOM 2275 C C . ALA B 1 61 ? 18.484 -4.277 2.471 1 97.69 61 ALA B C 1
ATOM 2277 O O . ALA B 1 61 ? 18.609 -4.102 1.257 1 97.69 61 ALA B O 1
ATOM 2278 N N . ALA B 1 62 ? 19.062 -5.227 3.072 1 98.5 62 ALA B N 1
ATOM 2279 C CA . ALA B 1 62 ? 19.859 -6.246 2.408 1 98.5 62 ALA B CA 1
ATOM 2280 C C . ALA B 1 62 ? 19.859 -7.551 3.199 1 98.5 62 ALA B C 1
ATOM 2282 O O . ALA B 1 62 ? 19.859 -7.539 4.434 1 98.5 62 ALA B O 1
ATOM 2283 N N . THR B 1 63 ? 19.922 -8.633 2.449 1 98.38 63 THR B N 1
ATOM 2284 C CA . THR B 1 63 ? 19.859 -9.93 3.115 1 98.38 63 THR B CA 1
ATOM 2285 C C . THR B 1 63 ? 21.25 -10.414 3.48 1 98.38 63 THR B C 1
ATOM 2287 O O . THR B 1 63 ? 21.406 -11.344 4.277 1 98.38 63 THR B O 1
ATOM 2290 N N . SER B 1 64 ? 22.281 -9.867 2.9 1 98.06 64 SER B N 1
ATOM 2291 C CA . SER B 1 64 ? 23.641 -10.352 3.062 1 98.06 64 SER B CA 1
ATOM 2292 C C . SER B 1 64 ? 24.656 -9.25 2.785 1 98.06 64 SER B C 1
ATOM 2294 O O . SER B 1 64 ? 24.312 -8.219 2.197 1 98.06 64 SER B O 1
ATOM 2296 N N . ASP B 1 65 ? 25.844 -9.516 3.195 1 97.94 65 ASP B N 1
ATOM 2297 C CA . ASP B 1 65 ? 26.953 -8.609 2.896 1 97.94 65 ASP B CA 1
ATOM 2298 C C . ASP B 1 65 ? 27.234 -8.555 1.395 1 97.94 65 ASP B C 1
ATOM 2300 O O . ASP B 1 65 ? 27.641 -7.52 0.871 1 97.94 65 ASP B O 1
ATOM 2304 N N . VAL B 1 66 ? 26.969 -9.602 0.764 1 98.5 66 VAL B N 1
ATOM 2305 C CA . VAL B 1 66 ? 27.172 -9.68 -0.68 1 98.5 66 VAL B CA 1
ATOM 2306 C C . VAL B 1 66 ? 26.219 -8.703 -1.379 1 98.5 66 VAL B C 1
ATOM 2308 O O . VAL B 1 66 ? 26.641 -7.934 -2.246 1 98.5 66 VAL B O 1
ATOM 2311 N N . ALA B 1 67 ? 24.953 -8.734 -0.999 1 98.5 67 ALA B N 1
ATOM 2312 C CA . ALA B 1 67 ? 23.969 -7.82 -1.58 1 98.5 67 ALA B CA 1
ATOM 2313 C C . ALA B 1 67 ? 24.344 -6.363 -1.311 1 98.5 67 ALA B C 1
ATOM 2315 O O . ALA B 1 67 ? 24.266 -5.52 -2.203 1 98.5 67 ALA B O 1
ATOM 2316 N N . LEU B 1 68 ? 24.781 -6.121 -0.077 1 98.06 68 LEU B N 1
ATOM 2317 C CA . LEU B 1 68 ? 25.203 -4.777 0.3 1 98.06 68 LEU B CA 1
ATOM 2318 C C . LEU B 1 68 ? 26.391 -4.324 -0.536 1 98.06 68 LEU B C 1
ATOM 2320 O O . LEU B 1 68 ? 26.438 -3.178 -0.991 1 98.06 68 LEU B O 1
ATOM 2324 N N . LEU B 1 69 ? 27.312 -5.172 -0.664 1 98.5 69 LEU B N 1
ATOM 2325 C CA . LEU B 1 69 ? 28.516 -4.871 -1.438 1 98.5 69 LEU B CA 1
ATOM 2326 C C . LEU B 1 69 ? 28.156 -4.555 -2.889 1 98.5 69 LEU B C 1
ATOM 2328 O O . LEU B 1 69 ? 28.625 -3.557 -3.441 1 98.5 69 LEU B O 1
ATOM 2332 N N . ILE B 1 70 ? 27.312 -5.312 -3.482 1 98.31 70 ILE B N 1
ATOM 2333 C CA . ILE B 1 70 ? 26.984 -5.113 -4.887 1 98.31 70 ILE B CA 1
ATOM 2334 C C . ILE B 1 70 ? 26.219 -3.805 -5.055 1 98.31 70 ILE B C 1
ATOM 2336 O O . ILE B 1 70 ? 26.438 -3.068 -6.023 1 98.31 70 ILE B O 1
ATOM 2340 N N . ASP B 1 71 ? 25.297 -3.516 -4.125 1 97.56 71 ASP B N 1
ATOM 2341 C CA . ASP B 1 71 ? 24.625 -2.219 -4.145 1 97.56 71 ASP B CA 1
ATOM 2342 C C . ASP B 1 71 ? 25.641 -1.076 -4.145 1 97.56 71 ASP B C 1
ATOM 2344 O O . ASP B 1 71 ? 25.484 -0.11 -4.898 1 97.56 71 ASP B O 1
ATOM 2348 N N . THR B 1 72 ? 26.609 -1.209 -3.277 1 97.31 72 THR B N 1
ATOM 2349 C CA . THR B 1 72 ? 27.656 -0.193 -3.166 1 97.31 72 THR B CA 1
ATOM 2350 C C . THR B 1 72 ? 28.422 -0.056 -4.48 1 97.31 72 THR B C 1
ATOM 2352 O O . THR B 1 72 ? 28.672 1.058 -4.945 1 97.31 72 THR B O 1
ATOM 2355 N N . LEU B 1 73 ? 28.75 -1.129 -5.066 1 97.75 73 LEU B N 1
ATOM 2356 C CA . LEU B 1 73 ? 29.469 -1.129 -6.336 1 97.75 73 LEU B CA 1
ATOM 2357 C C . LEU B 1 73 ? 28.625 -0.503 -7.438 1 97.75 73 LEU B C 1
ATOM 2359 O O . LEU B 1 73 ? 29.125 0.267 -8.258 1 97.75 73 LEU B O 1
ATOM 2363 N N . GLU B 1 74 ? 27.281 -0.85 -7.508 1 96.69 74 GLU B N 1
ATOM 2364 C CA . GLU B 1 74 ? 26.375 -0.245 -8.477 1 96.69 74 GLU B CA 1
ATOM 2365 C C . GLU B 1 74 ? 26.375 1.276 -8.359 1 96.69 74 GLU B C 1
ATOM 2367 O O . GLU B 1 74 ? 26.438 1.981 -9.367 1 96.69 74 GLU B O 1
ATOM 2372 N N . ARG B 1 75 ? 26.359 1.755 -7.141 1 94.44 75 ARG B N 1
ATOM 2373 C CA . ARG B 1 75 ? 26.328 3.193 -6.895 1 94.44 75 ARG B CA 1
ATOM 2374 C C . ARG B 1 75 ? 27.641 3.848 -7.309 1 94.44 75 ARG B C 1
ATOM 2376 O O . ARG B 1 75 ? 27.641 4.938 -7.883 1 94.44 75 ARG B O 1
ATOM 2383 N N . GLN B 1 76 ? 28.672 3.205 -7.027 1 94.19 76 GLN B N 1
ATOM 2384 C CA . GLN B 1 76 ? 29.984 3.736 -7.316 1 94.19 76 GLN B CA 1
ATOM 2385 C C . GLN B 1 76 ? 30.219 3.84 -8.82 1 94.19 76 GLN B C 1
ATOM 2387 O O . GLN B 1 76 ? 30.734 4.852 -9.305 1 94.19 76 GLN B O 1
ATOM 2392 N N . VAL B 1 77 ? 29.828 2.844 -9.555 1 95.25 77 VAL B N 1
ATOM 2393 C CA . VAL B 1 77 ? 30.109 2.801 -10.984 1 95.25 77 VAL B CA 1
ATOM 2394 C C . VAL B 1 77 ? 28.984 3.477 -11.758 1 95.25 77 VAL B C 1
ATOM 2396 O O . VAL B 1 77 ? 29.156 3.834 -12.93 1 95.25 77 VAL B O 1
ATOM 2399 N N . GLY B 1 78 ? 27.797 3.506 -11.211 1 92.44 78 GLY B N 1
ATOM 2400 C CA . GLY B 1 78 ? 26.688 4.219 -11.805 1 92.44 78 GLY B CA 1
ATOM 2401 C C . GLY B 1 78 ? 25.922 3.387 -12.82 1 92.44 78 GLY B C 1
ATOM 2402 O O . GLY B 1 78 ? 25.234 3.93 -13.688 1 92.44 78 GLY B O 1
ATOM 2403 N N . GLU B 1 79 ? 26.125 2.152 -12.75 1 93.31 79 GLU B N 1
ATOM 2404 C CA . GLU B 1 79 ? 25.391 1.241 -13.617 1 93.31 79 GLU B CA 1
ATOM 2405 C C . GLU B 1 79 ? 25.031 -0.052 -12.891 1 93.31 79 GLU B C 1
ATOM 2407 O O . GLU B 1 79 ? 25.625 -0.371 -11.859 1 93.31 79 GLU B O 1
ATOM 2412 N N . GLY B 1 80 ? 24.078 -0.785 -13.523 1 95.69 80 GLY B N 1
ATOM 2413 C CA . GLY B 1 80 ? 23.609 -2.045 -12.953 1 95.69 80 GLY B CA 1
ATOM 2414 C C . GLY B 1 80 ? 22.109 -2.227 -13.047 1 95.69 80 GLY B C 1
ATOM 2415 O O . GLY B 1 80 ? 21.406 -1.335 -13.516 1 95.69 80 GLY B O 1
ATOM 2416 N N . PRO B 1 81 ? 21.734 -3.381 -12.648 1 94.62 81 PRO B N 1
ATOM 2417 C CA . PRO B 1 81 ? 20.312 -3.707 -12.828 1 94.62 81 PRO B CA 1
ATOM 2418 C C . PRO B 1 81 ? 19.391 -2.746 -12.078 1 94.62 81 PRO B C 1
ATOM 2420 O O . PRO B 1 81 ? 18.391 -2.283 -12.641 1 94.62 81 PRO B O 1
ATOM 2423 N N . CYS B 1 82 ? 19.719 -2.406 -10.852 1 91.88 82 CYS B N 1
ATOM 2424 C CA . CYS B 1 82 ? 18.797 -1.592 -10.062 1 91.88 82 CYS B CA 1
ATOM 2425 C C . CYS B 1 82 ? 18.891 -0.123 -10.453 1 91.88 82 CYS B C 1
ATOM 2427 O O . CYS B 1 82 ? 17.875 0.579 -10.516 1 91.88 82 CYS B O 1
ATOM 2429 N N . VAL B 1 83 ? 20.125 0.37 -10.672 1 92.56 83 VAL B N 1
ATOM 2430 C CA . VAL B 1 83 ? 20.281 1.738 -11.156 1 92.56 83 VAL 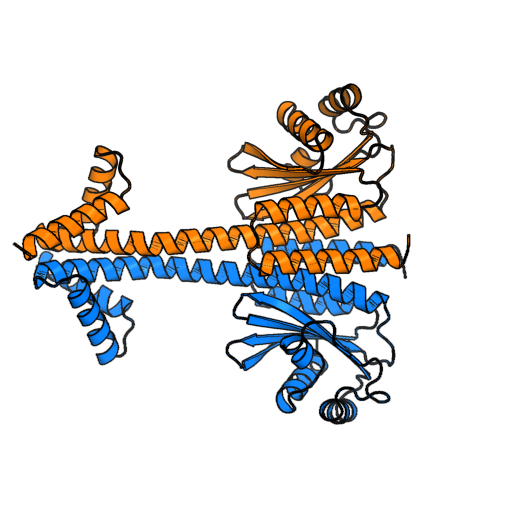B CA 1
ATOM 2431 C C . VAL B 1 83 ? 19.5 1.928 -12.453 1 92.56 83 VAL B C 1
ATOM 2433 O O . VAL B 1 83 ? 18.75 2.895 -12.594 1 92.56 83 VAL B O 1
ATOM 2436 N N . ASP B 1 84 ? 19.594 0.972 -13.297 1 93.25 84 ASP B N 1
ATOM 2437 C CA . ASP B 1 84 ? 18.906 1.053 -14.578 1 93.25 84 ASP B CA 1
ATOM 2438 C C . ASP B 1 84 ? 17.391 0.897 -14.406 1 93.25 84 ASP B C 1
ATOM 2440 O O . ASP B 1 84 ? 16.609 1.534 -15.109 1 93.25 84 ASP B O 1
ATOM 2444 N N . ALA B 1 85 ? 17 0.001 -13.5 1 92.5 85 ALA B N 1
ATOM 2445 C CA . ALA B 1 85 ? 15.578 -0.177 -13.234 1 92.5 85 ALA B CA 1
ATOM 2446 C C . ALA B 1 85 ? 14.953 1.113 -12.719 1 92.5 85 ALA B C 1
ATOM 2448 O O . ALA B 1 85 ? 13.82 1.442 -13.07 1 92.5 85 ALA B O 1
ATOM 2449 N N . ILE B 1 86 ? 15.641 1.788 -11.875 1 89.94 86 ILE B N 1
ATOM 2450 C CA . ILE B 1 86 ? 15.156 3.041 -11.305 1 89.94 86 ILE B CA 1
ATOM 2451 C C . ILE B 1 86 ? 15.062 4.105 -12.391 1 89.94 86 ILE B C 1
ATOM 2453 O O . ILE B 1 86 ? 14.078 4.84 -12.469 1 89.94 86 ILE B O 1
ATOM 2457 N N . GLU B 1 87 ? 16.031 4.09 -13.352 1 85.25 87 GLU B N 1
ATOM 2458 C CA . GLU B 1 87 ? 16.125 5.152 -14.352 1 85.25 87 GLU B CA 1
ATOM 2459 C C . GLU B 1 87 ? 15.25 4.848 -15.562 1 85.25 87 GLU B C 1
ATOM 2461 O O . GLU B 1 87 ? 14.664 5.75 -16.156 1 85.25 87 GLU B O 1
ATOM 2466 N N . ASP B 1 88 ? 15.211 3.615 -16.094 1 79.44 88 ASP B N 1
ATOM 2467 C CA . ASP B 1 88 ? 14.625 3.279 -17.391 1 79.44 88 ASP B CA 1
ATOM 2468 C C . ASP B 1 88 ? 13.352 2.451 -17.219 1 79.44 88 ASP B C 1
ATOM 2470 O O . ASP B 1 88 ? 12.625 2.211 -18.188 1 79.44 88 ASP B O 1
ATOM 2474 N N . GLU B 1 89 ? 12.805 2.191 -16.266 1 73.12 89 GLU B N 1
ATOM 2475 C CA . GLU B 1 89 ? 11.641 1.356 -15.984 1 73.12 89 GLU B CA 1
ATOM 2476 C C . GLU B 1 89 ? 11.844 -0.065 -16.5 1 73.12 89 GLU B C 1
ATOM 2478 O O . GLU B 1 89 ? 12.727 -0.311 -17.328 1 73.12 89 GLU B O 1
ATOM 2483 N N . GLY B 1 90 ? 11.18 -1.045 -15.969 1 78.44 90 GLY B N 1
ATOM 2484 C CA . GLY B 1 90 ? 11.18 -2.434 -16.406 1 78.44 90 GLY B CA 1
ATOM 2485 C C . GLY B 1 90 ? 12.148 -3.301 -15.617 1 78.44 90 GLY B C 1
ATOM 2486 O O . GLY B 1 90 ? 12.914 -2.797 -14.797 1 78.44 90 GLY B O 1
ATOM 2487 N N . VAL B 1 91 ? 12.109 -4.543 -15.938 1 90.62 91 VAL B N 1
ATOM 2488 C CA . VAL B 1 91 ? 13 -5.531 -15.328 1 90.62 91 VAL B CA 1
ATOM 2489 C C . VAL B 1 91 ? 14.352 -5.52 -16.031 1 90.62 91 VAL B C 1
ATOM 2491 O O . VAL B 1 91 ? 14.414 -5.547 -17.266 1 90.62 91 VAL B O 1
ATOM 2494 N N . GLN B 1 92 ? 15.406 -5.332 -15.305 1 94.94 92 GLN B N 1
ATOM 2495 C CA . GLN B 1 92 ? 16.781 -5.402 -15.789 1 94.94 92 GLN B CA 1
ATOM 2496 C C . GLN B 1 92 ? 17.469 -6.668 -15.297 1 94.94 92 GLN B C 1
ATOM 2498 O O . GLN B 1 92 ? 17.469 -6.961 -14.102 1 94.94 92 GLN B O 1
ATOM 2503 N N . SER B 1 93 ? 18.047 -7.426 -16.266 1 95.5 93 SER B N 1
ATOM 2504 C CA . SER B 1 93 ? 18.641 -8.672 -15.789 1 95.5 93 SER B CA 1
ATOM 2505 C C . SER B 1 93 ? 19.875 -9.039 -16.609 1 95.5 93 SER B C 1
ATOM 2507 O O . SER B 1 93 ? 20.031 -8.578 -17.734 1 95.5 93 SER B O 1
ATOM 2509 N N . ASP B 1 94 ? 20.766 -9.664 -16.078 1 96.88 94 ASP B N 1
ATOM 2510 C CA . ASP B 1 94 ? 21.891 -10.375 -16.672 1 96.88 94 ASP B CA 1
ATOM 2511 C C . ASP B 1 94 ? 22 -11.789 -16.109 1 96.88 94 ASP B C 1
ATOM 2513 O O . ASP B 1 94 ? 22.375 -11.977 -14.953 1 96.88 94 ASP B O 1
ATOM 2517 N N . PRO B 1 95 ? 21.672 -12.805 -16.938 1 96.38 95 PRO B N 1
ATOM 2518 C CA . PRO B 1 95 ? 21.625 -14.18 -16.438 1 96.38 95 PRO B CA 1
ATOM 2519 C C . PRO B 1 95 ? 23.016 -14.742 -16.125 1 96.38 95 PRO B C 1
ATOM 2521 O O . PRO B 1 95 ? 23.141 -15.703 -15.367 1 96.38 95 PRO B O 1
ATOM 2524 N N . ASP B 1 96 ? 23.984 -14.18 -16.75 1 97.88 96 ASP B N 1
ATOM 2525 C CA . ASP B 1 96 ? 25.359 -14.594 -16.531 1 97.88 96 ASP B CA 1
ATOM 2526 C C . ASP B 1 96 ? 26.328 -13.453 -16.844 1 97.88 96 ASP B C 1
ATOM 2528 O O . ASP B 1 96 ? 26.734 -13.273 -18 1 97.88 96 ASP B O 1
ATOM 2532 N N . ILE B 1 97 ? 26.812 -12.875 -15.758 1 96.44 97 ILE B N 1
ATOM 2533 C CA . ILE B 1 97 ? 27.609 -11.664 -15.922 1 96.44 97 ILE B CA 1
ATOM 2534 C C . ILE B 1 97 ? 28.953 -12.023 -16.547 1 96.44 97 ILE B C 1
ATOM 2536 O O . ILE B 1 97 ? 29.688 -11.141 -17.016 1 96.44 97 ILE B O 1
ATOM 2540 N N . ASN B 1 98 ? 29.359 -13.242 -16.578 1 94.81 98 ASN B N 1
ATOM 2541 C CA . ASN B 1 98 ? 30.609 -13.656 -17.203 1 94.81 98 ASN B CA 1
ATOM 2542 C C . ASN B 1 98 ? 30.469 -13.781 -18.719 1 94.81 98 ASN B C 1
ATOM 2544 O O . ASN B 1 98 ? 31.469 -13.766 -19.438 1 94.81 98 ASN B O 1
ATOM 2548 N N . LYS B 1 99 ? 29.219 -13.914 -19.156 1 93.5 99 LYS B N 1
ATOM 2549 C CA . LYS B 1 99 ? 28.984 -14.141 -20.578 1 93.5 99 LYS B CA 1
ATOM 2550 C C . LYS B 1 99 ? 28.469 -12.867 -21.25 1 93.5 99 LYS B C 1
ATOM 2552 O O . LYS B 1 99 ? 28.875 -12.539 -22.375 1 93.5 99 LYS B O 1
ATOM 2557 N N . HIS B 1 100 ? 27.516 -12.102 -20.703 1 86.25 100 HIS B N 1
ATOM 2558 C CA . HIS B 1 100 ? 26.797 -11.016 -21.359 1 86.25 100 HIS B CA 1
ATOM 2559 C C . HIS B 1 100 ? 27.375 -9.656 -20.969 1 86.25 100 HIS B C 1
ATOM 2561 O O . HIS B 1 100 ? 27.5 -8.766 -21.812 1 86.25 100 HIS B O 1
ATOM 2567 N N . ALA B 1 101 ? 27.719 -9.492 -19.766 1 85.12 101 ALA B N 1
ATOM 2568 C CA . ALA B 1 101 ? 28.234 -8.266 -19.188 1 85.12 101 ALA B CA 1
ATOM 2569 C C . ALA B 1 101 ? 27.422 -7.055 -19.609 1 85.12 101 ALA B C 1
ATOM 2571 O O . ALA B 1 101 ? 27.969 -6.074 -20.125 1 85.12 101 ALA B O 1
ATOM 2572 N N . THR B 1 102 ? 26.141 -7.117 -19.453 1 93.44 102 THR B N 1
ATOM 2573 C CA . THR B 1 102 ? 25.234 -6.016 -19.734 1 93.44 102 THR B CA 1
ATOM 2574 C C . THR B 1 102 ? 25.734 -4.715 -19.125 1 93.44 102 THR B C 1
ATOM 2576 O O . THR B 1 102 ? 25.547 -3.637 -19.688 1 93.44 102 THR B O 1
ATOM 2579 N N . TRP B 1 103 ? 26.344 -4.887 -17.969 1 96.62 103 TRP B N 1
ATOM 2580 C CA . TRP B 1 103 ? 27.031 -3.811 -17.266 1 96.62 103 TRP B CA 1
ATOM 2581 C C . TRP B 1 103 ? 28.484 -4.156 -17.016 1 96.62 103 TRP B C 1
ATOM 2583 O O . TRP B 1 103 ? 28.859 -4.574 -15.914 1 96.62 103 TRP B O 1
ATOM 2593 N N . PRO B 1 104 ? 29.359 -3.861 -17.984 1 95.94 104 PRO B N 1
ATOM 2594 C CA . PRO B 1 104 ? 30.734 -4.375 -17.953 1 95.94 104 PRO B CA 1
ATOM 2595 C C . PRO B 1 104 ? 31.531 -3.867 -16.75 1 95.94 104 PRO B C 1
ATOM 2597 O O . PRO B 1 104 ? 32.312 -4.617 -16.172 1 95.94 104 PRO B O 1
ATOM 2600 N N . GLY B 1 105 ? 31.391 -2.564 -16.406 1 96.12 105 GLY B N 1
ATOM 2601 C CA . GLY B 1 105 ? 32.094 -2.031 -15.25 1 96.12 105 GLY B CA 1
ATOM 2602 C C . GLY B 1 105 ? 31.688 -2.703 -13.953 1 96.12 105 GLY B C 1
ATOM 2603 O O . GLY B 1 105 ? 32.562 -3.039 -13.133 1 96.12 105 GLY B O 1
ATOM 2604 N N . LEU B 1 106 ? 30.484 -2.953 -13.766 1 97.5 106 LEU B N 1
ATOM 2605 C CA . LEU B 1 106 ? 30 -3.615 -12.562 1 97.5 106 LEU B CA 1
ATOM 2606 C C . LEU B 1 106 ? 30.359 -5.094 -12.57 1 97.5 106 LEU B C 1
ATOM 2608 O O . LEU B 1 106 ? 30.797 -5.633 -11.539 1 97.5 106 LEU B O 1
ATOM 2612 N N . ALA B 1 107 ? 30.172 -5.719 -13.711 1 97.44 107 ALA B N 1
ATOM 2613 C CA . ALA B 1 107 ? 30.422 -7.148 -13.836 1 97.44 107 ALA B CA 1
ATOM 2614 C C . ALA B 1 107 ? 31.859 -7.484 -13.43 1 97.44 107 ALA B C 1
ATOM 2616 O O . ALA B 1 107 ? 32.094 -8.484 -12.75 1 97.44 107 ALA B O 1
ATOM 2617 N N . LYS B 1 108 ? 32.75 -6.707 -13.867 1 96.94 108 LYS B N 1
ATOM 2618 C CA . LYS B 1 108 ? 34.156 -6.934 -13.539 1 96.94 108 LYS B CA 1
ATOM 2619 C C . LYS B 1 108 ? 34.375 -6.941 -12.023 1 96.94 108 LYS B C 1
ATOM 2621 O O . LYS B 1 108 ? 35 -7.863 -11.484 1 96.94 108 LYS B O 1
ATOM 2626 N N . LEU B 1 109 ? 33.844 -5.961 -11.352 1 97.5 109 LEU B N 1
ATOM 2627 C CA . LEU B 1 109 ? 34.031 -5.816 -9.914 1 97.5 109 LEU B CA 1
ATOM 2628 C C . LEU B 1 109 ? 33.312 -6.93 -9.164 1 97.5 109 LEU B C 1
ATOM 2630 O O . LEU B 1 109 ? 33.844 -7.465 -8.188 1 97.5 109 LEU B O 1
ATOM 2634 N N . VAL B 1 110 ? 32.156 -7.297 -9.57 1 97.94 110 VAL B N 1
ATOM 2635 C CA . VAL B 1 110 ? 31.359 -8.328 -8.906 1 97.94 110 VAL B CA 1
ATOM 2636 C C . VAL B 1 110 ? 32.062 -9.68 -9.039 1 97.94 110 VAL B C 1
ATOM 2638 O O . VAL B 1 110 ? 32.156 -10.438 -8.07 1 97.94 110 VAL B O 1
ATOM 2641 N N . ARG B 1 111 ? 32.625 -9.961 -10.18 1 96.19 111 ARG B N 1
ATOM 2642 C CA . ARG B 1 111 ? 33.344 -11.211 -10.406 1 96.19 111 ARG B CA 1
ATOM 2643 C C . ARG B 1 111 ? 34.562 -11.32 -9.5 1 96.19 111 ARG B C 1
ATOM 2645 O O . ARG B 1 111 ? 34.906 -12.414 -9.047 1 96.19 111 ARG B O 1
ATOM 2652 N N . GLU B 1 112 ? 35.125 -10.258 -9.32 1 97.12 112 GLU B N 1
ATOM 2653 C CA . GLU B 1 112 ? 36.344 -10.227 -8.539 1 97.12 112 GLU B CA 1
ATOM 2654 C C . GLU B 1 112 ? 36.062 -10.367 -7.043 1 97.12 112 GLU B C 1
ATOM 2656 O O . GLU B 1 112 ? 36.875 -10.906 -6.293 1 97.12 112 GLU B O 1
ATOM 2661 N N . GLN B 1 113 ? 34.906 -9.93 -6.684 1 98 113 GLN B N 1
ATOM 2662 C CA . GLN B 1 113 ? 34.75 -9.727 -5.246 1 98 113 GLN B CA 1
ATOM 2663 C C . GLN B 1 113 ? 33.656 -10.656 -4.691 1 98 113 GLN B C 1
ATOM 2665 O O . GLN B 1 113 ? 33.5 -10.758 -3.477 1 98 113 GLN B O 1
ATOM 2670 N N . THR B 1 114 ? 32.906 -11.289 -5.586 1 98.12 114 THR B N 1
ATOM 2671 C CA . THR B 1 114 ? 31.828 -12.141 -5.125 1 98.12 114 THR B CA 1
ATOM 2672 C C . THR B 1 114 ? 31.703 -13.375 -6.012 1 98.12 114 THR B C 1
ATOM 2674 O O . THR B 1 114 ? 32.406 -13.5 -7.023 1 98.12 114 THR B O 1
ATOM 2677 N N . ASP B 1 115 ? 30.734 -14.258 -5.605 1 97.31 115 ASP B N 1
ATOM 2678 C CA . ASP B 1 115 ? 30.469 -15.453 -6.395 1 97.31 115 ASP B CA 1
ATOM 2679 C C . ASP B 1 115 ? 29.219 -15.281 -7.25 1 97.31 115 ASP B C 1
ATOM 2681 O O . ASP B 1 115 ? 28.766 -16.234 -7.891 1 97.31 115 ASP B O 1
ATOM 2685 N N . VAL B 1 116 ? 28.672 -14.141 -7.297 1 98.25 116 VAL B N 1
ATOM 2686 C CA . VAL B 1 116 ? 27.391 -13.883 -7.973 1 98.25 116 VAL B CA 1
ATOM 2687 C C . VAL B 1 116 ? 27.594 -13.945 -9.484 1 98.25 116 VAL B C 1
ATOM 2689 O O . VAL B 1 116 ? 28.562 -13.391 -10.016 1 98.25 116 VAL B O 1
ATOM 2692 N N . ARG B 1 117 ? 26.688 -14.586 -10.148 1 97.94 117 ARG B N 1
ATOM 2693 C CA . ARG B 1 117 ? 26.766 -14.75 -11.602 1 97.94 117 ARG B CA 1
ATOM 2694 C C . ARG B 1 117 ? 25.531 -14.148 -12.281 1 97.94 117 ARG B C 1
ATOM 2696 O O . ARG B 1 117 ? 25.594 -13.727 -13.438 1 97.94 117 ARG B O 1
ATOM 2703 N N . GLY B 1 118 ? 24.391 -14.234 -11.695 1 97.62 118 GLY B N 1
ATOM 2704 C CA . GLY B 1 118 ? 23.156 -13.664 -12.211 1 97.62 118 GLY B CA 1
ATOM 2705 C C . GLY B 1 118 ? 22.641 -12.492 -11.391 1 97.62 118 GLY B C 1
ATOM 2706 O O . GLY B 1 118 ? 22.75 -12.492 -10.164 1 97.62 118 GLY B O 1
ATOM 2707 N N . MET B 1 119 ? 22.109 -11.508 -12.047 1 97.62 119 MET B N 1
ATOM 2708 C CA . MET B 1 119 ? 21.578 -10.328 -11.375 1 97.62 119 MET B CA 1
ATOM 2709 C C . MET B 1 119 ? 20.266 -9.898 -12.008 1 97.62 119 MET B C 1
ATOM 2711 O O . MET B 1 119 ? 20.078 -10.023 -13.227 1 97.62 119 MET B O 1
ATOM 2715 N N . MET B 1 120 ? 19.406 -9.336 -11.203 1 97.31 120 MET B N 1
ATOM 2716 C CA . MET B 1 120 ? 18.125 -8.812 -11.672 1 97.31 120 MET B CA 1
ATOM 2717 C C . MET B 1 120 ? 17.688 -7.621 -10.82 1 97.31 120 MET B C 1
ATOM 2719 O O . MET B 1 120 ? 17.859 -7.629 -9.602 1 97.31 120 MET B O 1
ATOM 2723 N N . GLY B 1 121 ? 17.266 -6.609 -11.438 1 96.94 121 GLY B N 1
ATOM 2724 C CA . GLY B 1 121 ? 16.703 -5.438 -10.797 1 96.94 121 GLY B CA 1
ATOM 2725 C C . GLY B 1 121 ? 15.281 -5.141 -11.25 1 96.94 121 GLY B C 1
ATOM 2726 O O . GLY B 1 121 ? 14.984 -5.211 -12.445 1 96.94 121 GLY B O 1
ATOM 2727 N N . ILE B 1 122 ? 14.453 -4.883 -10.305 1 95.81 122 ILE B N 1
ATOM 2728 C CA . ILE B 1 122 ? 13.062 -4.555 -10.602 1 95.81 122 ILE B CA 1
ATOM 2729 C C . ILE B 1 122 ? 12.688 -3.234 -9.922 1 95.81 122 ILE B C 1
ATOM 2731 O O . ILE B 1 122 ? 12.906 -3.061 -8.727 1 95.81 122 ILE B O 1
ATOM 2735 N N . ARG B 1 123 ? 12.031 -2.406 -10.711 1 94.12 123 ARG B N 1
ATOM 2736 C CA . ARG B 1 123 ? 11.672 -1.092 -10.195 1 94.12 123 ARG B CA 1
ATOM 2737 C C . ARG B 1 123 ? 10.586 -1.201 -9.125 1 94.12 123 ARG B C 1
ATOM 2739 O O . ARG B 1 123 ? 9.648 -1.985 -9.273 1 94.12 123 ARG B O 1
ATOM 2746 N N . LEU B 1 124 ? 10.773 -0.502 -8.07 1 93.19 124 LEU B N 1
ATOM 2747 C CA . LEU B 1 124 ? 9.758 -0.304 -7.047 1 93.19 124 LEU B CA 1
ATOM 2748 C C . LEU B 1 124 ? 9.172 1.102 -7.133 1 93.19 124 LEU B C 1
ATOM 2750 O O . LEU B 1 124 ? 9.906 2.076 -7.297 1 93.19 124 LEU B O 1
ATOM 2754 N N . LEU B 1 125 ? 7.828 1.18 -7.047 1 88.12 125 LEU B N 1
ATOM 2755 C CA . LEU B 1 125 ? 7.148 2.469 -6.973 1 88.12 125 LEU B CA 1
ATOM 2756 C C . LEU B 1 125 ? 6.902 2.873 -5.523 1 88.12 125 LEU B C 1
ATOM 2758 O O . LEU B 1 125 ? 6.25 2.146 -4.773 1 88.12 125 LEU B O 1
ATOM 2762 N N . VAL B 1 126 ? 7.316 3.951 -4.914 1 81.81 126 VAL B N 1
ATOM 2763 C CA . VAL B 1 126 ? 7.23 4.34 -3.51 1 81.81 126 VAL B CA 1
ATOM 2764 C C . VAL B 1 126 ? 6.414 5.625 -3.379 1 81.81 126 VAL B C 1
ATOM 2766 O O . VAL B 1 126 ? 5.512 5.711 -2.543 1 81.81 126 VAL B O 1
ATOM 2769 N N . ASP B 1 127 ? 6.656 6.66 -3.791 1 75.31 127 ASP B N 1
ATOM 2770 C CA . ASP B 1 127 ? 5.973 7.949 -3.859 1 75.31 127 ASP B CA 1
ATOM 2771 C C . ASP B 1 127 ? 6.484 8.781 -5.035 1 75.31 127 ASP B C 1
ATOM 2773 O O . ASP B 1 127 ? 7.406 8.359 -5.738 1 75.31 127 ASP B O 1
ATOM 2777 N N . ASN B 1 128 ? 5.711 9.695 -5.234 1 65.12 128 ASN B N 1
ATOM 2778 C CA . ASN B 1 128 ? 6 10.5 -6.414 1 65.12 128 ASN B CA 1
ATOM 2779 C C . ASN B 1 128 ? 7.402 11.102 -6.352 1 65.12 128 ASN B C 1
ATOM 2781 O O . ASN B 1 128 ? 8.023 11.359 -7.387 1 65.12 128 ASN B O 1
ATOM 2785 N N . ARG B 1 129 ? 7.926 11.086 -5.164 1 70.25 129 ARG B N 1
ATOM 2786 C CA . ARG B 1 129 ? 9.227 11.742 -5.074 1 70.25 129 ARG B CA 1
ATOM 2787 C C . ARG B 1 129 ? 10.344 10.727 -4.875 1 70.25 129 ARG B C 1
ATOM 2789 O O . ARG B 1 129 ? 11.523 11.078 -4.883 1 70.25 129 ARG B O 1
ATOM 2796 N N . LYS B 1 130 ? 10 9.531 -4.621 1 78.62 130 LYS B N 1
ATOM 2797 C CA . LYS B 1 130 ? 11.008 8.492 -4.406 1 78.62 130 LYS B CA 1
ATOM 2798 C C . LYS B 1 130 ? 10.758 7.285 -5.301 1 78.62 130 LYS B C 1
ATOM 2800 O O . LYS B 1 130 ? 9.609 6.965 -5.609 1 78.62 130 LYS B O 1
ATOM 2805 N N . ILE B 1 131 ? 11.867 6.777 -5.84 1 86.69 131 ILE B N 1
ATOM 2806 C CA . ILE B 1 131 ? 11.789 5.535 -6.598 1 86.69 131 ILE B CA 1
ATOM 2807 C C . ILE B 1 131 ? 12.836 4.547 -6.078 1 86.69 131 ILE B C 1
ATOM 2809 O O . ILE B 1 131 ? 13.883 4.949 -5.574 1 86.69 131 ILE B O 1
ATOM 2813 N N . GLY B 1 132 ? 12.516 3.307 -6.047 1 93.69 132 GLY B N 1
ATOM 2814 C CA . GLY B 1 132 ? 13.445 2.279 -5.602 1 93.69 132 GLY B CA 1
ATOM 2815 C C . GLY B 1 132 ? 13.539 1.107 -6.562 1 93.69 132 GLY B C 1
ATOM 2816 O O . GLY B 1 132 ? 12.914 1.114 -7.621 1 93.69 132 GLY B O 1
ATOM 2817 N N . ALA B 1 133 ? 14.32 0.181 -6.172 1 96.25 133 ALA B N 1
ATOM 2818 C CA . ALA B 1 133 ? 14.453 -1.065 -6.922 1 96.25 133 ALA B CA 1
ATOM 2819 C C . ALA B 1 133 ? 14.758 -2.236 -5.992 1 96.25 133 ALA B C 1
ATOM 2821 O O . ALA B 1 133 ? 15.461 -2.08 -4.992 1 96.25 133 ALA B O 1
ATOM 2822 N N . LEU B 1 134 ? 14.18 -3.373 -6.328 1 97.31 134 LEU B N 1
ATOM 2823 C CA . LEU B 1 134 ? 14.508 -4.656 -5.719 1 97.31 134 LEU B CA 1
ATOM 2824 C C . LEU B 1 134 ? 15.625 -5.352 -6.484 1 97.31 134 LEU B C 1
ATOM 2826 O O . LEU B 1 134 ? 15.484 -5.629 -7.68 1 97.31 134 LEU B O 1
ATOM 2830 N N . ASN B 1 135 ? 16.734 -5.605 -5.816 1 97.75 135 ASN B N 1
ATOM 2831 C CA . ASN B 1 135 ? 17.859 -6.312 -6.398 1 97.75 135 ASN B CA 1
ATOM 2832 C C . ASN B 1 135 ? 17.859 -7.789 -6.016 1 97.75 135 ASN B C 1
ATOM 2834 O O . ASN B 1 135 ? 17.797 -8.125 -4.832 1 97.75 135 ASN B O 1
ATOM 2838 N N . LEU B 1 136 ? 18.016 -8.609 -7.016 1 98.5 136 LEU B N 1
ATOM 2839 C CA . LEU B 1 136 ? 18.109 -10.047 -6.793 1 98.5 136 LEU B CA 1
ATOM 2840 C C . LEU B 1 136 ? 19.391 -10.602 -7.418 1 98.5 136 LEU B C 1
ATOM 2842 O O . LEU B 1 136 ? 19.703 -10.297 -8.57 1 98.5 136 LEU B O 1
ATOM 2846 N N . PHE B 1 137 ? 20.094 -11.398 -6.621 1 98.62 137 PHE B N 1
ATOM 2847 C CA . PHE B 1 137 ? 21.375 -11.93 -7.074 1 98.62 137 PHE B CA 1
ATOM 2848 C C . PHE B 1 137 ? 21.406 -13.445 -6.945 1 98.62 137 PHE B C 1
ATOM 2850 O O . PHE B 1 137 ? 20.906 -14 -5.961 1 98.62 137 PHE B O 1
ATOM 2857 N N . ALA B 1 138 ? 22 -14.047 -7.934 1 98.69 138 ALA B N 1
ATOM 2858 C CA . ALA B 1 138 ? 22.156 -15.5 -7.945 1 98.69 138 ALA B CA 1
ATOM 2859 C C . ALA B 1 138 ? 23.641 -15.883 -8.055 1 98.69 138 ALA B C 1
ATOM 2861 O O . ALA B 1 138 ? 24.375 -15.305 -8.852 1 98.69 138 ALA B O 1
ATOM 2862 N N . ASN B 1 139 ? 24.031 -16.844 -7.258 1 98.31 139 ASN B N 1
ATOM 2863 C CA . ASN B 1 139 ? 25.391 -17.344 -7.316 1 98.31 139 ASN B CA 1
ATOM 2864 C C . ASN B 1 139 ? 25.609 -18.234 -8.539 1 98.31 139 ASN B C 1
ATOM 2866 O O . ASN B 1 139 ? 26.75 -18.391 -9.008 1 98.31 139 ASN B O 1
ATOM 2870 N N . GLU B 1 140 ? 24.562 -18.781 -9.055 1 97.88 140 GLU B N 1
ATOM 2871 C CA . GLU B 1 140 ? 24.656 -19.656 -10.211 1 97.88 140 GLU B CA 1
ATOM 2872 C C . GLU B 1 140 ? 24.234 -18.938 -11.484 1 97.88 140 GLU B C 1
ATOM 2874 O O . GLU B 1 140 ? 23.297 -18.141 -11.469 1 97.88 140 GLU B O 1
ATOM 2879 N N . ALA B 1 141 ? 24.875 -19.297 -12.602 1 96.94 141 ALA B N 1
ATOM 2880 C CA . ALA B 1 141 ? 24.484 -18.781 -13.914 1 96.94 141 ALA B CA 1
ATOM 2881 C C . ALA B 1 141 ? 23.125 -19.312 -14.336 1 96.94 141 ALA B C 1
ATOM 2883 O O . ALA B 1 141 ? 22.812 -20.484 -14.086 1 96.94 141 ALA B O 1
ATOM 2884 N N . ASP B 1 142 ? 22.359 -18.438 -14.961 1 97.06 142 ASP B N 1
ATOM 2885 C CA . ASP B 1 142 ? 21.062 -18.797 -15.547 1 97.06 142 ASP B CA 1
ATOM 2886 C C . ASP B 1 142 ? 20.109 -19.359 -14.484 1 97.06 142 ASP B C 1
ATOM 2888 O O . ASP B 1 142 ? 19.344 -20.281 -14.75 1 97.06 142 ASP B O 1
ATOM 2892 N N . ALA B 1 143 ? 20.297 -18.797 -13.289 1 96.94 143 ALA B N 1
ATOM 2893 C CA . ALA B 1 143 ? 19.484 -19.266 -12.164 1 96.94 143 ALA B CA 1
ATOM 2894 C C . ALA B 1 143 ? 18.062 -18.703 -12.242 1 96.94 143 ALA B C 1
ATOM 2896 O O . ALA B 1 143 ? 17.125 -19.312 -11.711 1 96.94 143 ALA B O 1
ATOM 2897 N N . PHE B 1 144 ? 17.891 -17.562 -12.883 1 95.44 144 PHE B N 1
ATOM 2898 C CA . PHE B 1 144 ? 16.578 -16.938 -12.961 1 95.44 144 PHE B CA 1
ATOM 2899 C C . PHE B 1 144 ? 15.852 -17.359 -14.227 1 95.44 144 PHE B C 1
ATOM 2901 O O . PHE B 1 144 ? 16.234 -16.969 -15.336 1 95.44 144 PHE B O 1
ATOM 2908 N N . SER B 1 145 ? 14.844 -18.141 -13.992 1 93.69 145 SER B N 1
A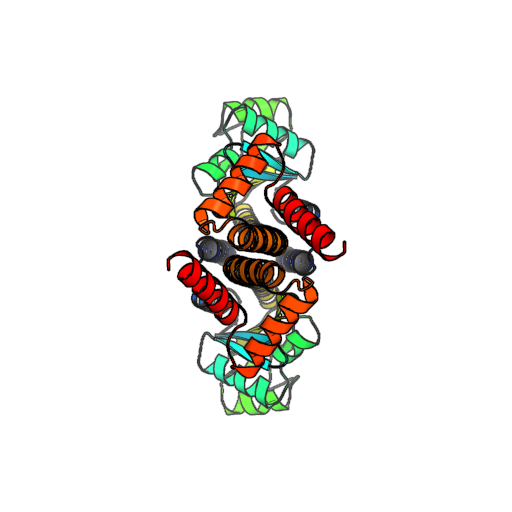TOM 2909 C CA . SER B 1 145 ? 13.969 -18.578 -15.078 1 93.69 145 SER B CA 1
ATOM 2910 C C . SER B 1 145 ? 12.867 -17.547 -15.336 1 93.69 145 SER B C 1
ATOM 2912 O O . SER B 1 145 ? 12.805 -16.516 -14.672 1 93.69 145 SER B O 1
ATOM 2914 N N . GLU B 1 146 ? 12.078 -17.812 -16.375 1 90.62 146 GLU B N 1
ATOM 2915 C CA . GLU B 1 146 ? 10.906 -16.969 -16.625 1 90.62 146 GLU B CA 1
ATOM 2916 C C . GLU B 1 146 ? 9.969 -16.953 -15.422 1 90.62 146 GLU B C 1
ATOM 2918 O O . GLU B 1 146 ? 9.367 -15.93 -15.109 1 90.62 146 GLU B O 1
ATOM 2923 N N . ASP B 1 147 ? 9.906 -18.094 -14.789 1 88.62 147 ASP B N 1
ATOM 2924 C CA . ASP B 1 147 ? 9.094 -18.172 -13.586 1 88.62 147 ASP B CA 1
ATOM 2925 C C . ASP B 1 147 ? 9.664 -17.297 -12.477 1 88.62 147 ASP B C 1
ATOM 2927 O O . ASP B 1 147 ? 8.914 -16.672 -11.719 1 88.62 147 ASP B O 1
ATOM 2931 N N . SER B 1 148 ? 10.977 -17.266 -12.406 1 93.12 148 SER B N 1
ATOM 2932 C CA . SER B 1 148 ? 11.648 -16.438 -11.414 1 93.12 148 SER B CA 1
ATOM 2933 C C . SER B 1 148 ? 11.312 -14.961 -11.617 1 93.12 148 SER B C 1
ATOM 2935 O O . SER B 1 148 ? 11.102 -14.227 -10.641 1 93.12 148 SER B O 1
ATOM 2937 N N . ILE B 1 149 ? 11.242 -14.641 -12.836 1 91.88 149 ILE B N 1
ATOM 2938 C CA . ILE B 1 149 ? 10.969 -13.25 -13.172 1 91.88 149 ILE B CA 1
ATOM 2939 C C . ILE B 1 149 ? 9.539 -12.883 -12.758 1 91.88 149 ILE B C 1
ATOM 2941 O O . ILE B 1 149 ? 9.312 -11.82 -12.18 1 91.88 149 ILE B O 1
ATOM 2945 N N . ASP B 1 150 ? 8.648 -13.734 -13.055 1 88.69 150 ASP B N 1
ATOM 2946 C CA . ASP B 1 150 ? 7.258 -13.508 -12.656 1 88.69 150 ASP B CA 1
ATOM 2947 C C . ASP B 1 150 ? 7.125 -13.438 -11.141 1 88.69 150 ASP B C 1
ATOM 2949 O O . ASP B 1 150 ? 6.383 -12.609 -10.617 1 88.69 150 ASP B O 1
ATOM 2953 N N . GLN B 1 151 ? 7.805 -14.344 -10.477 1 89.94 151 GLN B N 1
ATOM 2954 C CA . GLN B 1 151 ? 7.801 -14.336 -9.023 1 89.94 151 GLN B CA 1
ATOM 2955 C C . GLN B 1 151 ? 8.336 -13.016 -8.477 1 89.94 151 GLN B C 1
ATOM 2957 O O . GLN B 1 151 ? 7.742 -12.422 -7.574 1 89.94 151 GLN B O 1
ATOM 2962 N N . ALA B 1 152 ? 9.391 -12.562 -9.031 1 93.69 152 ALA B N 1
ATOM 2963 C CA . ALA B 1 152 ? 10.031 -11.32 -8.602 1 93.69 152 ALA B CA 1
ATOM 2964 C C . ALA B 1 152 ? 9.117 -10.125 -8.844 1 93.69 152 ALA B C 1
ATOM 2966 O O . ALA B 1 152 ? 9.062 -9.203 -8.023 1 93.69 152 ALA B O 1
ATOM 2967 N N . ALA B 1 153 ? 8.414 -10.195 -9.914 1 91.06 153 ALA B N 1
ATOM 2968 C CA . ALA B 1 153 ? 7.492 -9.117 -10.258 1 91.06 153 ALA B CA 1
ATOM 2969 C C . ALA B 1 153 ? 6.359 -9.023 -9.242 1 91.06 153 ALA B C 1
ATOM 2971 O O . ALA B 1 153 ? 5.934 -7.922 -8.875 1 91.06 153 ALA B O 1
ATOM 2972 N N . ILE B 1 154 ? 5.871 -10.133 -8.812 1 88.94 154 ILE B N 1
ATOM 2973 C CA . ILE B 1 154 ? 4.812 -10.164 -7.812 1 88.94 154 ILE B CA 1
ATOM 2974 C C . ILE B 1 154 ? 5.312 -9.555 -6.508 1 88.94 154 ILE B C 1
ATOM 2976 O O . ILE B 1 154 ? 4.656 -8.688 -5.93 1 88.94 154 ILE B O 1
ATOM 2980 N N . ILE B 1 155 ? 6.488 -9.945 -6.086 1 91.56 155 ILE B N 1
ATOM 2981 C CA . ILE B 1 155 ? 7.066 -9.453 -4.84 1 91.56 155 ILE B CA 1
ATOM 2982 C C . ILE B 1 155 ? 7.336 -7.953 -4.957 1 91.56 155 ILE B C 1
ATOM 2984 O O . ILE B 1 155 ? 7.094 -7.195 -4.016 1 91.56 155 ILE B O 1
ATOM 2988 N N . ALA B 1 156 ? 7.812 -7.578 -6.082 1 93.56 156 ALA B N 1
ATOM 2989 C CA . ALA B 1 156 ? 8.109 -6.168 -6.309 1 93.56 156 ALA B CA 1
ATOM 2990 C C . ALA B 1 156 ? 6.844 -5.32 -6.246 1 93.56 156 ALA B C 1
ATOM 2992 O O . ALA B 1 156 ? 6.852 -4.223 -5.691 1 93.56 156 ALA B O 1
ATOM 2993 N N . SER B 1 157 ? 5.777 -5.812 -6.859 1 90.56 157 SER B N 1
ATOM 2994 C CA . SER B 1 157 ? 4.504 -5.098 -6.82 1 90.56 157 SER B CA 1
ATOM 2995 C C . SER B 1 157 ? 3.988 -4.965 -5.395 1 90.56 157 SER B C 1
ATOM 2997 O O . SER B 1 157 ? 3.537 -3.891 -4.988 1 90.56 157 SER B O 1
ATOM 2999 N N . PHE B 1 158 ? 4.102 -5.984 -4.723 1 88.94 158 PHE B N 1
ATOM 3000 C CA . PHE B 1 158 ? 3.697 -5.965 -3.322 1 88.94 158 PHE B CA 1
ATOM 3001 C C . PHE B 1 158 ? 4.57 -5.008 -2.521 1 88.94 158 PHE B C 1
ATOM 3003 O O . PHE B 1 158 ? 4.066 -4.223 -1.716 1 88.94 158 PHE B O 1
ATOM 3010 N N . ALA B 1 159 ? 5.875 -5.105 -2.664 1 92.81 159 ALA B N 1
ATOM 3011 C CA . ALA B 1 159 ? 6.82 -4.227 -1.979 1 92.81 159 ALA B CA 1
ATOM 3012 C C . ALA B 1 159 ? 6.535 -2.762 -2.295 1 92.81 159 ALA B C 1
ATOM 3014 O O . ALA B 1 159 ? 6.605 -1.905 -1.41 1 92.81 159 ALA B O 1
ATOM 3015 N N . SER B 1 160 ? 6.234 -2.486 -3.549 1 92.31 160 SER B N 1
ATOM 3016 C CA . SER B 1 160 ? 5.875 -1.128 -3.947 1 92.31 160 SER B CA 1
ATOM 3017 C C . SER B 1 160 ? 4.68 -0.617 -3.15 1 92.31 160 SER B C 1
ATOM 3019 O O . SER B 1 160 ? 4.719 0.487 -2.604 1 92.31 160 SER B O 1
ATOM 3021 N N . MET B 1 161 ? 3.703 -1.426 -3.025 1 88.38 161 MET B N 1
ATOM 3022 C CA . MET B 1 161 ? 2.506 -1.053 -2.279 1 88.38 161 MET B CA 1
ATOM 3023 C C . MET B 1 161 ? 2.828 -0.841 -0.803 1 88.38 161 MET B C 1
ATOM 3025 O O . MET B 1 161 ? 2.348 0.113 -0.189 1 88.38 161 MET B O 1
ATOM 3029 N N . ALA B 1 162 ? 3.582 -1.763 -0.287 1 89.44 162 ALA B N 1
ATOM 3030 C CA . ALA B 1 162 ? 3.992 -1.657 1.111 1 89.44 162 ALA B CA 1
ATOM 3031 C C . ALA B 1 162 ? 4.723 -0.342 1.371 1 89.44 162 ALA B C 1
ATOM 3033 O O . ALA B 1 162 ? 4.434 0.352 2.35 1 89.44 162 ALA B O 1
ATOM 3034 N N . MET B 1 163 ? 5.559 0.001 0.539 1 90.19 163 MET B N 1
ATOM 3035 C CA . MET B 1 163 ? 6.379 1.196 0.71 1 90.19 163 MET B CA 1
ATOM 3036 C C . MET B 1 163 ? 5.543 2.459 0.537 1 90.19 163 MET B C 1
ATOM 3038 O O . MET B 1 163 ? 5.773 3.459 1.22 1 90.19 163 MET B O 1
ATOM 3042 N N . MET B 1 164 ? 4.594 2.402 -0.354 1 87.75 164 MET B N 1
ATOM 3043 C CA . MET B 1 164 ? 3.672 3.521 -0.513 1 87.75 164 MET B CA 1
ATOM 3044 C C . MET B 1 164 ? 2.852 3.736 0.755 1 87.75 164 MET B C 1
ATOM 3046 O O . MET B 1 164 ? 2.617 4.875 1.163 1 87.75 164 MET B O 1
ATOM 3050 N N . THR B 1 165 ? 2.436 2.67 1.33 1 85.06 165 THR B N 1
ATOM 3051 C CA . THR B 1 165 ? 1.656 2.723 2.562 1 85.06 165 THR B CA 1
ATOM 3052 C C . THR B 1 165 ? 2.48 3.324 3.697 1 85.06 165 THR B C 1
ATOM 3054 O O . THR B 1 165 ? 1.998 4.191 4.43 1 85.06 165 THR B O 1
ATOM 3057 N N . LEU B 1 166 ? 3.705 2.836 3.797 1 85.5 166 LEU B N 1
ATOM 3058 C CA . LEU B 1 166 ? 4.594 3.324 4.848 1 85.5 166 LEU B CA 1
ATOM 3059 C C . LEU B 1 166 ? 4.879 4.812 4.668 1 85.5 166 LEU B C 1
ATOM 3061 O O . LEU B 1 166 ? 4.895 5.566 5.641 1 85.5 166 LEU B O 1
ATOM 3065 N N . SER B 1 167 ? 5.078 5.199 3.471 1 84.56 167 SER B N 1
ATOM 3066 C CA . SER B 1 167 ? 5.336 6.602 3.162 1 84.56 167 SER B CA 1
ATOM 3067 C C . SER B 1 167 ? 4.129 7.473 3.494 1 84.56 167 SER B C 1
ATOM 3069 O O . SER B 1 167 ? 4.277 8.562 4.055 1 84.56 167 SER B O 1
ATOM 3071 N N . ALA B 1 168 ? 2.99 7.027 3.15 1 80.12 168 ALA B N 1
ATOM 3072 C CA . ALA B 1 168 ? 1.762 7.77 3.424 1 80.12 168 ALA B CA 1
ATOM 3073 C C . ALA B 1 168 ? 1.547 7.941 4.926 1 80.12 168 ALA B C 1
ATOM 3075 O O . ALA B 1 168 ? 1.116 9 5.379 1 80.12 168 ALA B O 1
ATOM 3076 N N . ARG B 1 169 ? 1.824 6.953 5.613 1 79.44 169 ARG B N 1
ATOM 3077 C CA . ARG B 1 169 ? 1.678 7.004 7.066 1 79.44 169 ARG B CA 1
ATOM 3078 C C . ARG B 1 169 ? 2.658 7.996 7.68 1 79.44 169 ARG B C 1
ATOM 3080 O O . ARG B 1 169 ? 2.314 8.719 8.617 1 79.44 169 ARG B O 1
ATOM 3087 N N . ASP B 1 170 ? 3.838 7.949 7.195 1 80.75 170 ASP B N 1
ATOM 3088 C CA . ASP B 1 170 ? 4.84 8.898 7.66 1 80.75 170 ASP B CA 1
ATOM 3089 C C . ASP B 1 170 ? 4.406 10.336 7.383 1 80.75 170 ASP B C 1
ATOM 3091 O O . ASP B 1 170 ? 4.602 11.227 8.219 1 80.75 170 ASP B O 1
ATOM 3095 N N . GLN B 1 171 ? 3.836 10.57 6.301 1 78 171 GLN B N 1
ATOM 3096 C CA . GLN B 1 171 ? 3.34 11.898 5.945 1 78 171 GLN B CA 1
ATOM 3097 C C . GLN B 1 171 ? 2.197 12.32 6.863 1 78 171 GLN B C 1
ATOM 3099 O O . GLN B 1 171 ? 2.125 13.484 7.277 1 78 171 GLN B O 1
ATOM 3104 N N . ALA B 1 172 ? 1.374 11.438 7.164 1 75.31 172 ALA B N 1
ATOM 3105 C CA . ALA B 1 172 ? 0.254 11.727 8.055 1 75.31 172 ALA B CA 1
ATOM 3106 C C . ALA B 1 172 ? 0.746 12.133 9.438 1 75.31 172 ALA B C 1
ATOM 3108 O O . ALA B 1 172 ? 0.228 13.078 10.039 1 75.31 172 ALA B O 1
ATOM 3109 N N . THR B 1 173 ? 1.729 11.453 9.883 1 76.38 173 THR B N 1
ATOM 3110 C CA . THR B 1 173 ? 2.297 11.75 11.195 1 76.38 173 THR B CA 1
ATOM 3111 C C . THR B 1 173 ? 2.955 13.125 11.203 1 76.38 173 THR B C 1
ATOM 3113 O O . THR B 1 173 ? 2.824 13.875 12.172 1 76.38 173 THR B O 1
ATOM 3116 N N . THR B 1 174 ? 3.59 13.367 10.125 1 77.75 174 THR B N 1
ATOM 3117 C CA . THR B 1 174 ? 4.246 14.664 9.992 1 77.75 174 THR B CA 1
ATOM 3118 C C . THR B 1 174 ? 3.219 15.789 9.93 1 77.75 174 THR B C 1
ATOM 3120 O O . THR B 1 174 ? 3.398 16.844 10.555 1 77.75 174 THR B O 1
ATOM 3123 N N . MET B 1 175 ? 2.225 15.531 9.297 1 77.94 175 MET B N 1
ATOM 3124 C CA . MET B 1 175 ? 1.176 16.531 9.156 1 77.94 175 MET B CA 1
ATOM 3125 C C . MET B 1 175 ? 0.459 16.766 10.484 1 77.94 175 MET B C 1
ATOM 3127 O O . MET B 1 175 ? 0.091 17.891 10.805 1 77.94 175 MET B O 1
ATOM 3131 N N . GLU B 1 176 ? 0.238 15.789 11.203 1 76.69 176 GLU B N 1
ATOM 3132 C CA . GLU B 1 176 ? -0.354 15.938 12.531 1 76.69 176 GLU B CA 1
ATOM 3133 C C . GLU B 1 176 ? 0.507 16.828 13.422 1 76.69 176 GLU B C 1
ATOM 3135 O O . GLU B 1 176 ? -0.012 17.688 14.141 1 76.69 176 GLU B O 1
ATOM 3140 N N . ARG B 1 177 ? 1.775 16.688 13.422 1 79.19 177 ARG B N 1
ATOM 3141 C CA . ARG B 1 177 ? 2.703 17.547 14.141 1 79.19 177 ARG B CA 1
ATOM 3142 C C . ARG B 1 177 ? 2.66 18.969 13.602 1 79.19 177 ARG B C 1
ATOM 3144 O O . ARG B 1 177 ? 2.76 19.938 14.367 1 79.19 177 ARG B O 1
ATOM 3151 N N . GLY B 1 178 ? 2.439 18.938 12.344 1 81.12 178 GLY B N 1
ATOM 3152 C CA . GLY B 1 178 ? 2.312 20.219 11.695 1 81.12 178 GLY B CA 1
ATOM 3153 C C . GLY B 1 178 ? 1.09 21 12.148 1 81.12 178 GLY B C 1
ATOM 3154 O O . GLY B 1 178 ? 1.15 22.219 12.305 1 81.12 178 GLY B O 1
ATOM 3155 N N . LEU B 1 179 ? 0.038 20.234 12.445 1 83.06 179 LEU B N 1
ATOM 3156 C CA . LEU B 1 179 ? -1.186 20.875 12.922 1 83.06 179 LEU B CA 1
ATOM 3157 C C . LEU B 1 179 ? -0.949 21.594 14.242 1 83.06 179 LEU B C 1
ATOM 3159 O O . LEU B 1 179 ? -1.379 22.734 14.422 1 83.06 179 LEU B O 1
ATOM 3163 N N . ASP B 1 180 ? -0.244 21.031 15.125 1 84.31 180 ASP B N 1
ATOM 3164 C CA . ASP B 1 180 ? 0.047 21.641 16.422 1 84.31 180 ASP B CA 1
ATOM 3165 C C . ASP B 1 180 ? 0.915 22.891 16.25 1 84.31 180 ASP B C 1
ATOM 3167 O O . ASP B 1 180 ? 0.655 23.922 16.875 1 84.31 180 ASP B O 1
ATOM 3171 N N . SER B 1 181 ? 1.907 22.703 15.438 1 87.62 181 SER B N 1
ATOM 3172 C CA . SER B 1 181 ? 2.799 23.828 15.156 1 87.62 181 SER B CA 1
ATOM 3173 C C . SER B 1 181 ? 2.053 24.969 14.469 1 87.62 181 SER B C 1
ATOM 3175 O O . SER B 1 181 ? 2.26 26.125 14.797 1 87.62 181 SER B O 1
ATOM 3177 N N . ASN B 1 182 ? 1.183 24.562 13.633 1 90.19 182 ASN B N 1
ATOM 3178 C CA . ASN B 1 182 ? 0.42 25.547 12.875 1 90.19 182 ASN B CA 1
ATOM 3179 C C . ASN B 1 182 ? -0.536 26.328 13.766 1 90.19 182 ASN B C 1
ATOM 3181 O O . ASN B 1 182 ? -0.743 27.531 13.562 1 90.19 182 ASN B O 1
ATOM 3185 N N . ARG B 1 183 ? -1.091 25.719 14.734 1 91.69 183 ARG B N 1
ATOM 3186 C CA . ARG B 1 183 ? -1.955 26.391 15.695 1 91.69 183 ARG B CA 1
ATOM 3187 C C . ARG B 1 183 ? -1.173 27.406 16.516 1 91.69 183 ARG B C 1
ATOM 3189 O O . ARG B 1 183 ? -1.651 28.516 16.75 1 91.69 183 ARG B O 1
ATOM 3196 N N . GLN B 1 184 ? -0.031 27.047 16.922 1 92.62 184 GLN B N 1
ATOM 3197 C CA . GLN B 1 184 ? 0.82 27.938 17.703 1 92.62 184 GLN B CA 1
ATOM 3198 C C . GLN B 1 184 ? 1.24 29.156 16.875 1 92.62 184 GLN B C 1
ATOM 3200 O O . GLN B 1 184 ? 1.265 30.266 17.391 1 92.62 184 GLN B O 1
ATOM 3205 N N . ILE B 1 185 ? 1.536 28.891 15.688 1 94.62 185 ILE B N 1
ATOM 3206 C CA . ILE B 1 185 ? 1.91 29.969 14.781 1 94.62 185 ILE B CA 1
ATOM 3207 C C . ILE B 1 185 ? 0.723 30.922 14.586 1 94.62 185 ILE B C 1
ATOM 3209 O O . ILE B 1 185 ? 0.874 32.125 14.641 1 94.62 185 ILE B O 1
ATOM 3213 N N . GLY B 1 186 ? -0.403 30.359 14.367 1 94.69 186 GLY B N 1
ATOM 3214 C CA . GLY B 1 186 ? -1.612 31.156 14.242 1 94.69 186 GLY B CA 1
ATOM 3215 C C . GLY B 1 186 ? -1.874 32.031 15.453 1 94.69 186 GLY B C 1
ATOM 3216 O O . GLY B 1 186 ? -2.172 33.219 15.305 1 94.69 186 GLY B O 1
ATOM 3217 N N . LYS B 1 187 ? -1.735 31.438 16.578 1 95.56 187 LYS B N 1
ATOM 3218 C CA . LYS B 1 187 ? -1.938 32.188 17.812 1 95.56 187 LYS B CA 1
ATOM 3219 C C . LYS B 1 187 ? -0.983 33.375 17.891 1 95.56 187 LYS B C 1
ATOM 3221 O O . LYS B 1 187 ? -1.393 34.5 18.234 1 95.56 187 LYS B O 1
ATOM 3226 N N . ALA B 1 188 ? 0.199 33.094 17.531 1 95.06 188 ALA B N 1
ATOM 3227 C CA . ALA B 1 188 ? 1.207 34.156 17.562 1 95.06 188 ALA B CA 1
ATOM 3228 C C . ALA B 1 188 ? 0.865 35.281 16.578 1 95.06 188 ALA B C 1
ATOM 3230 O O . ALA B 1 188 ? 1.004 36.469 16.891 1 95.06 188 ALA B O 1
ATOM 3231 N N . ILE B 1 189 ? 0.449 34.906 15.422 1 95.44 189 ILE B N 1
ATOM 3232 C CA . ILE B 1 189 ? 0.049 35.875 14.406 1 95.44 189 ILE B CA 1
ATOM 3233 C C . ILE B 1 189 ? -1.108 36.719 14.93 1 95.44 189 ILE B C 1
ATOM 3235 O O . ILE B 1 189 ? -1.069 37.969 14.852 1 95.44 189 ILE B O 1
ATOM 3239 N N . GLY B 1 190 ? -2.09 36.062 15.438 1 93.75 190 GLY B N 1
ATOM 3240 C CA . GLY B 1 190 ? -3.219 36.781 16 1 93.75 190 GLY B CA 1
ATOM 3241 C C . GLY B 1 190 ? -2.818 37.75 17.094 1 93.75 190 GLY B C 1
ATOM 3242 O O . GLY B 1 190 ? -3.312 38.875 17.125 1 93.75 190 GLY B O 1
ATOM 3243 N N . LEU B 1 191 ? -1.97 37.312 17.953 1 93.88 191 LEU B N 1
ATOM 3244 C CA . LEU B 1 191 ? -1.487 38.156 19.031 1 93.88 191 LEU B CA 1
ATOM 3245 C C . LEU B 1 191 ? -0.739 39.375 18.5 1 93.88 191 LEU B C 1
ATOM 3247 O O . LEU B 1 191 ? -0.929 40.5 18.969 1 93.88 191 LEU B O 1
ATOM 3251 N N . LEU B 1 192 ? 0.045 39.156 17.469 1 93.19 192 LEU B N 1
ATOM 3252 C CA . LEU B 1 192 ? 0.83 40.25 16.875 1 93.19 192 LE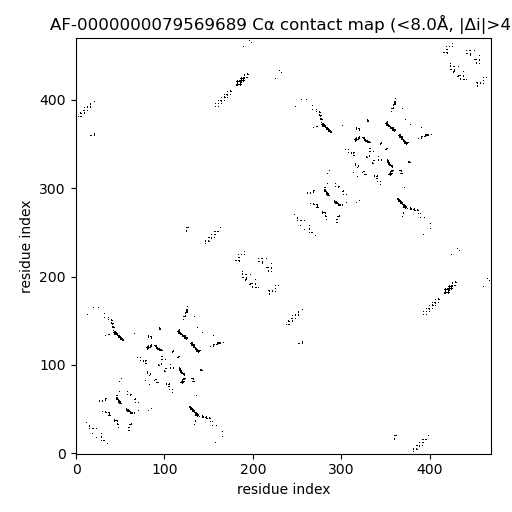U B CA 1
ATOM 3253 C C . LEU B 1 192 ? -0.069 41.219 16.125 1 93.19 192 LEU B C 1
ATOM 3255 O O . LEU B 1 192 ? 0.164 42.438 16.141 1 93.19 192 LEU B O 1
ATOM 3259 N N . MET B 1 193 ? -1.012 40.688 15.484 1 93.19 193 MET B N 1
ATOM 3260 C CA . MET B 1 193 ? -1.981 41.531 14.797 1 93.19 193 MET B CA 1
ATOM 3261 C C . MET B 1 193 ? -2.684 42.438 15.773 1 93.19 193 MET B C 1
ATOM 3263 O O . MET B 1 193 ? -2.842 43.656 15.492 1 93.19 193 MET B O 1
ATOM 3267 N N . ALA B 1 194 ? -3.043 41.906 16.875 1 90.12 194 ALA B N 1
ATOM 3268 C CA . ALA B 1 194 ? -3.771 42.688 17.875 1 90.12 194 ALA B CA 1
ATOM 3269 C C . ALA B 1 194 ? -2.85 43.656 18.578 1 90.12 194 ALA B C 1
ATOM 3271 O O . ALA B 1 194 ? -3.244 44.812 18.844 1 90.12 194 ALA B O 1
ATOM 3272 N N . ALA B 1 195 ? -1.7 43.25 18.828 1 87.81 195 ALA B N 1
ATOM 3273 C CA . ALA B 1 195 ? -0.779 44.031 19.625 1 87.81 195 ALA B CA 1
ATOM 3274 C C . ALA B 1 195 ? -0.202 45.188 18.812 1 87.81 195 ALA B C 1
ATOM 3276 O O . ALA B 1 195 ? 0.026 46.281 19.359 1 87.81 195 ALA B O 1
ATOM 3277 N N . HIS B 1 196 ? 0.067 44.938 17.516 1 89.19 196 HIS B N 1
ATOM 3278 C CA . HIS B 1 196 ? 0.812 45.938 16.75 1 89.19 196 HIS B CA 1
ATOM 3279 C C . HIS B 1 196 ? -0.005 46.438 15.562 1 89.19 196 HIS B C 1
ATOM 3281 O O . HIS B 1 196 ? 0.492 47.219 14.742 1 89.19 196 HIS B O 1
ATOM 3287 N N . LYS B 1 197 ? -1.18 45.969 15.414 1 89.25 197 LYS B N 1
ATOM 3288 C CA . LYS B 1 197 ? -2.068 46.312 14.305 1 89.25 197 LYS B CA 1
ATOM 3289 C C . LYS B 1 197 ? -1.452 45.906 12.961 1 89.25 197 LYS B C 1
ATOM 3291 O O . LYS B 1 197 ? -1.423 46.719 12.031 1 89.25 197 LYS B O 1
ATOM 3296 N N . PHE B 1 198 ? -0.841 44.812 12.922 1 90.81 198 PHE B N 1
ATOM 3297 C CA . PHE B 1 198 ? -0.242 44.219 11.727 1 90.81 198 PHE B CA 1
ATOM 3298 C C . PHE B 1 198 ? -1.295 43.531 10.875 1 90.81 198 PHE B C 1
ATOM 3300 O O . PHE B 1 198 ? -2.291 43.031 11.406 1 90.81 198 PHE B O 1
ATOM 3307 N N . SER B 1 199 ? -1.087 43.594 9.555 1 90.56 199 SER B N 1
ATOM 3308 C CA . SER B 1 199 ? -1.79 42.625 8.719 1 90.56 199 SER B CA 1
ATOM 3309 C C . SER B 1 199 ? -1.286 41.188 8.969 1 90.56 199 SER B C 1
ATOM 3311 O O . SER B 1 199 ? -0.247 41 9.609 1 90.56 199 SER B O 1
ATOM 3313 N N . GLU B 1 200 ? -2.018 40.312 8.547 1 91.94 200 GLU B N 1
ATOM 3314 C CA . GLU B 1 200 ? -1.604 38.906 8.664 1 91.94 200 GLU B CA 1
ATOM 3315 C C . GLU B 1 200 ? -0.229 38.688 8.047 1 91.94 200 GLU B C 1
ATOM 3317 O O . GLU B 1 200 ? 0.626 38.031 8.641 1 91.94 200 GLU B O 1
ATOM 3322 N N . ASP B 1 201 ? -0.046 39.25 6.945 1 92.06 201 ASP B N 1
ATOM 3323 C CA . ASP B 1 201 ? 1.207 39.062 6.219 1 92.06 201 ASP B CA 1
ATOM 3324 C C . ASP B 1 201 ? 2.377 39.688 6.977 1 92.06 201 ASP B C 1
ATOM 3326 O O . ASP B 1 201 ? 3.469 39.125 7.023 1 92.06 201 ASP B O 1
ATOM 3330 N N . GLU B 1 202 ? 2.135 40.844 7.527 1 93.56 202 GLU B N 1
ATOM 3331 C CA . GLU B 1 202 ? 3.168 41.531 8.289 1 93.56 202 GLU B CA 1
ATOM 3332 C C . GLU B 1 202 ? 3.559 40.75 9.531 1 93.56 202 GLU B C 1
ATOM 3334 O O . GLU B 1 202 ? 4.742 40.656 9.867 1 93.56 202 GLU B O 1
ATOM 3339 N N . ALA B 1 203 ? 2.559 40.25 10.148 1 94.69 203 ALA B N 1
ATOM 3340 C CA . ALA B 1 203 ? 2.791 39.469 11.359 1 94.69 203 ALA B CA 1
ATOM 3341 C C . ALA B 1 203 ? 3.592 38.219 11.039 1 94.69 203 ALA B C 1
ATOM 3343 O O . ALA B 1 203 ? 4.547 37.875 11.75 1 94.69 203 ALA B O 1
ATOM 3344 N N . PHE B 1 204 ? 3.256 37.562 10.031 1 94.56 204 PHE B N 1
ATOM 3345 C CA . PHE B 1 204 ? 3.945 36.344 9.625 1 94.56 204 PHE B CA 1
ATOM 3346 C C . PHE B 1 204 ? 5.383 36.656 9.219 1 94.56 204 PHE B C 1
ATOM 3348 O O . PHE B 1 204 ? 6.297 35.875 9.547 1 94.56 204 PHE B O 1
ATOM 3355 N N . ASP B 1 205 ? 5.496 37.656 8.516 1 94.94 205 ASP B N 1
ATOM 3356 C CA . ASP B 1 205 ? 6.828 38.062 8.07 1 94.94 205 ASP B CA 1
ATOM 3357 C C . ASP B 1 205 ? 7.75 38.344 9.258 1 94.94 205 ASP B C 1
ATOM 3359 O O . ASP B 1 205 ? 8.938 38 9.211 1 94.94 205 ASP B O 1
ATOM 3363 N N . LEU B 1 206 ? 7.176 39 10.203 1 95.12 206 LEU B N 1
ATOM 3364 C CA . LEU B 1 206 ? 7.957 39.281 11.406 1 95.12 206 LEU B CA 1
ATOM 3365 C C . LEU B 1 206 ? 8.398 38 12.078 1 95.12 206 LEU B C 1
ATOM 3367 O O . LEU B 1 206 ? 9.555 37.875 12.492 1 95.12 206 LEU B O 1
ATOM 3371 N N . LEU B 1 207 ? 7.516 37.062 12.219 1 95.31 207 LEU B N 1
ATOM 3372 C CA . LEU B 1 207 ? 7.848 35.75 12.82 1 95.31 207 LEU B CA 1
ATOM 3373 C C . LEU B 1 207 ? 8.938 35.062 12.016 1 95.31 207 LEU B C 1
ATOM 3375 O O . LEU B 1 207 ? 9.859 34.469 12.594 1 95.31 207 LEU B O 1
ATOM 3379 N N . LYS B 1 208 ? 8.812 35.062 10.742 1 95.44 208 LYS B N 1
ATOM 3380 C CA . LYS B 1 208 ? 9.773 34.438 9.852 1 95.44 208 LYS B CA 1
ATOM 3381 C C . LYS B 1 208 ? 11.156 35.062 9.992 1 95.44 208 LYS B C 1
ATOM 3383 O O . LYS B 1 208 ? 12.156 34.344 10.07 1 95.44 208 LYS B O 1
ATOM 3388 N N . ARG B 1 209 ? 11.141 36.375 10.008 1 95.5 209 ARG B N 1
ATOM 3389 C CA . ARG B 1 209 ? 12.406 37.094 10.164 1 95.5 209 ARG B CA 1
ATOM 3390 C C . ARG B 1 209 ? 13.047 36.75 11.508 1 95.5 209 ARG B C 1
ATOM 3392 O O . ARG B 1 209 ? 14.266 36.594 11.594 1 95.5 209 ARG B O 1
ATOM 3399 N N . THR B 1 210 ? 12.312 36.781 12.453 1 95.19 210 THR B N 1
ATOM 3400 C CA . THR B 1 210 ? 12.805 36.438 13.781 1 95.19 210 THR B CA 1
ATOM 3401 C C . THR B 1 210 ? 13.367 35.031 13.82 1 95.19 210 THR B C 1
ATOM 3403 O O . THR B 1 210 ? 14.414 34.781 14.422 1 95.19 210 THR B O 1
ATOM 3406 N N . SER B 1 211 ? 12.641 34.125 13.242 1 95.06 211 SER B N 1
ATOM 3407 C CA . SER B 1 211 ? 13.07 32.75 13.148 1 95.06 211 SER B CA 1
ATOM 3408 C C . SER B 1 211 ? 14.422 32.625 12.453 1 95.06 211 SER B C 1
ATOM 3410 O O . SER B 1 211 ? 15.305 31.906 12.906 1 95.06 211 SER B O 1
ATOM 3412 N N . GLN B 1 212 ? 14.5 33.312 11.422 1 94.75 212 GLN B N 1
ATOM 3413 C CA . GLN B 1 212 ? 15.734 33.281 10.648 1 94.75 212 GLN B CA 1
ATOM 3414 C C . GLN B 1 212 ? 16.891 33.906 11.43 1 94.75 212 GLN B C 1
ATOM 3416 O O . GLN B 1 212 ? 18 33.375 11.453 1 94.75 212 GLN B O 1
ATOM 3421 N N . ASN B 1 213 ? 16.656 35.062 12.047 1 94.69 213 ASN B N 1
ATOM 3422 C CA . ASN B 1 213 ? 17.672 35.781 12.797 1 94.69 213 ASN B CA 1
ATOM 3423 C C . ASN B 1 213 ? 18.172 35 13.992 1 94.69 213 ASN B C 1
ATOM 3425 O O . ASN B 1 213 ? 19.359 35.031 14.336 1 94.69 213 ASN B O 1
ATOM 3429 N N . LEU B 1 214 ? 17.297 34.219 14.531 1 94.81 214 LEU B N 1
ATOM 3430 C CA . LEU B 1 214 ? 17.641 33.469 15.742 1 94.81 214 LEU B CA 1
ATOM 3431 C C . LEU B 1 214 ? 18.016 32.031 15.414 1 94.81 214 LEU B C 1
ATOM 3433 O O . LEU B 1 214 ? 18.375 31.25 16.312 1 94.81 214 LEU B O 1
ATOM 3437 N N . ASN B 1 215 ? 17.875 31.656 14.188 1 93.62 215 ASN B N 1
ATOM 3438 C CA . ASN B 1 215 ? 18.156 30.297 13.734 1 93.62 215 ASN B CA 1
ATOM 3439 C C . ASN B 1 215 ? 17.312 29.281 14.5 1 93.62 215 ASN B C 1
ATOM 3441 O O . ASN B 1 215 ? 17.859 28.297 15.031 1 93.62 215 ASN B O 1
ATOM 3445 N N . MET B 1 216 ? 16.062 29.672 14.766 1 93.75 216 MET B N 1
ATOM 3446 C CA . MET B 1 216 ? 15.094 28.797 15.422 1 93.75 216 MET B CA 1
ATOM 3447 C C . MET B 1 216 ? 13.938 28.453 14.484 1 93.75 216 MET B C 1
ATOM 3449 O O . MET B 1 216 ? 13.633 29.219 13.578 1 93.75 216 MET B O 1
ATOM 3453 N N . LYS B 1 217 ? 13.305 27.375 14.836 1 91.81 217 LYS B N 1
ATOM 3454 C CA . LYS B 1 217 ? 12.117 27.016 14.07 1 91.81 217 LYS B CA 1
ATOM 3455 C C . LYS B 1 217 ? 10.984 28.016 14.312 1 91.81 217 LYS B C 1
ATOM 3457 O O . LYS B 1 217 ? 10.82 28.5 15.43 1 91.81 217 LYS B O 1
ATOM 3462 N N . LEU B 1 218 ? 10.266 28.281 13.297 1 92.94 218 LEU B N 1
ATOM 3463 C CA . LEU B 1 218 ? 9.156 29.234 13.336 1 92.94 218 LEU B CA 1
ATOM 3464 C C . LEU B 1 218 ? 8.188 28.906 14.469 1 92.94 218 LEU B C 1
ATOM 3466 O O . LEU B 1 218 ? 7.742 29.797 15.195 1 92.94 218 LEU B O 1
ATOM 3470 N N . ALA B 1 219 ? 7.941 27.578 14.609 1 92.94 219 ALA B N 1
ATOM 3471 C CA . ALA B 1 219 ? 7.004 27.141 15.641 1 92.94 219 ALA B CA 1
ATOM 3472 C C . ALA B 1 219 ? 7.539 27.453 17.031 1 92.94 219 ALA B C 1
ATOM 3474 O O . ALA B 1 219 ? 6.766 27.766 17.953 1 92.94 219 ALA B O 1
ATOM 3475 N N . HIS B 1 220 ? 8.781 27.359 17.188 1 93.75 220 HIS B N 1
ATOM 3476 C CA . HIS B 1 220 ? 9.406 27.688 18.469 1 93.75 220 HIS B CA 1
ATOM 3477 C C . HIS B 1 220 ? 9.289 29.172 18.781 1 93.75 220 HIS B C 1
ATOM 3479 O O . HIS B 1 220 ? 8.977 29.562 19.906 1 93.75 220 HIS B O 1
ATOM 3485 N N . VAL B 1 221 ? 9.562 30 17.828 1 94.88 221 VAL B N 1
ATOM 3486 C CA . VAL B 1 221 ? 9.414 31.438 17.969 1 94.88 221 VAL B CA 1
ATOM 3487 C C . VAL B 1 221 ? 7.969 31.781 18.312 1 94.88 221 VAL B C 1
ATOM 3489 O O . VAL B 1 221 ? 7.711 32.594 19.188 1 94.88 221 VAL B O 1
ATOM 3492 N N . ALA B 1 222 ? 7.117 31.141 17.609 1 95.5 222 ALA B N 1
ATOM 3493 C CA . ALA B 1 222 ? 5.691 31.359 17.844 1 95.5 222 ALA B CA 1
ATOM 3494 C C . ALA B 1 222 ? 5.316 31.016 19.281 1 95.5 222 ALA B C 1
ATOM 3496 O O . ALA B 1 222 ? 4.574 31.75 19.938 1 95.5 222 ALA B O 1
ATOM 3497 N N . ARG B 1 223 ? 5.789 29.906 19.734 1 93.94 223 ARG B N 1
ATOM 3498 C CA . ARG B 1 223 ? 5.512 29.469 21.109 1 93.94 223 ARG B CA 1
ATOM 3499 C C . ARG B 1 223 ? 6 30.5 22.109 1 93.94 223 ARG B C 1
ATOM 3501 O O . ARG B 1 223 ? 5.328 30.766 23.109 1 93.94 223 ARG B O 1
ATOM 3508 N N . LYS B 1 224 ? 7.082 31.031 21.828 1 93.06 224 LYS B N 1
ATOM 3509 C CA . LYS B 1 224 ? 7.641 32.062 22.719 1 93.06 224 LYS B CA 1
ATOM 3510 C C . LYS B 1 224 ? 6.77 33.312 22.75 1 93.06 224 LYS B C 1
ATOM 3512 O O . LYS B 1 224 ? 6.609 33.938 23.781 1 93.06 224 LYS B O 1
ATOM 3517 N N . VAL B 1 225 ? 6.312 33.656 21.672 1 92 225 VAL B N 1
ATOM 3518 C CA . VAL B 1 225 ? 5.426 34.812 21.578 1 92 225 VAL B CA 1
ATOM 3519 C C . VAL B 1 225 ? 4.164 34.562 22.391 1 92 225 VAL B C 1
ATOM 3521 O O . VAL B 1 225 ? 3.723 35.438 23.141 1 92 225 VAL B O 1
ATOM 3524 N N . VAL B 1 226 ? 3.656 33.406 22.25 1 92.81 226 VAL B N 1
ATOM 3525 C CA . VAL B 1 226 ? 2.418 33.062 22.938 1 92.81 226 VAL B CA 1
ATOM 3526 C C . VAL B 1 226 ? 2.668 33 24.453 1 92.81 226 VAL B C 1
ATOM 3528 O O . VAL B 1 226 ? 1.871 33.5 25.234 1 92.81 226 VAL B O 1
ATOM 3531 N N . GLU B 1 227 ? 3.727 32.406 24.766 1 90.5 227 GLU B N 1
ATOM 3532 C CA . GLU B 1 227 ? 4.094 32.281 26.172 1 90.5 227 GLU B CA 1
ATOM 3533 C C . GLU B 1 227 ? 4.34 33.656 26.781 1 90.5 227 GLU B C 1
ATOM 3535 O O . GLU B 1 227 ? 3.992 33.906 27.938 1 90.5 227 GLU B O 1
ATOM 3540 N N . GLY B 1 228 ? 4.992 34.469 26.031 1 85.38 228 GLY B N 1
ATOM 3541 C CA . GLY B 1 228 ? 5.25 35.812 26.5 1 85.38 228 GLY B CA 1
ATOM 3542 C C . GLY B 1 228 ? 3.986 36.594 26.797 1 85.38 228 GLY B C 1
ATOM 3543 O O . GLY B 1 228 ? 3.932 37.375 27.75 1 85.38 228 GLY B O 1
ATOM 3544 N N . GLN B 1 229 ? 3.064 36.438 26.031 1 80.38 229 GLN B N 1
ATOM 3545 C CA . GLN B 1 229 ? 1.792 37.125 26.219 1 80.38 229 GLN B CA 1
ATOM 3546 C C . GLN B 1 229 ? 1.037 36.562 27.422 1 80.38 229 GLN B C 1
ATOM 3548 O O . GLN B 1 229 ? 0.384 37.312 28.156 1 80.38 229 GLN B O 1
ATOM 3553 N N . GLN B 1 230 ? 1.056 35.312 27.625 1 76.56 230 GLN B N 1
ATOM 3554 C CA . GLN B 1 230 ? 0.388 34.688 28.766 1 76.56 230 GLN B CA 1
ATOM 3555 C C . GLN B 1 230 ? 0.969 35.188 30.078 1 76.56 230 GLN B C 1
ATOM 3557 O O . GLN B 1 230 ? 0.237 35.406 31.062 1 76.56 230 GLN B O 1
ATOM 3562 N N . ASP B 1 231 ? 2.191 35.406 30 1 73 231 ASP B N 1
ATOM 3563 C CA . ASP B 1 231 ? 2.865 35.938 31.188 1 73 231 ASP B CA 1
ATOM 3564 C C . ASP B 1 231 ? 2.447 37.375 31.469 1 73 231 ASP B C 1
ATOM 3566 O O . ASP B 1 231 ? 2.348 37.781 32.625 1 73 231 ASP B O 1
ATOM 3570 N N . GLN B 1 232 ? 2.264 38.125 30.484 1 66.38 232 GLN B N 1
ATOM 3571 C CA . GLN B 1 232 ? 1.866 39.5 30.625 1 66.38 232 GLN B CA 1
ATOM 3572 C C . GLN B 1 232 ? 0.443 39.625 31.172 1 66.38 232 GLN B C 1
ATOM 3574 O O . GLN B 1 232 ? 0.129 40.562 31.922 1 66.38 232 GLN B O 1
ATOM 3579 N N . PHE B 1 233 ? -0.358 38.719 30.891 1 61.69 233 PHE B N 1
ATOM 3580 C CA . PHE B 1 233 ? -1.728 38.75 31.375 1 61.69 233 PHE B CA 1
ATOM 3581 C C . PHE B 1 233 ? -1.804 38.219 32.812 1 61.69 233 PHE B C 1
ATOM 3583 O O . PHE B 1 233 ? -2.713 38.562 33.562 1 61.69 233 PHE B O 1
ATOM 3590 N N . GLN B 1 234 ? -0.946 37.281 33.219 1 54.69 234 GLN B N 1
ATOM 3591 C CA . GLN B 1 234 ? -0.922 36.781 34.562 1 54.69 234 GLN B CA 1
ATOM 3592 C C . GLN B 1 234 ? -0.236 37.781 35.5 1 54.69 234 GLN B C 1
ATOM 3594 O O . GLN B 1 234 ? -0.353 37.656 36.719 1 54.69 234 GLN B O 1
ATOM 3599 N N . SER B 1 235 ? 0.478 38.75 34.969 1 49.25 235 SER B N 1
ATOM 3600 C CA . SER B 1 235 ? 1.045 39.75 35.844 1 49.25 235 SER B CA 1
ATOM 3601 C C . SER B 1 235 ? 0.119 40.969 35.969 1 49.25 235 SER B C 1
ATOM 3603 O O . SER B 1 235 ? -0.618 41.281 35.031 1 49.25 235 SER B O 1
#

Foldseek 3Di:
DDPVLVVLVVVLLVVLVVCLVVVHDPLVSQQSLFVVLQVRQFQFDWKWKWKAFPNDIDTSYIDDPLRVVLSVQCRVVVDDQWSCCQVPNDKRKDLFCVPPVPPVSSSVVSVVPHLWGIKMWHKAAADPRMIMIMITTGSDGNRGDPVSVVRSVVSRPSVNVSNNSNVVVVVVVVVVVVVVLVVLLVVLLVVCCVVVVDDSVRSNVVLVVVCVVVVHDSSVSSNVSVVVVVVVVVD/DDPVLVVLVVVLLVVLVVCLVVVHDPLVSQQSLFVVLQVRQFQFDWKWKWKAAPNDIDTSYIDDPLRVVLSVLCRVVVDDQWSCCQVPNDKRKDLFCVPCVPPVSSSVVSVVPHLWGIKMKHKAAADPRMIMIMITTGSDGNRGDPVSVVRSVVSRPSVNVSNNSSVVVVVVVVVVVVVVLVVLLVVLLVVCCVVPVDDSVRSNVVLVVVCVVVVHDSSVSSNVSNVVVVVVVVD